Protein AF-A0A4C1SN61-F1 (afdb_monomer)

Radius of gyration: 37.7 Å; Cα contacts (8 Å, |Δi|>4): 475; chains: 1; bounding box: 75×61×116 Å

Secondary structure (DSSP, 8-state):
-HHHHHHHHHHHHHHHHHHHHHHHHH---HHHHHHHHHHHHHHHHHHTT-STTHHHHHHHHHHHHHHHHHHHHHHHH--------SSHHHHHHHHHHHHHHHHHHHHHHHHT-HHHHHHHHHHHHS--PPP--------SSTTTHHHHTTT-TTTTEEEEEEEES-STT--TT-EEEEEEEPTT-----S---PPPSSTTS-SSSSEEEEEEEPTT--HHHHHHHHHHHHHHHHT-TTEEEEEE--PPEEEEEEEEE-HHHHHHTT--HHHHHHHHIIIII-EEEEEEEETTEEEEEEE---GGGSSSGGGGGG-EEE-TTS-EEEGGGTEEEEEEEEES---EETTEEEEEEEEEEPTT--HHHHHHHHHHHHHTSPBTEEEEE-HHHHHHHHHTTHHHHHHHHHHHHHHHHHHHHTT-SHHHHHHHTTHHHHHHHHHS------

Structure (mmCIF, N/CA/C/O backbone):
data_AF-A0A4C1SN61-F1
#
_entry.id   AF-A0A4C1SN61-F1
#
loop_
_atom_site.group_PDB
_atom_site.id
_atom_site.type_symbol
_atom_site.label_atom_id
_atom_site.label_alt_id
_atom_site.label_comp_id
_atom_site.label_asym_id
_atom_site.label_entity_id
_atom_site.label_seq_id
_atom_site.pdbx_PDB_ins_code
_atom_site.Cartn_x
_atom_site.Cartn_y
_atom_site.Cartn_z
_atom_site.occupancy
_atom_site.B_iso_or_equiv
_atom_site.auth_seq_id
_atom_site.auth_comp_id
_atom_site.auth_asym_id
_atom_site.auth_atom_id
_atom_site.pdbx_PDB_model_num
ATOM 1 N N . MET A 1 1 ? 7.044 -10.941 -28.744 1.00 46.88 1 MET A N 1
ATOM 2 C CA . MET A 1 1 ? 7.014 -11.462 -30.129 1.00 46.88 1 MET A CA 1
ATOM 3 C C . MET A 1 1 ? 7.074 -10.361 -31.181 1.00 46.88 1 MET A C 1
ATOM 5 O O . MET A 1 1 ? 7.943 -10.457 -32.026 1.00 46.88 1 MET A O 1
ATOM 9 N N . VAL A 1 2 ? 6.263 -9.295 -31.115 1.00 47.88 2 VAL A N 1
ATOM 10 C CA . VAL A 1 2 ? 6.293 -8.207 -32.125 1.00 47.88 2 VAL A CA 1
ATOM 11 C C . VAL A 1 2 ? 7.685 -7.571 -32.291 1.00 47.88 2 VAL A C 1
ATOM 13 O O . VAL A 1 2 ? 8.157 -7.429 -33.411 1.00 47.88 2 VAL A O 1
ATOM 16 N N . LEU A 1 3 ? 8.395 -7.298 -31.190 1.00 53.03 3 LEU A N 1
ATOM 17 C CA . LEU A 1 3 ? 9.774 -6.780 -31.227 1.00 53.03 3 LEU A CA 1
ATOM 18 C C . LEU A 1 3 ? 10.793 -7.742 -31.876 1.00 53.03 3 LEU A C 1
ATOM 20 O O . LEU A 1 3 ? 11.819 -7.290 -32.366 1.00 53.03 3 LEU A O 1
ATOM 24 N N . ALA A 1 4 ? 10.521 -9.052 -31.900 1.00 57.16 4 ALA A N 1
ATOM 25 C CA . ALA A 1 4 ? 11.433 -10.055 -32.457 1.00 57.16 4 ALA A CA 1
ATOM 26 C C . ALA A 1 4 ? 11.289 -10.220 -33.979 1.00 57.16 4 ALA A C 1
ATOM 28 O O . ALA A 1 4 ? 12.190 -10.762 -34.605 1.00 57.16 4 ALA A O 1
ATOM 29 N N . ILE A 1 5 ? 10.190 -9.742 -34.580 1.00 64.12 5 ILE A N 1
ATOM 30 C CA . ILE A 1 5 ? 9.959 -9.837 -36.031 1.00 64.12 5 ILE A CA 1
ATOM 31 C C . ILE A 1 5 ? 10.995 -9.001 -36.790 1.00 64.12 5 ILE A C 1
ATOM 33 O O . ILE A 1 5 ? 11.575 -9.489 -37.750 1.00 64.12 5 ILE A O 1
ATOM 37 N N . GLY A 1 6 ? 11.260 -7.772 -36.332 1.00 61.22 6 GLY A N 1
ATOM 38 C CA . GLY A 1 6 ? 12.258 -6.898 -36.956 1.00 61.22 6 GLY A CA 1
ATOM 39 C C . GLY A 1 6 ? 13.666 -7.487 -36.891 1.00 61.22 6 GLY A C 1
ATOM 40 O O . GLY A 1 6 ? 14.353 -7.508 -37.900 1.00 61.22 6 GLY A O 1
ATOM 41 N N . LEU A 1 7 ? 14.047 -8.044 -35.738 1.00 64.44 7 LEU A N 1
ATOM 42 C CA . LEU A 1 7 ? 15.359 -8.672 -35.547 1.00 64.44 7 LEU A CA 1
ATOM 43 C C . LEU A 1 7 ? 15.520 -9.964 -36.367 1.00 64.44 7 LEU A C 1
ATOM 45 O O . LEU A 1 7 ? 16.570 -10.194 -36.946 1.00 64.44 7 LEU A O 1
ATOM 49 N N . LEU A 1 8 ? 14.475 -10.795 -36.456 1.00 64.94 8 LEU A N 1
ATOM 50 C CA . LEU A 1 8 ? 14.521 -12.065 -37.192 1.00 64.94 8 LEU A CA 1
ATOM 51 C C . LEU A 1 8 ? 14.574 -11.866 -38.716 1.00 64.94 8 LEU A C 1
ATOM 53 O O . LEU A 1 8 ? 15.151 -12.680 -39.432 1.00 64.94 8 LEU A O 1
ATOM 57 N N . VAL A 1 9 ? 13.961 -10.792 -39.219 1.00 66.88 9 VAL A N 1
ATOM 58 C CA . VAL A 1 9 ? 13.998 -10.447 -40.646 1.00 66.88 9 VAL A CA 1
ATOM 59 C C . VAL A 1 9 ? 15.330 -9.790 -41.026 1.00 66.88 9 VAL A C 1
ATOM 61 O O . VAL A 1 9 ? 15.804 -10.028 -42.133 1.00 66.88 9 VAL A O 1
ATOM 64 N N . ASP A 1 10 ? 15.956 -9.031 -40.122 1.00 72.75 10 ASP A N 1
ATOM 65 C CA . ASP A 1 10 ? 17.230 -8.340 -40.373 1.00 72.75 10 ASP A CA 1
ATOM 66 C C . ASP A 1 10 ? 18.362 -9.329 -40.711 1.00 72.75 10 ASP A C 1
ATOM 68 O O . ASP A 1 10 ? 19.001 -9.206 -41.755 1.00 72.75 10 ASP A O 1
ATOM 72 N N . ASP A 1 11 ? 18.516 -10.401 -39.922 1.00 68.94 11 ASP A N 1
ATOM 73 C CA . ASP A 1 11 ? 19.511 -11.459 -40.171 1.00 68.94 11 ASP A CA 1
ATOM 74 C C . ASP A 1 11 ? 19.337 -12.109 -41.554 1.00 68.94 11 ASP A C 1
ATOM 76 O O . ASP A 1 11 ? 20.301 -12.346 -42.286 1.00 68.94 11 ASP A O 1
ATOM 80 N N . ALA A 1 12 ? 18.087 -12.394 -41.932 1.00 70.56 12 ALA A N 1
ATOM 81 C CA . ALA A 1 12 ? 17.770 -13.006 -43.215 1.00 70.56 12 ALA A CA 1
ATOM 82 C C . ALA A 1 12 ? 18.030 -12.048 -44.388 1.00 70.56 12 ALA A C 1
ATOM 84 O O . ALA A 1 12 ? 18.524 -12.487 -45.429 1.00 70.56 12 ALA A O 1
ATOM 85 N N . ILE A 1 13 ? 17.738 -10.752 -44.222 1.00 77.88 13 ILE A N 1
ATOM 86 C CA . ILE A 1 13 ? 18.025 -9.724 -45.231 1.00 77.88 13 ILE A CA 1
ATOM 87 C C . ILE A 1 13 ? 19.534 -9.597 -45.440 1.00 77.88 13 ILE A C 1
ATOM 89 O O . ILE A 1 13 ? 19.975 -9.633 -46.585 1.00 77.88 13 ILE A O 1
ATOM 93 N N . VAL A 1 14 ? 20.328 -9.538 -44.365 1.00 77.12 14 VAL A N 1
ATOM 94 C CA . VAL A 1 14 ? 21.796 -9.439 -44.452 1.00 77.12 14 VAL A CA 1
ATOM 95 C C . VAL A 1 14 ? 22.390 -10.614 -45.233 1.00 77.12 14 VAL A C 1
ATOM 97 O O . VAL A 1 14 ? 23.270 -10.420 -46.075 1.00 77.12 14 VAL A O 1
ATOM 100 N N . VAL A 1 15 ? 21.890 -11.835 -45.005 1.00 77.62 15 VAL A N 1
ATOM 101 C CA . VAL A 1 15 ? 22.321 -13.023 -45.760 1.00 77.62 15 VAL A CA 1
ATOM 102 C C . VAL A 1 15 ? 21.963 -12.891 -47.240 1.00 77.62 15 VAL A C 1
ATOM 104 O O . VAL A 1 15 ? 22.829 -13.092 -48.092 1.00 77.62 15 VAL A O 1
ATOM 107 N N . VAL A 1 16 ? 20.713 -12.544 -47.561 1.00 79.62 16 VAL A N 1
ATOM 108 C CA . VAL A 1 16 ? 20.244 -12.428 -48.952 1.00 79.62 16 VAL A CA 1
ATOM 109 C C . VAL A 1 16 ? 20.999 -11.330 -49.703 1.00 79.62 16 VAL A C 1
ATOM 111 O O . VAL A 1 16 ? 21.496 -11.582 -50.798 1.00 79.62 16 VAL A O 1
ATOM 114 N N . GLU A 1 17 ? 21.160 -10.152 -49.103 1.00 81.44 17 GLU A N 1
ATOM 115 C CA . GLU A 1 17 ? 21.843 -9.012 -49.719 1.00 81.44 17 GLU A CA 1
ATOM 116 C C . GLU A 1 17 ? 23.329 -9.312 -49.964 1.00 81.44 17 GLU A C 1
ATOM 118 O O . GLU A 1 17 ? 23.858 -9.006 -51.035 1.00 81.44 17 GLU A O 1
ATOM 123 N N . ASN A 1 18 ? 24.004 -9.991 -49.026 1.00 78.25 18 ASN A N 1
ATOM 124 C CA . ASN A 1 18 ? 25.403 -10.368 -49.225 1.00 78.25 18 ASN A CA 1
ATOM 125 C C . ASN A 1 18 ? 25.570 -11.458 -50.301 1.00 78.25 18 ASN A C 1
ATOM 127 O O . ASN A 1 18 ? 26.538 -11.421 -51.061 1.00 78.25 18 ASN A O 1
ATOM 131 N N . VAL A 1 19 ? 24.622 -12.400 -50.414 1.00 80.12 19 VAL A N 1
ATOM 132 C CA . VAL A 1 19 ? 24.604 -13.391 -51.506 1.00 80.12 19 VAL A CA 1
ATOM 133 C C . VAL A 1 19 ? 24.383 -12.711 -52.857 1.00 80.12 19 VAL A C 1
ATOM 135 O O . VAL A 1 19 ? 25.134 -12.983 -53.795 1.00 80.12 19 VAL A O 1
ATOM 138 N N . GLU A 1 20 ? 23.416 -11.796 -52.964 1.00 77.31 20 GLU A N 1
ATOM 139 C CA . GLU A 1 20 ? 23.164 -11.041 -54.197 1.00 77.31 20 GLU A CA 1
ATOM 140 C C . GLU A 1 20 ? 24.367 -10.185 -54.608 1.00 77.31 20 GLU A C 1
ATOM 142 O O . GLU A 1 20 ? 24.735 -10.177 -55.785 1.00 77.31 20 GLU A O 1
ATOM 147 N N . ARG A 1 21 ? 25.030 -9.529 -53.647 1.00 84.25 21 ARG A N 1
ATOM 148 C CA . ARG A 1 21 ? 26.265 -8.768 -53.886 1.00 84.25 21 ARG A CA 1
ATOM 149 C C . ARG A 1 21 ? 27.353 -9.644 -54.508 1.00 84.25 21 ARG A C 1
ATOM 151 O O . ARG A 1 21 ? 27.916 -9.269 -55.532 1.00 84.25 21 ARG A O 1
ATOM 158 N N . ILE A 1 22 ? 27.627 -10.821 -53.937 1.00 82.50 22 ILE A N 1
ATOM 159 C CA . ILE A 1 22 ? 28.658 -11.743 -54.452 1.00 82.50 22 ILE A CA 1
ATOM 160 C C . ILE A 1 22 ? 28.265 -12.302 -55.828 1.00 82.50 22 ILE A C 1
ATOM 162 O O . ILE A 1 22 ? 29.110 -12.393 -56.720 1.00 82.50 22 ILE A O 1
ATOM 166 N N . MET A 1 23 ? 26.986 -12.630 -56.040 1.00 79.19 23 MET A N 1
ATOM 167 C CA . MET A 1 23 ? 26.490 -13.064 -57.352 1.00 79.19 23 MET A CA 1
ATOM 168 C C . MET A 1 23 ? 26.658 -11.977 -58.421 1.00 79.19 23 MET A C 1
ATOM 170 O O . MET A 1 23 ? 26.998 -12.288 -59.562 1.00 79.19 23 MET A O 1
ATOM 174 N N . HIS A 1 24 ? 26.419 -10.713 -58.069 1.00 77.44 24 HIS A N 1
ATOM 175 C CA . HIS A 1 24 ? 26.514 -9.587 -58.993 1.00 77.44 24 HIS A CA 1
ATOM 176 C C . HIS A 1 24 ? 27.965 -9.184 -59.288 1.00 77.44 24 HIS A C 1
ATOM 178 O O . HIS A 1 24 ? 28.320 -8.984 -60.451 1.00 77.44 24 HIS A O 1
ATOM 184 N N . ASP A 1 25 ? 28.799 -9.071 -58.255 1.00 79.69 25 ASP A N 1
ATOM 185 C CA . ASP A 1 25 ? 30.155 -8.527 -58.375 1.00 79.69 25 ASP A CA 1
ATOM 186 C C . ASP A 1 25 ? 31.158 -9.561 -58.898 1.00 79.69 25 ASP A C 1
ATOM 188 O O . ASP A 1 25 ? 32.066 -9.213 -59.654 1.00 79.69 25 ASP A O 1
ATOM 192 N N . GLU A 1 26 ? 30.989 -10.835 -58.530 1.00 80.06 26 GLU A N 1
ATOM 193 C CA . GLU A 1 26 ? 31.910 -11.915 -58.904 1.00 80.06 26 GLU A CA 1
ATOM 194 C C . GLU A 1 26 ? 31.337 -12.857 -59.974 1.00 80.06 26 GLU A C 1
ATOM 196 O O . GLU A 1 26 ? 32.052 -13.714 -60.489 1.00 80.06 26 GLU A O 1
ATOM 201 N N . GLY A 1 27 ? 30.059 -12.700 -60.343 1.00 79.44 27 GLY A N 1
ATOM 202 C CA . GLY A 1 27 ? 29.407 -13.502 -61.385 1.00 79.44 27 GLY A CA 1
ATOM 203 C C . GLY A 1 27 ? 29.234 -14.981 -61.025 1.00 79.44 27 GLY A C 1
ATOM 204 O O . GLY A 1 27 ? 29.029 -15.808 -61.916 1.00 79.44 27 GLY A O 1
ATOM 205 N N . LEU A 1 28 ? 29.346 -15.327 -59.741 1.00 82.38 28 LEU A N 1
ATOM 206 C CA . LEU A 1 28 ? 29.281 -16.706 -59.268 1.00 82.38 28 LEU A CA 1
ATOM 207 C C . LEU A 1 28 ? 27.846 -17.261 -59.335 1.00 82.38 28 LEU A C 1
ATOM 209 O O . LEU A 1 28 ? 26.879 -16.534 -59.079 1.00 82.38 28 LEU A O 1
ATOM 213 N N . PRO A 1 29 ? 27.674 -18.563 -59.630 1.00 79.88 29 PRO A N 1
ATOM 214 C CA . PRO A 1 29 ? 26.375 -19.214 -59.523 1.00 79.88 29 PRO A CA 1
ATOM 215 C C . PRO A 1 29 ? 25.876 -19.191 -58.069 1.00 79.88 29 PRO A C 1
ATOM 217 O O . PRO A 1 29 ? 26.663 -19.278 -57.127 1.00 79.88 29 PRO A O 1
ATOM 220 N N . ALA A 1 30 ? 24.551 -19.116 -57.884 1.00 75.88 30 ALA A N 1
ATOM 221 C CA . ALA A 1 30 ? 23.910 -18.860 -56.585 1.00 75.88 30 ALA A CA 1
ATOM 222 C C . ALA A 1 30 ? 24.409 -19.765 -55.446 1.00 75.88 30 ALA A C 1
ATOM 224 O O . ALA A 1 30 ? 24.593 -19.309 -54.320 1.00 75.88 30 ALA A O 1
ATOM 225 N N . ARG A 1 31 ? 24.687 -21.039 -55.740 1.00 76.69 31 ARG A N 1
ATOM 226 C CA . ARG A 1 31 ? 25.205 -22.000 -54.760 1.00 76.69 31 ARG A CA 1
ATOM 227 C C . ARG A 1 31 ? 26.603 -21.636 -54.243 1.00 76.69 31 ARG A C 1
ATOM 229 O O . ARG A 1 31 ? 26.831 -21.689 -53.039 1.00 76.69 31 ARG A O 1
ATOM 236 N N . GLU A 1 32 ? 27.515 -21.257 -55.133 1.00 80.50 32 GLU A N 1
ATOM 237 C CA . GLU A 1 32 ? 28.896 -20.901 -54.774 1.00 80.50 32 GLU A CA 1
ATOM 238 C C . GLU A 1 32 ? 28.957 -19.532 -54.088 1.00 80.50 32 GLU A C 1
ATOM 240 O O . GLU A 1 32 ? 29.646 -19.371 -53.080 1.00 80.50 32 GLU A O 1
ATOM 245 N N . ALA A 1 33 ? 28.161 -18.569 -54.569 1.00 81.50 33 ALA A N 1
ATOM 246 C CA . ALA A 1 33 ? 28.018 -17.262 -53.930 1.00 81.50 33 ALA A CA 1
ATOM 247 C C . ALA A 1 33 ? 27.473 -17.380 -52.499 1.00 81.50 33 ALA A C 1
ATOM 249 O O . ALA A 1 33 ? 27.935 -16.690 -51.591 1.00 81.50 33 ALA A O 1
ATOM 250 N N . THR A 1 34 ? 26.536 -18.305 -52.284 1.00 79.62 34 THR A N 1
ATOM 251 C CA . THR A 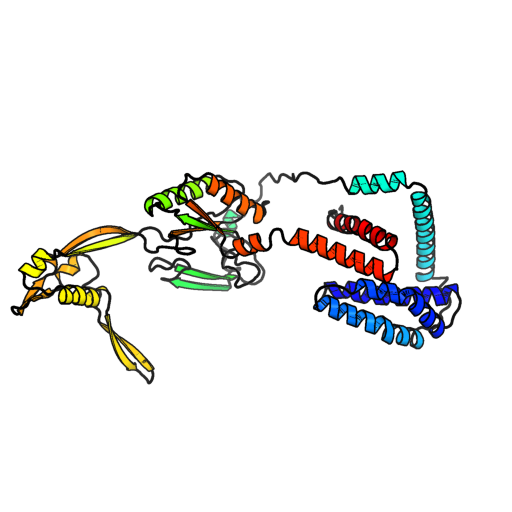1 34 ? 25.988 -18.596 -50.960 1.00 79.62 34 THR A CA 1
ATOM 252 C C . THR A 1 34 ? 27.040 -19.193 -50.029 1.00 79.62 34 THR A C 1
ATOM 254 O O . THR A 1 34 ? 27.203 -18.705 -48.914 1.00 79.62 34 THR A O 1
ATOM 257 N N . GLU A 1 35 ? 27.808 -20.196 -50.469 1.00 81.94 35 GLU A N 1
ATOM 258 C CA . GLU A 1 35 ? 28.860 -20.798 -49.635 1.00 81.94 35 GLU A CA 1
ATOM 259 C C . GLU A 1 35 ? 29.915 -19.767 -49.202 1.00 81.94 35 GLU A C 1
ATOM 261 O O . GLU A 1 35 ? 30.353 -19.756 -48.047 1.00 81.94 35 GLU A O 1
ATOM 266 N N . LYS A 1 36 ? 30.299 -18.872 -50.117 1.00 80.88 36 LYS A N 1
ATOM 267 C CA . LYS A 1 36 ? 31.247 -17.795 -49.831 1.00 80.88 36 LYS A CA 1
ATOM 268 C C . LYS A 1 36 ? 30.655 -16.749 -48.883 1.00 80.88 36 LYS A C 1
ATOM 270 O O . LYS A 1 36 ? 31.304 -16.407 -47.898 1.00 80.88 36 LYS A O 1
ATOM 275 N N . SER A 1 37 ? 29.412 -16.324 -49.120 1.00 80.50 37 SER A N 1
ATOM 276 C CA . SER A 1 37 ? 28.688 -15.388 -48.252 1.00 80.50 37 SER A CA 1
ATOM 277 C C . SER A 1 37 ? 28.643 -15.884 -46.807 1.00 80.50 37 SER A C 1
ATOM 279 O O . SER A 1 37 ? 29.009 -15.150 -45.891 1.00 80.50 37 SER A O 1
ATOM 281 N N . MET A 1 38 ? 28.307 -17.163 -46.595 1.00 79.88 38 MET A N 1
ATOM 282 C CA . MET A 1 38 ? 28.225 -17.738 -45.249 1.00 79.88 38 MET A CA 1
ATOM 283 C C . MET A 1 38 ? 29.569 -17.720 -44.515 1.00 79.88 38 MET A C 1
ATOM 285 O O . MET A 1 38 ? 29.591 -17.474 -43.311 1.00 79.88 38 MET A O 1
ATOM 289 N N . LYS A 1 39 ? 30.698 -17.912 -45.208 1.00 79.62 39 LYS A N 1
ATOM 290 C CA . LYS A 1 39 ? 32.030 -17.811 -44.582 1.00 79.62 39 LYS A CA 1
ATOM 291 C C . LYS A 1 39 ? 32.364 -16.381 -44.139 1.00 79.62 39 LYS A C 1
ATOM 293 O O . LYS A 1 39 ? 33.102 -16.220 -43.174 1.00 79.62 39 LYS A O 1
ATOM 298 N N . GLU A 1 40 ? 31.809 -15.366 -44.801 1.00 76.69 40 GLU A N 1
ATOM 299 C CA . GLU A 1 40 ? 32.051 -13.951 -44.486 1.00 76.69 40 GLU A CA 1
ATOM 300 C C . GLU A 1 40 ? 31.196 -13.443 -43.310 1.00 76.69 40 GLU A C 1
ATOM 302 O O . GLU A 1 40 ? 31.696 -12.690 -42.476 1.00 76.69 40 GLU A O 1
ATOM 307 N N . ILE A 1 41 ? 29.925 -13.858 -43.213 1.00 73.69 41 ILE A N 1
ATOM 308 C CA . ILE A 1 41 ? 28.946 -13.226 -42.299 1.00 73.69 41 ILE A CA 1
ATOM 309 C C . ILE A 1 41 ? 28.550 -14.069 -41.078 1.00 73.69 41 ILE A C 1
ATOM 311 O O . ILE A 1 41 ? 27.955 -13.532 -40.144 1.00 73.69 41 ILE A O 1
ATOM 315 N N . SER A 1 42 ? 28.910 -15.359 -41.030 1.00 69.00 42 SER A N 1
ATOM 316 C CA . SER A 1 42 ? 28.527 -16.250 -39.914 1.00 69.00 42 SER A CA 1
ATOM 317 C C . SER A 1 42 ? 28.994 -15.741 -38.547 1.00 69.00 42 SER A C 1
ATOM 319 O O . SER A 1 42 ? 28.269 -15.877 -37.566 1.00 69.00 42 SER A O 1
ATOM 321 N N . GLY A 1 43 ? 30.177 -15.120 -38.477 1.00 64.94 43 GLY A N 1
ATOM 322 C CA . GLY A 1 43 ? 30.688 -14.535 -37.234 1.00 64.94 43 GLY A CA 1
ATOM 323 C C . GLY A 1 43 ? 29.820 -13.379 -36.729 1.00 64.94 43 GLY A C 1
ATOM 324 O O . GLY A 1 43 ? 29.457 -13.353 -35.559 1.00 64.94 43 GLY A O 1
ATOM 325 N N . ALA A 1 44 ? 29.423 -12.463 -37.617 1.00 60.78 44 ALA A N 1
ATOM 326 C CA . ALA A 1 44 ? 28.626 -11.287 -37.263 1.00 60.78 44 ALA A CA 1
ATOM 327 C C . ALA A 1 44 ? 27.206 -11.647 -36.780 1.00 60.78 44 ALA A C 1
ATOM 329 O O . ALA A 1 44 ? 26.718 -11.045 -35.827 1.00 60.78 44 ALA A O 1
ATOM 330 N N . LEU A 1 45 ? 26.578 -12.665 -37.382 1.00 64.12 45 LEU A N 1
ATOM 331 C CA . LEU A 1 45 ? 25.222 -13.117 -37.030 1.00 64.12 45 LEU A CA 1
ATOM 332 C C . LEU A 1 45 ? 25.150 -13.762 -35.633 1.00 64.12 45 LEU A C 1
ATOM 334 O O . LEU A 1 45 ? 24.176 -13.584 -34.908 1.00 64.12 45 LEU A O 1
ATOM 338 N N . VAL A 1 46 ? 26.203 -14.469 -35.208 1.00 62.50 46 VAL A N 1
ATOM 339 C CA . VAL A 1 46 ? 26.264 -15.097 -33.873 1.00 62.50 46 VAL A CA 1
ATOM 340 C C . VAL A 1 46 ? 26.363 -14.053 -32.747 1.00 62.50 46 VAL A C 1
ATOM 342 O O . VAL A 1 46 ? 25.870 -14.289 -31.644 1.00 62.50 46 VAL A O 1
ATOM 345 N N . ALA A 1 47 ? 26.943 -12.879 -33.016 1.00 59.50 47 ALA A N 1
ATOM 346 C CA . ALA A 1 47 ? 27.144 -11.812 -32.029 1.00 59.50 47 ALA A CA 1
ATOM 347 C C . ALA A 1 47 ? 25.839 -11.165 -31.528 1.00 59.50 47 ALA A C 1
ATOM 349 O O . ALA A 1 47 ? 25.773 -10.696 -30.393 1.00 59.50 47 ALA A O 1
ATOM 350 N N . ILE A 1 48 ? 24.812 -11.114 -32.383 1.00 57.16 48 ILE A N 1
ATOM 351 C CA . ILE A 1 48 ? 23.581 -10.329 -32.175 1.00 57.16 48 ILE A CA 1
ATOM 352 C C . ILE A 1 48 ? 22.588 -11.061 -31.243 1.00 57.16 48 ILE A C 1
ATOM 354 O O . ILE A 1 48 ? 21.684 -10.452 -30.673 1.00 57.16 48 ILE A O 1
ATOM 358 N N . ALA A 1 49 ? 22.784 -12.362 -31.008 1.00 52.56 49 ALA A N 1
ATOM 359 C CA . ALA A 1 49 ? 21.764 -13.256 -30.455 1.00 52.56 49 ALA A CA 1
ATOM 360 C C . ALA A 1 49 ? 21.583 -13.266 -28.918 1.00 52.56 49 ALA A C 1
ATOM 362 O O . ALA A 1 49 ? 20.735 -14.001 -28.402 1.00 52.56 49 ALA A O 1
ATOM 363 N N . LEU A 1 50 ? 22.347 -12.492 -28.145 1.00 53.25 50 LEU A N 1
ATOM 364 C CA . LEU A 1 50 ? 22.369 -12.627 -26.681 1.00 53.25 50 LEU A CA 1
ATOM 365 C C . LEU A 1 50 ? 21.472 -11.592 -25.973 1.00 53.25 50 LEU A C 1
ATOM 367 O O . LEU A 1 50 ? 21.927 -10.480 -25.758 1.00 53.25 50 LEU A O 1
ATOM 371 N N . PHE A 1 51 ? 20.236 -11.962 -25.569 1.00 55.25 51 PHE A N 1
ATOM 372 C CA . PHE A 1 51 ? 19.609 -11.627 -24.257 1.00 55.25 51 PHE A CA 1
ATOM 373 C C . PHE A 1 51 ? 18.203 -12.245 -24.024 1.00 55.25 51 PHE A C 1
ATOM 375 O O . PHE A 1 51 ? 17.421 -12.412 -24.949 1.00 55.25 51 PHE A O 1
ATOM 382 N N . SER A 1 52 ? 17.885 -12.553 -22.753 1.00 56.69 52 SER A N 1
ATOM 383 C CA . SER A 1 52 ? 16.568 -12.886 -22.152 1.00 56.69 52 SER A CA 1
ATOM 384 C C . SER A 1 52 ? 15.695 -13.933 -22.875 1.00 56.69 52 SER A C 1
ATOM 386 O O . SER A 1 52 ? 14.819 -13.593 -23.665 1.00 56.69 52 SER A O 1
ATOM 388 N N . VAL A 1 53 ? 15.945 -15.214 -22.567 1.00 55.97 53 VAL A N 1
ATOM 389 C CA . VAL A 1 53 ? 15.253 -16.490 -22.900 1.00 55.97 53 VAL A CA 1
ATOM 390 C C . VAL A 1 53 ? 14.352 -16.532 -24.141 1.00 55.97 53 VAL A C 1
ATOM 392 O O . VAL A 1 53 ? 14.596 -17.345 -25.021 1.00 55.97 53 VAL A O 1
ATOM 395 N N . THR A 1 54 ? 13.316 -15.699 -24.240 1.00 59.69 54 THR A N 1
ATOM 396 C CA . THR A 1 54 ? 12.451 -15.634 -25.432 1.00 59.69 54 THR A CA 1
ATOM 397 C C . THR A 1 54 ? 13.163 -14.997 -26.624 1.00 59.69 54 THR A C 1
ATOM 399 O O . THR A 1 54 ? 13.037 -15.493 -27.740 1.00 59.69 54 THR A O 1
ATOM 402 N N . ILE A 1 55 ? 13.920 -13.917 -26.403 1.00 65.12 55 ILE A N 1
ATOM 403 C CA . ILE A 1 55 ? 14.727 -13.301 -27.461 1.00 65.12 55 ILE A CA 1
ATOM 404 C C . ILE A 1 55 ? 15.906 -14.221 -27.787 1.00 65.12 55 ILE A C 1
ATOM 406 O O . ILE A 1 55 ? 16.109 -14.493 -28.959 1.00 65.12 55 ILE A O 1
ATOM 410 N N . ILE A 1 56 ? 16.584 -14.815 -26.793 1.00 68.69 56 ILE A N 1
ATOM 411 C CA . ILE A 1 56 ? 17.620 -15.841 -27.041 1.00 68.69 56 ILE A CA 1
ATOM 412 C C . ILE A 1 56 ? 17.068 -17.002 -27.868 1.00 68.69 56 ILE A C 1
ATOM 414 O O . ILE A 1 56 ? 17.694 -17.383 -28.848 1.00 68.69 56 ILE A O 1
ATOM 418 N N . ALA A 1 57 ? 15.910 -17.566 -27.517 1.00 72.88 57 ALA A N 1
ATOM 419 C CA . ALA A 1 57 ? 15.330 -18.676 -28.268 1.00 72.88 57 ALA A CA 1
ATOM 420 C C . ALA A 1 57 ? 14.970 -18.261 -29.701 1.00 72.88 57 ALA A C 1
ATOM 422 O O . ALA A 1 57 ? 15.279 -18.990 -30.640 1.00 72.88 57 ALA A O 1
ATOM 423 N N . ALA A 1 58 ? 14.379 -17.074 -29.878 1.00 70.00 58 ALA A N 1
ATOM 424 C CA . ALA A 1 58 ? 14.048 -16.540 -31.195 1.00 70.00 58 ALA A CA 1
ATOM 425 C C . ALA A 1 58 ? 15.299 -16.246 -32.041 1.00 70.00 58 ALA A C 1
ATOM 427 O O . ALA A 1 58 ? 15.324 -16.607 -33.211 1.00 70.00 58 ALA A O 1
ATOM 428 N N . MET A 1 59 ? 16.341 -15.649 -31.459 1.00 72.38 59 MET A N 1
ATOM 429 C CA . MET A 1 59 ? 17.603 -15.344 -32.138 1.00 72.38 59 MET A CA 1
ATOM 430 C C . MET A 1 59 ? 18.406 -16.612 -32.432 1.00 72.38 59 MET A C 1
ATOM 432 O O . MET A 1 59 ? 18.920 -16.770 -33.528 1.00 72.38 59 MET A O 1
ATOM 436 N N . THR A 1 60 ? 18.461 -17.568 -31.503 1.00 73.62 60 THR A N 1
ATOM 437 C CA . THR A 1 60 ? 19.125 -18.863 -31.731 1.00 73.62 60 THR A CA 1
ATOM 438 C C . THR A 1 60 ? 18.428 -19.624 -32.856 1.00 73.62 60 THR A C 1
ATOM 440 O O . THR A 1 60 ? 19.085 -20.150 -33.749 1.00 73.62 60 THR A O 1
ATOM 443 N N . PHE A 1 61 ? 17.092 -19.645 -32.855 1.00 78.81 61 PHE A N 1
ATOM 444 C CA . PHE A 1 61 ? 16.320 -20.228 -33.948 1.00 78.81 61 PHE A CA 1
ATOM 445 C C . PHE A 1 61 ? 16.530 -19.464 -35.267 1.00 78.81 61 PHE A C 1
ATOM 447 O O . PHE A 1 61 ? 16.742 -20.105 -36.292 1.00 78.81 61 PHE A O 1
ATOM 454 N N . SER A 1 62 ? 16.552 -18.125 -35.238 1.00 78.69 62 SER A N 1
ATOM 455 C CA . SER A 1 62 ? 16.868 -17.265 -36.392 1.00 78.69 62 SER A CA 1
ATOM 456 C C . SER A 1 62 ? 18.222 -17.622 -36.998 1.00 78.69 62 SER A C 1
ATOM 458 O O . SER A 1 62 ? 18.292 -17.938 -38.180 1.00 78.69 62 SER A O 1
ATOM 460 N N . VAL A 1 63 ? 19.277 -17.693 -36.180 1.00 79.62 63 VAL A N 1
ATOM 461 C CA . VAL A 1 63 ? 20.628 -18.062 -36.619 1.00 79.62 63 VAL A CA 1
ATOM 462 C C . VAL A 1 63 ? 20.637 -19.464 -37.221 1.00 79.62 63 VAL A C 1
ATOM 464 O O . VAL A 1 63 ? 21.202 -19.662 -38.291 1.00 79.62 63 VAL A O 1
ATOM 467 N N . VAL A 1 64 ? 19.971 -20.443 -36.602 1.00 81.44 64 VAL A N 1
ATOM 468 C CA . VAL A 1 64 ? 19.873 -21.794 -37.179 1.00 81.44 64 VAL A CA 1
ATOM 469 C C . VAL A 1 64 ? 19.200 -21.751 -38.551 1.00 81.44 64 VAL A C 1
ATOM 471 O O . VAL A 1 64 ? 19.715 -22.354 -39.492 1.00 81.44 64 VAL A O 1
ATOM 474 N N . VAL A 1 65 ? 18.098 -21.013 -38.708 1.00 81.94 65 VAL A N 1
ATOM 475 C CA . VAL A 1 65 ? 17.411 -20.842 -39.999 1.00 81.94 65 VAL A CA 1
ATOM 476 C C . VAL A 1 65 ? 18.314 -20.133 -41.016 1.00 81.94 65 VAL A C 1
ATOM 478 O O . VAL A 1 65 ? 18.452 -20.617 -42.138 1.00 81.94 65 VAL A O 1
ATOM 481 N N . ALA A 1 66 ? 18.986 -19.053 -40.618 1.00 79.50 66 ALA A N 1
ATOM 482 C CA . ALA A 1 66 ? 19.889 -18.266 -41.453 1.00 79.50 66 ALA A CA 1
ATOM 483 C C . ALA A 1 66 ? 21.147 -19.036 -41.883 1.00 79.50 66 ALA A C 1
ATOM 485 O O . ALA A 1 66 ? 21.660 -18.796 -42.971 1.00 79.50 66 ALA A O 1
ATOM 486 N N . LEU A 1 67 ? 21.632 -19.980 -41.069 1.00 77.00 67 LEU A N 1
ATOM 487 C CA . LEU A 1 67 ? 22.792 -20.815 -41.391 1.00 77.00 67 LEU A CA 1
ATOM 488 C C . LEU A 1 67 ? 22.431 -22.086 -42.178 1.00 77.00 67 LEU A C 1
ATOM 490 O O . LEU A 1 67 ? 23.302 -22.663 -42.825 1.00 77.00 67 LEU A O 1
ATOM 494 N N . THR A 1 68 ? 21.174 -22.542 -42.131 1.00 80.94 68 THR A N 1
ATOM 495 C CA . THR A 1 68 ? 20.763 -23.825 -42.734 1.00 80.94 68 THR A CA 1
ATOM 496 C C . THR A 1 68 ? 19.754 -23.652 -43.863 1.00 80.94 68 THR A C 1
ATOM 498 O O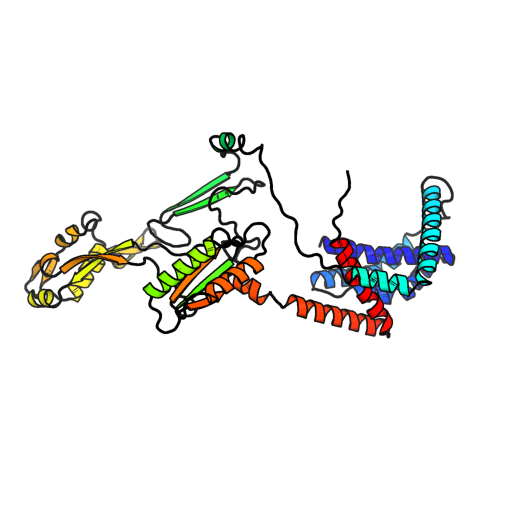 . THR A 1 68 ? 20.044 -23.959 -45.020 1.00 80.94 68 THR A O 1
ATOM 501 N N . LEU A 1 69 ? 18.566 -23.145 -43.542 1.00 78.69 69 LEU A N 1
ATOM 502 C CA . LEU A 1 69 ? 17.432 -23.084 -44.450 1.00 78.69 69 LEU A CA 1
ATOM 503 C C . LEU A 1 69 ? 17.582 -21.945 -45.460 1.00 78.69 69 LEU A C 1
ATOM 505 O O . LEU A 1 69 ? 17.343 -22.161 -46.645 1.00 78.69 69 LEU A O 1
ATOM 509 N N . THR A 1 70 ? 18.006 -20.755 -45.027 1.00 85.88 70 THR A N 1
ATOM 510 C CA . THR A 1 70 ? 18.129 -19.583 -45.909 1.00 85.88 70 THR A CA 1
ATOM 511 C C . THR A 1 70 ? 19.139 -19.820 -47.042 1.00 85.88 70 THR A C 1
ATOM 513 O O . THR A 1 70 ? 18.764 -19.635 -48.198 1.00 85.88 70 THR A O 1
ATOM 516 N N . PRO A 1 71 ? 20.357 -20.344 -46.792 1.00 79.56 71 PRO A N 1
ATOM 517 C CA . PRO A 1 71 ? 21.320 -20.681 -47.840 1.00 79.56 71 PRO A CA 1
ATOM 518 C C . PRO A 1 71 ? 20.793 -21.747 -48.807 1.00 79.56 71 PRO A C 1
ATOM 520 O O . PRO A 1 71 ? 20.956 -21.632 -50.023 1.00 79.56 71 PRO A O 1
ATOM 523 N N . ALA A 1 72 ? 20.122 -22.774 -48.276 1.00 81.25 72 ALA A N 1
ATOM 524 C CA . ALA A 1 72 ? 19.535 -23.840 -49.081 1.00 81.25 72 ALA A CA 1
ATOM 525 C C . ALA A 1 72 ? 18.424 -23.306 -49.998 1.00 81.25 72 ALA A C 1
ATOM 527 O O . ALA A 1 72 ? 18.392 -23.630 -51.184 1.00 81.25 72 ALA A O 1
ATOM 528 N N . LEU A 1 73 ? 17.540 -22.453 -49.473 1.00 77.56 73 LEU A N 1
ATOM 529 C CA . LEU A 1 73 ? 16.480 -21.816 -50.248 1.00 77.56 73 LEU A CA 1
ATOM 530 C C . LEU A 1 73 ? 17.049 -20.845 -51.282 1.00 77.56 73 LEU A C 1
ATOM 532 O O . LEU A 1 73 ? 16.635 -20.913 -52.434 1.00 77.56 73 LEU A O 1
ATOM 536 N N . CYS A 1 74 ? 18.032 -20.013 -50.928 1.00 78.12 74 CYS A N 1
ATOM 537 C CA . CYS A 1 74 ? 18.713 -19.123 -51.869 1.00 78.12 74 CYS A CA 1
ATOM 538 C C . CYS A 1 74 ? 19.333 -19.908 -53.032 1.00 78.12 74 CYS A C 1
ATOM 540 O O . CYS A 1 74 ? 19.093 -19.581 -54.192 1.00 78.12 74 CYS A O 1
ATOM 542 N N . GLY A 1 75 ? 20.045 -21.000 -52.743 1.00 77.38 75 GLY A N 1
ATOM 543 C CA . GLY A 1 75 ? 20.640 -21.859 -53.769 1.00 77.38 75 GLY A CA 1
ATOM 544 C C . GLY A 1 75 ? 19.629 -22.606 -54.653 1.00 77.38 75 GLY A C 1
ATOM 545 O O . GLY A 1 75 ? 19.985 -22.993 -55.764 1.00 77.38 75 GLY A O 1
ATOM 546 N N . MET A 1 76 ? 18.390 -22.813 -54.188 1.00 77.06 76 MET A N 1
ATOM 547 C CA . MET A 1 76 ? 17.335 -23.519 -54.935 1.00 77.06 76 MET A CA 1
ATOM 548 C C . MET A 1 76 ? 16.367 -22.588 -55.682 1.00 77.06 76 MET A C 1
ATOM 550 O O . MET A 1 76 ? 15.895 -22.940 -56.763 1.00 77.06 76 MET A O 1
ATOM 554 N N . LEU A 1 77 ? 16.028 -21.433 -55.104 1.00 78.88 77 LEU A N 1
ATOM 555 C CA . LEU A 1 77 ? 14.980 -20.533 -55.599 1.00 78.88 77 LEU A CA 1
ATOM 556 C C . LEU A 1 77 ? 15.525 -19.344 -56.393 1.00 78.88 77 LEU A C 1
ATOM 558 O O . LEU A 1 77 ? 14.843 -18.890 -57.316 1.00 78.88 77 LEU A O 1
ATOM 562 N N . LEU A 1 78 ? 16.719 -18.832 -56.069 1.00 77.38 78 LEU A N 1
ATOM 563 C CA . LEU A 1 78 ? 17.262 -17.667 -56.767 1.00 77.38 78 LEU A CA 1
ATOM 564 C C . LEU A 1 78 ? 17.715 -18.057 -58.173 1.00 77.38 78 LEU A C 1
ATOM 566 O O . LEU A 1 78 ? 18.536 -18.954 -58.370 1.00 77.38 78 LEU A O 1
ATOM 570 N N . ARG A 1 79 ? 17.184 -17.349 -59.171 1.00 73.75 79 ARG A N 1
ATOM 571 C CA . ARG A 1 79 ? 17.607 -17.476 -60.566 1.00 73.75 79 ARG A CA 1
ATOM 572 C C . ARG A 1 79 ? 18.507 -16.299 -60.925 1.00 73.75 79 ARG A C 1
ATOM 574 O O . ARG A 1 79 ? 18.167 -15.171 -60.577 1.00 73.75 79 ARG A O 1
ATOM 581 N N . PRO A 1 80 ? 19.602 -16.520 -61.665 1.00 64.94 80 PRO A N 1
ATOM 582 C CA . PRO A 1 80 ? 20.423 -15.424 -62.156 1.00 64.94 80 PRO A CA 1
ATOM 583 C C . PRO A 1 80 ? 19.604 -14.573 -63.137 1.00 64.94 80 PRO A C 1
ATOM 585 O O . PRO A 1 80 ? 19.248 -15.022 -64.227 1.00 64.94 80 PRO A O 1
ATOM 588 N N . THR A 1 81 ? 19.281 -13.343 -62.743 1.00 64.00 81 THR A N 1
ATOM 589 C CA . THR A 1 81 ? 18.592 -12.362 -63.590 1.00 64.00 81 THR A CA 1
ATOM 590 C C . THR A 1 81 ? 19.548 -11.256 -64.003 1.00 64.00 81 THR A C 1
ATOM 592 O O . THR A 1 81 ? 20.263 -10.702 -63.171 1.00 64.00 81 THR A O 1
ATOM 595 N N . ALA A 1 82 ? 19.539 -10.891 -65.286 1.00 68.06 82 ALA A N 1
ATOM 596 C CA . ALA A 1 82 ? 20.299 -9.741 -65.759 1.00 68.06 82 ALA A CA 1
ATOM 597 C C . ALA A 1 82 ? 19.748 -8.443 -65.127 1.00 68.06 82 ALA A C 1
ATOM 599 O O . ALA A 1 82 ? 18.527 -8.298 -65.009 1.00 68.06 82 ALA A O 1
ATOM 600 N N . PRO A 1 83 ? 20.606 -7.475 -64.758 1.00 64.81 83 PRO A N 1
ATOM 601 C CA . PRO A 1 83 ? 20.178 -6.269 -64.057 1.00 64.81 83 PRO A CA 1
ATOM 602 C C . PRO A 1 83 ? 19.143 -5.486 -64.876 1.00 64.81 83 PRO A C 1
ATOM 604 O O . PRO A 1 83 ? 19.360 -5.173 -66.051 1.00 64.81 83 PRO A O 1
ATOM 607 N N . HIS A 1 84 ? 18.009 -5.139 -64.260 1.00 65.06 84 HIS A N 1
ATOM 608 C CA . HIS A 1 84 ? 16.944 -4.381 -64.919 1.00 65.06 84 HIS A CA 1
ATOM 609 C C . HIS A 1 84 ? 17.414 -2.955 -65.264 1.00 65.06 84 HIS A C 1
ATOM 611 O O . HIS A 1 84 ? 17.556 -2.096 -64.397 1.00 65.06 84 HIS A O 1
ATOM 617 N N . ARG A 1 85 ? 17.648 -2.684 -66.558 1.00 61.47 85 ARG A N 1
ATOM 618 C CA . ARG A 1 85 ? 18.164 -1.387 -67.056 1.00 61.47 85 ARG A CA 1
ATOM 619 C C . ARG A 1 85 ? 17.089 -0.397 -67.537 1.00 61.47 85 ARG A C 1
ATOM 621 O O . ARG A 1 85 ? 17.417 0.758 -67.807 1.00 61.47 85 ARG A O 1
ATOM 628 N N . LYS A 1 86 ? 15.821 -0.808 -67.669 1.00 65.56 86 LYS A N 1
ATOM 629 C CA . LYS A 1 86 ? 14.707 0.021 -68.187 1.00 65.56 86 LYS A CA 1
ATOM 630 C C . LYS A 1 86 ? 13.424 -0.187 -67.361 1.00 65.56 86 LYS A C 1
ATOM 632 O O . LYS A 1 86 ? 13.266 -1.234 -66.746 1.00 65.56 86 LYS A O 1
ATOM 637 N N . GLY A 1 87 ? 12.523 0.802 -67.351 1.00 76.75 87 GLY A N 1
ATOM 638 C CA . GLY A 1 87 ? 11.280 0.793 -66.556 1.00 76.75 87 GLY A CA 1
ATOM 639 C C . GLY A 1 87 ? 11.437 1.374 -65.141 1.00 76.75 87 GLY A C 1
ATOM 640 O O . GLY A 1 87 ? 12.483 1.942 -64.823 1.00 76.75 87 GLY A O 1
ATOM 641 N N . PHE A 1 88 ? 10.406 1.229 -64.297 1.00 79.56 88 PHE A N 1
ATOM 642 C CA . PHE A 1 88 ? 10.369 1.743 -62.914 1.00 79.56 88 PHE A CA 1
ATOM 643 C C . PHE A 1 88 ? 11.580 1.284 -62.084 1.00 79.56 88 PHE A C 1
ATOM 645 O O . PHE A 1 88 ? 12.320 2.120 -61.571 1.00 79.56 88 PHE A O 1
ATOM 652 N N . PHE A 1 89 ? 11.865 -0.024 -62.060 1.00 73.94 89 PHE A N 1
ATOM 653 C CA . PHE A 1 89 ? 13.006 -0.596 -61.332 1.00 73.94 89 PHE A CA 1
ATOM 654 C C . PHE A 1 89 ? 14.371 -0.133 -61.874 1.00 73.94 89 PHE A C 1
ATOM 656 O O . PHE A 1 89 ? 15.296 0.097 -61.106 1.00 73.94 89 PHE A O 1
ATOM 663 N N . GLY A 1 90 ? 14.498 0.116 -63.184 1.00 77.06 90 GLY A N 1
ATOM 664 C CA . GLY A 1 90 ? 15.712 0.714 -63.758 1.00 77.06 90 GLY A CA 1
ATOM 665 C C . GLY A 1 90 ? 15.872 2.212 -63.445 1.00 77.06 90 GLY A C 1
ATOM 666 O O . GLY A 1 90 ? 16.985 2.743 -63.443 1.00 77.06 90 GLY A O 1
ATOM 667 N N . GLY A 1 91 ? 14.768 2.925 -63.198 1.00 79.81 91 GLY A N 1
ATOM 668 C CA . GLY A 1 91 ? 14.766 4.287 -62.655 1.00 79.81 91 GLY A CA 1
ATOM 669 C C . GLY A 1 91 ? 15.182 4.306 -61.184 1.00 79.81 91 GLY A C 1
ATOM 670 O O . GLY A 1 91 ? 16.101 5.042 -60.827 1.00 79.81 91 GLY A O 1
ATOM 671 N N . PHE A 1 92 ? 14.584 3.429 -60.374 1.00 80.56 92 PHE A N 1
ATOM 672 C CA . PHE A 1 92 ? 14.930 3.232 -58.966 1.00 80.56 92 PHE A CA 1
ATOM 673 C C . PHE A 1 92 ? 16.405 2.853 -58.787 1.00 80.56 92 PHE A C 1
ATOM 675 O O . PHE A 1 92 ? 17.099 3.518 -58.031 1.00 80.56 92 PHE A O 1
ATOM 682 N N . ASN A 1 93 ? 16.934 1.902 -59.565 1.00 80.06 93 ASN A N 1
ATOM 683 C CA . ASN A 1 93 ? 18.349 1.511 -59.493 1.00 80.06 93 ASN A CA 1
ATOM 684 C C . ASN A 1 93 ? 19.306 2.669 -59.804 1.00 80.06 93 ASN A C 1
ATOM 686 O O . ASN A 1 93 ? 20.353 2.798 -59.177 1.00 80.06 93 ASN A O 1
ATOM 690 N N . ARG A 1 94 ? 18.959 3.548 -60.755 1.00 80.38 94 ARG A N 1
ATOM 691 C CA . ARG A 1 94 ? 19.780 4.732 -61.066 1.00 80.38 94 ARG A CA 1
ATOM 692 C C . ARG A 1 94 ? 19.707 5.788 -59.972 1.00 80.38 94 ARG A C 1
ATOM 694 O O . ARG A 1 94 ? 20.730 6.401 -59.675 1.00 80.38 94 ARG A O 1
ATOM 701 N N . PHE A 1 95 ? 18.531 5.987 -59.383 1.00 84.88 95 PHE A N 1
ATOM 702 C CA . PHE A 1 95 ? 18.349 6.864 -58.230 1.00 84.88 95 PHE A CA 1
ATOM 703 C C . PHE A 1 95 ? 19.112 6.342 -57.008 1.00 84.88 95 PHE A C 1
ATOM 705 O O . PHE A 1 95 ? 19.882 7.089 -56.411 1.00 84.88 95 PHE A O 1
ATOM 712 N N . TYR A 1 96 ? 18.975 5.054 -56.692 1.00 80.88 96 TYR A N 1
ATOM 713 C CA . TYR A 1 96 ? 19.694 4.389 -55.612 1.00 80.88 96 TYR A CA 1
ATOM 714 C C . TYR A 1 96 ? 21.208 4.492 -55.817 1.00 80.88 96 TYR A C 1
ATOM 716 O O . TYR A 1 96 ? 21.892 5.052 -54.970 1.00 80.88 96 TYR A O 1
ATOM 724 N N . ALA A 1 97 ? 21.724 4.121 -56.994 1.00 81.38 97 ALA A N 1
ATOM 725 C CA . ALA A 1 97 ? 23.153 4.217 -57.306 1.00 81.38 97 ALA A CA 1
ATOM 726 C C . ALA A 1 97 ? 23.690 5.664 -57.339 1.00 81.38 97 ALA A C 1
ATOM 728 O O . ALA A 1 97 ? 24.890 5.902 -57.172 1.00 81.38 97 ALA A O 1
ATOM 729 N N . ALA A 1 98 ? 22.846 6.664 -57.615 1.00 83.06 98 ALA A N 1
ATOM 730 C CA . ALA A 1 98 ? 23.225 8.074 -57.503 1.00 83.06 98 ALA A CA 1
ATOM 731 C C . ALA A 1 98 ? 23.296 8.513 -56.032 1.00 83.06 98 ALA A C 1
ATOM 733 O O . ALA A 1 98 ? 24.288 9.118 -55.621 1.00 83.06 98 ALA A O 1
ATOM 734 N N . THR A 1 99 ? 22.288 8.149 -55.239 1.00 80.81 99 THR A N 1
ATOM 735 C CA . THR A 1 99 ? 22.208 8.424 -53.800 1.00 80.81 99 THR A CA 1
ATOM 736 C C . THR A 1 99 ? 23.330 7.726 -53.031 1.00 80.81 99 THR A C 1
ATOM 738 O O . THR A 1 99 ? 23.991 8.359 -52.213 1.00 80.81 99 THR A O 1
ATOM 741 N N . GLU A 1 100 ? 23.634 6.471 -53.355 1.00 81.31 100 GLU A N 1
ATOM 742 C CA . GLU A 1 100 ? 24.730 5.685 -52.783 1.00 81.31 100 GLU A CA 1
ATOM 743 C C . GLU A 1 100 ? 26.092 6.329 -53.073 1.00 81.31 100 GLU A C 1
ATOM 745 O O . GLU A 1 100 ? 26.889 6.567 -52.162 1.00 81.31 100 GLU A O 1
ATOM 750 N N . ARG A 1 101 ? 26.350 6.717 -54.333 1.00 82.62 101 ARG A N 1
ATOM 751 C CA . ARG A 1 101 ? 27.583 7.434 -54.701 1.00 82.62 101 ARG A CA 1
ATOM 752 C C . ARG A 1 101 ? 27.720 8.750 -53.946 1.00 82.62 101 ARG A C 1
ATOM 754 O O . ARG A 1 101 ? 28.834 9.104 -53.546 1.00 82.62 101 ARG A O 1
ATOM 761 N N . GLN A 1 102 ? 26.617 9.466 -53.747 1.00 81.75 102 GLN A N 1
ATOM 762 C CA . GLN A 1 102 ? 26.605 10.717 -52.999 1.00 81.75 102 GLN A CA 1
ATOM 763 C C . GLN A 1 102 ? 26.824 10.486 -51.496 1.00 81.75 102 GLN A C 1
ATOM 765 O O . GLN A 1 102 ? 27.593 11.225 -50.880 1.00 81.75 102 GLN A O 1
ATOM 770 N N . TYR A 1 103 ? 26.211 9.451 -50.919 1.00 79.12 103 TYR A N 1
ATOM 771 C CA . TYR A 1 103 ? 26.410 9.033 -49.532 1.00 79.12 103 TYR A CA 1
ATOM 772 C C . TYR A 1 103 ? 27.867 8.637 -49.282 1.00 79.12 103 TYR A C 1
ATOM 774 O O . TYR A 1 103 ? 28.513 9.224 -48.416 1.00 79.12 103 TYR A O 1
ATOM 782 N N . ARG A 1 104 ? 28.439 7.762 -50.121 1.00 82.31 104 ARG A N 1
ATOM 783 C CA . ARG A 1 104 ? 29.851 7.350 -50.054 1.00 82.31 104 ARG A CA 1
ATOM 784 C C . ARG A 1 104 ? 30.796 8.550 -50.102 1.00 82.31 104 ARG A C 1
ATOM 786 O O . ARG A 1 104 ? 31.696 8.660 -49.271 1.00 82.31 104 ARG A O 1
ATOM 793 N N . HIS A 1 105 ? 30.577 9.485 -51.030 1.00 82.38 105 HIS A N 1
ATOM 794 C CA . HIS A 1 105 ? 31.392 10.702 -51.117 1.00 82.38 105 HIS A CA 1
ATOM 795 C C . HIS A 1 105 ? 31.262 11.589 -49.876 1.00 82.38 105 HIS A C 1
ATOM 797 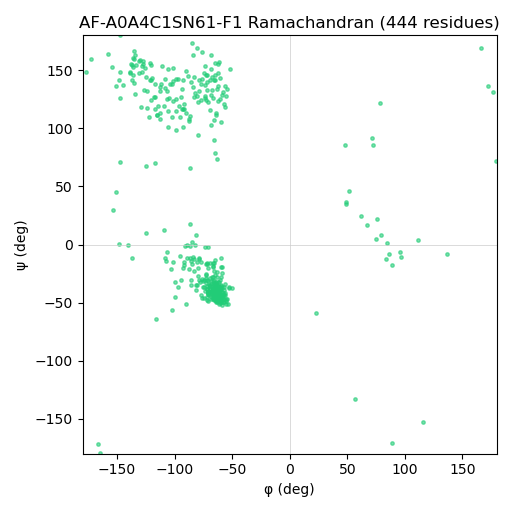O O . HIS A 1 105 ? 32.264 12.140 -49.416 1.00 82.38 105 HIS A O 1
ATOM 803 N N . LYS A 1 106 ? 30.053 11.730 -49.320 1.00 78.44 106 LYS A N 1
ATOM 804 C CA . LYS A 1 106 ? 29.825 12.495 -48.089 1.00 78.44 106 LYS A CA 1
ATOM 805 C C . LYS A 1 106 ? 30.499 11.832 -46.890 1.00 78.44 106 LYS A C 1
ATOM 807 O O . LYS A 1 106 ? 31.223 12.520 -46.184 1.00 78.44 106 LYS A O 1
ATOM 812 N N . VAL A 1 107 ? 30.350 10.522 -46.697 1.00 78.69 107 VAL A N 1
ATOM 813 C CA . VAL A 1 107 ? 30.989 9.782 -45.595 1.00 78.69 107 VAL A CA 1
ATOM 814 C C . VAL A 1 107 ? 32.511 9.903 -45.667 1.00 78.69 107 VAL A C 1
ATOM 816 O O . VAL A 1 107 ? 33.133 10.307 -44.690 1.00 78.69 107 VAL A O 1
ATOM 819 N N . VAL A 1 108 ? 33.119 9.679 -46.837 1.00 79.75 108 VAL A N 1
ATOM 820 C CA . VAL A 1 108 ? 34.579 9.807 -47.020 1.00 79.75 108 VAL A CA 1
ATOM 821 C C . VAL A 1 108 ? 35.061 11.244 -46.787 1.00 79.75 108 VAL A C 1
ATOM 823 O O . VAL A 1 108 ? 36.100 11.458 -46.162 1.00 79.75 108 VAL A O 1
ATOM 826 N N . ARG A 1 109 ? 34.311 12.252 -47.251 1.00 78.19 109 ARG A N 1
ATOM 827 C CA . ARG A 1 109 ? 34.640 13.667 -47.014 1.00 78.19 109 ARG A CA 1
ATOM 828 C C . ARG A 1 109 ? 34.563 14.032 -45.533 1.00 78.19 109 ARG A C 1
ATOM 830 O O . ARG A 1 109 ? 35.359 14.848 -45.072 1.00 78.19 109 ARG A O 1
ATOM 837 N N . THR A 1 110 ? 33.635 13.428 -44.804 1.00 72.69 110 THR A N 1
ATOM 838 C CA . THR A 1 110 ? 33.436 13.688 -43.381 1.00 72.69 110 THR A CA 1
ATOM 839 C C . THR A 1 110 ? 34.427 12.916 -42.503 1.00 72.69 110 THR A C 1
ATOM 841 O O . THR A 1 110 ? 34.943 13.485 -41.546 1.00 72.69 110 THR A O 1
ATOM 844 N N . LEU A 1 111 ? 34.817 11.695 -42.889 1.00 71.19 111 LEU A N 1
ATOM 845 C CA . LEU A 1 111 ? 35.902 10.927 -42.255 1.00 71.19 111 LEU A CA 1
ATOM 846 C C . LEU A 1 111 ? 37.258 11.650 -42.317 1.00 71.19 111 LEU A C 1
ATOM 848 O O . LEU A 1 111 ? 38.079 11.508 -41.418 1.00 71.19 111 LEU A O 1
ATOM 852 N N . ARG A 1 112 ? 37.484 12.496 -43.334 1.00 76.44 112 ARG A N 1
ATOM 853 C CA . ARG A 1 112 ? 38.678 13.361 -43.427 1.00 76.44 112 ARG A CA 1
ATOM 854 C C . ARG A 1 112 ? 38.692 14.522 -42.422 1.00 76.44 112 ARG A C 1
ATOM 856 O O . ARG A 1 112 ? 39.652 15.288 -42.405 1.00 76.44 112 ARG A O 1
ATOM 863 N N . ARG A 1 113 ? 37.647 14.691 -41.603 1.00 79.69 113 ARG A N 1
ATOM 864 C CA . ARG A 1 113 ? 37.541 15.745 -40.581 1.00 79.69 113 ARG A CA 1
ATOM 865 C C . ARG A 1 113 ? 37.265 15.144 -39.192 1.00 79.69 113 ARG A C 1
ATOM 867 O O . ARG A 1 113 ? 36.195 15.389 -38.632 1.00 79.69 113 ARG A O 1
ATOM 874 N N . PRO A 1 114 ? 38.226 14.400 -38.607 1.00 70.25 114 PRO A N 1
ATOM 875 C CA . PRO A 1 114 ? 38.023 13.686 -37.344 1.00 70.25 114 PRO A CA 1
ATOM 876 C C . PRO A 1 114 ? 37.666 14.625 -36.184 1.00 70.25 114 PRO A C 1
ATOM 878 O O . PRO A 1 114 ? 36.796 14.303 -35.384 1.00 70.25 114 PRO A O 1
ATOM 881 N N . LEU A 1 115 ? 38.240 15.832 -36.145 1.00 73.56 115 LEU A N 1
ATOM 882 C CA . LEU A 1 115 ? 37.941 16.825 -35.108 1.00 73.56 115 LEU A CA 1
ATOM 883 C C . LEU A 1 115 ? 36.496 17.344 -35.162 1.00 73.56 115 LEU A C 1
ATOM 885 O O . LEU A 1 115 ? 35.906 17.573 -34.112 1.00 73.56 115 LEU A O 1
ATOM 889 N N . ILE A 1 116 ? 35.900 17.493 -36.354 1.00 73.19 116 ILE A N 1
ATOM 890 C CA . ILE A 1 116 ? 34.493 17.920 -36.499 1.00 73.19 116 ILE A CA 1
ATOM 891 C C . ILE A 1 116 ? 33.546 16.792 -36.081 1.00 73.19 116 ILE A C 1
ATOM 893 O O . ILE A 1 116 ? 32.531 17.032 -35.441 1.00 73.19 116 ILE A O 1
ATOM 897 N N . MET A 1 117 ? 33.893 15.550 -36.412 1.00 67.31 117 MET A N 1
ATOM 898 C CA . MET A 1 117 ? 33.112 14.376 -36.026 1.00 67.31 117 MET A CA 1
ATOM 899 C C . MET A 1 117 ? 33.130 14.140 -34.512 1.00 67.31 117 MET A C 1
ATOM 901 O O . MET A 1 117 ? 32.073 13.970 -33.911 1.00 67.31 117 MET A O 1
ATOM 905 N N . VAL A 1 118 ? 34.305 14.213 -33.881 1.00 72.62 118 VAL A N 1
ATOM 906 C CA . VAL A 1 118 ? 34.438 14.082 -32.422 1.00 72.62 118 VAL A CA 1
ATOM 907 C C . VAL A 1 118 ? 33.752 15.239 -31.696 1.00 72.62 118 VAL A C 1
ATOM 909 O O . VAL A 1 118 ? 33.115 15.008 -30.676 1.00 72.62 118 VAL A O 1
ATOM 912 N N . SER A 1 119 ? 33.812 16.466 -32.224 1.00 67.31 119 SER A N 1
ATOM 913 C CA . SER A 1 119 ? 33.114 17.612 -31.620 1.00 67.31 119 SER A CA 1
ATOM 914 C C . SER A 1 119 ? 31.597 17.566 -31.802 1.00 67.31 119 SER A C 1
ATOM 916 O O . SER A 1 119 ? 30.892 17.912 -30.864 1.00 67.31 119 SER A O 1
ATOM 918 N N . LEU A 1 120 ? 31.073 17.084 -32.935 1.00 68.75 120 LEU A N 1
ATOM 919 C CA . LEU A 1 120 ? 29.635 16.826 -33.100 1.00 68.75 120 LEU A CA 1
ATOM 920 C C . LEU A 1 120 ? 29.154 15.704 -32.175 1.00 68.75 120 LEU A C 1
ATOM 922 O O . LEU A 1 120 ? 28.127 15.857 -31.525 1.00 68.75 120 LEU A O 1
ATOM 926 N N . TYR A 1 121 ? 29.912 14.612 -32.057 1.00 65.31 121 TYR A N 1
ATOM 927 C CA . TYR A 1 121 ? 29.594 13.521 -31.135 1.00 65.31 121 TYR A CA 1
ATOM 928 C C . TYR A 1 121 ? 29.657 13.977 -29.666 1.00 65.31 121 TYR A C 1
ATOM 930 O O . TYR A 1 121 ? 28.760 13.673 -28.885 1.00 65.31 121 TYR A O 1
ATOM 938 N N . ALA A 1 122 ? 30.659 14.780 -29.294 1.00 65.31 122 ALA A N 1
ATOM 939 C CA . ALA A 1 122 ? 30.759 15.387 -27.967 1.00 65.31 122 ALA A CA 1
ATOM 940 C C . ALA A 1 122 ? 29.644 16.416 -27.704 1.00 65.31 122 ALA A C 1
ATOM 942 O O . ALA A 1 122 ? 29.110 16.455 -26.602 1.00 65.31 122 ALA A O 1
ATOM 943 N N . ALA A 1 123 ? 29.238 17.198 -28.710 1.00 63.34 123 ALA A N 1
ATOM 944 C CA . ALA A 1 123 ? 28.103 18.118 -28.615 1.00 63.34 123 ALA A CA 1
ATOM 945 C C . ALA A 1 123 ? 26.759 17.378 -28.490 1.00 63.34 123 ALA A C 1
ATOM 947 O O . ALA A 1 123 ? 25.860 17.861 -27.812 1.00 63.34 123 ALA A O 1
ATOM 948 N N . MET A 1 124 ? 26.629 16.187 -29.083 1.00 56.75 124 MET A N 1
ATOM 949 C CA . MET A 1 124 ? 25.477 15.298 -28.881 1.00 56.75 124 MET A CA 1
ATOM 950 C C . MET A 1 124 ? 25.510 14.597 -27.511 1.00 56.75 124 MET A C 1
ATOM 952 O O . MET A 1 124 ? 24.457 14.332 -26.940 1.00 56.75 124 MET A O 1
ATOM 956 N N . GLY A 1 125 ? 26.704 14.331 -26.966 1.00 48.16 125 GLY A N 1
ATOM 957 C CA . GLY A 1 125 ? 26.912 13.788 -25.617 1.00 48.16 125 GLY A CA 1
ATOM 958 C C . GLY A 1 125 ? 26.746 14.810 -24.484 1.00 48.16 125 GLY A C 1
ATOM 959 O O . GLY A 1 125 ? 26.588 14.417 -23.331 1.00 48.16 125 GLY A O 1
ATOM 960 N N . VAL A 1 126 ? 26.736 16.109 -24.798 1.00 44.06 126 VAL A N 1
ATOM 961 C CA . VAL A 1 126 ? 26.493 17.212 -23.854 1.00 44.06 126 VAL A CA 1
ATOM 962 C C . VAL A 1 126 ? 25.222 17.948 -24.276 1.00 44.06 126 VAL A C 1
ATOM 964 O O . VAL A 1 126 ? 25.246 19.076 -24.757 1.00 44.06 126 VAL A O 1
ATOM 967 N N . ALA A 1 127 ? 24.083 17.282 -24.112 1.00 33.78 127 ALA A N 1
ATOM 968 C CA . ALA A 1 127 ? 22.770 17.903 -24.236 1.00 33.78 127 ALA A CA 1
ATOM 969 C C . ALA A 1 127 ? 21.778 17.223 -23.283 1.00 33.78 127 ALA A C 1
ATOM 971 O O . ALA A 1 127 ? 20.879 16.498 -23.696 1.00 33.78 127 ALA A O 1
ATOM 972 N N . THR A 1 128 ? 21.942 17.460 -21.983 1.00 32.59 128 THR A N 1
ATOM 973 C CA . THR A 1 128 ? 20.829 17.366 -21.032 1.00 32.59 128 THR A CA 1
ATOM 974 C C . THR A 1 128 ? 20.125 18.716 -21.007 1.00 32.59 128 THR A C 1
ATOM 976 O O . THR A 1 128 ? 20.687 19.707 -20.540 1.00 32.59 128 THR A O 1
ATOM 979 N N . LEU A 1 129 ? 18.907 18.763 -21.539 1.00 29.41 129 LEU A N 1
ATOM 980 C CA . LEU A 1 129 ? 18.004 19.895 -21.352 1.00 29.41 129 LEU A CA 1
ATOM 981 C C . LEU A 1 129 ? 17.493 19.889 -19.899 1.00 29.41 129 LEU A C 1
ATOM 983 O O . LEU A 1 129 ? 17.172 18.814 -19.387 1.00 29.41 129 LEU A O 1
ATOM 987 N N . PRO A 1 130 ? 17.366 21.049 -19.234 1.00 32.81 130 PRO A N 1
ATOM 988 C CA . PRO A 1 130 ? 16.525 21.161 -18.051 1.00 32.81 130 PRO A CA 1
ATOM 989 C C . PRO A 1 130 ? 15.070 20.873 -18.443 1.00 32.81 130 PRO A C 1
ATOM 991 O O . PRO A 1 130 ? 14.593 21.366 -19.468 1.00 32.81 130 PRO A O 1
ATOM 994 N N . ALA A 1 131 ? 14.364 20.085 -17.631 1.00 31.30 131 ALA A N 1
ATOM 995 C CA . ALA A 1 131 ? 12.923 19.916 -17.759 1.00 31.30 131 ALA A CA 1
ATOM 996 C C . ALA A 1 131 ? 12.236 21.278 -17.569 1.00 31.30 131 ALA A C 1
ATOM 998 O O . ALA A 1 131 ? 12.463 21.965 -16.575 1.00 31.30 131 ALA A O 1
ATOM 999 N N . GLY A 1 132 ? 11.426 21.683 -18.545 1.00 30.05 132 GLY A N 1
ATOM 1000 C CA . GLY A 1 132 ? 10.784 22.991 -18.528 1.00 30.05 132 GLY A CA 1
ATOM 1001 C C . GLY A 1 132 ? 9.925 23.236 -19.759 1.00 30.05 132 GLY A C 1
ATOM 1002 O O . GLY A 1 132 ? 10.282 24.039 -20.614 1.00 30.05 132 GLY A O 1
ATOM 1003 N N . ALA A 1 133 ? 8.787 22.550 -19.843 1.00 22.91 133 ALA A N 1
ATOM 1004 C CA . ALA A 1 133 ? 7.654 23.008 -20.637 1.00 22.91 133 ALA A CA 1
ATOM 1005 C C . ALA A 1 133 ? 6.508 23.300 -19.666 1.00 22.91 133 ALA A C 1
ATOM 1007 O O . ALA A 1 133 ? 5.976 22.395 -19.028 1.00 22.91 133 ALA A O 1
ATOM 1008 N N . THR A 1 134 ? 6.169 24.577 -19.517 1.00 27.61 134 THR A N 1
ATOM 1009 C CA . THR A 1 134 ? 4.996 25.018 -18.772 1.00 27.61 134 THR A CA 1
ATOM 1010 C C . THR A 1 134 ? 3.746 24.794 -19.617 1.00 27.61 134 THR A C 1
ATOM 1012 O O . THR A 1 134 ? 3.627 25.298 -20.734 1.00 27.61 134 THR A O 1
ATOM 1015 N N . ALA A 1 135 ? 2.792 24.056 -19.058 1.00 35.88 135 ALA A N 1
ATOM 1016 C CA . ALA A 1 135 ? 1.402 24.075 -19.480 1.00 35.88 135 ALA A CA 1
ATOM 1017 C C . ALA A 1 135 ? 0.657 25.121 -18.640 1.00 35.88 135 ALA A C 1
ATOM 1019 O O . ALA A 1 135 ? 0.596 25.019 -17.419 1.00 35.88 135 ALA A O 1
ATOM 1020 N N . SER A 1 136 ? 0.146 26.163 -19.286 1.00 28.36 136 SER A N 1
ATOM 1021 C CA . SER A 1 136 ? -1.059 26.932 -18.921 1.00 28.36 136 SER A CA 1
ATOM 1022 C C . SER A 1 136 ? -1.101 28.131 -19.872 1.00 28.36 136 SER A C 1
ATOM 1024 O O . SER A 1 136 ? -0.072 28.734 -20.151 1.00 28.36 136 SER A O 1
ATOM 1026 N N . ARG A 1 137 ? -2.213 28.541 -20.478 1.00 31.70 137 ARG A N 1
ATOM 1027 C CA . ARG A 1 137 ? -3.629 28.597 -20.075 1.00 31.70 137 ARG A CA 1
ATOM 1028 C C . ARG A 1 137 ? -4.376 29.007 -21.381 1.00 31.70 137 ARG A C 1
ATOM 1030 O O . ARG A 1 137 ? -3.734 29.549 -22.275 1.00 31.70 137 ARG A O 1
ATOM 1037 N N . THR A 1 138 ? -5.667 28.839 -21.661 1.00 30.59 138 THR A N 1
ATOM 1038 C CA . THR A 1 138 ? -6.917 29.030 -20.896 1.00 30.59 138 THR A CA 1
ATOM 1039 C C . THR A 1 138 ? -8.033 28.704 -21.925 1.00 30.59 138 THR A C 1
ATOM 1041 O O . THR A 1 138 ? -7.905 29.067 -23.090 1.00 30.59 138 THR A O 1
ATOM 1044 N N . GLU A 1 139 ? -9.028 27.870 -21.623 1.00 36.09 139 GLU A N 1
ATOM 1045 C CA . GLU A 1 139 ? -10.351 28.290 -21.119 1.00 36.09 139 GLU A CA 1
ATOM 1046 C C . GLU A 1 139 ? -11.266 28.959 -22.168 1.00 36.09 139 GLU A C 1
ATOM 1048 O O . GLU A 1 139 ? -11.357 30.177 -22.278 1.00 36.09 139 GLU A O 1
ATOM 1053 N N . ALA A 1 140 ? -11.998 28.119 -22.907 1.00 31.89 140 ALA A N 1
ATOM 1054 C CA . ALA A 1 140 ? -13.282 28.473 -23.530 1.00 31.89 140 ALA A CA 1
ATOM 1055 C C . ALA A 1 140 ? -14.266 27.282 -23.642 1.00 31.89 140 ALA A C 1
ATOM 1057 O O . ALA A 1 140 ? -15.383 27.456 -24.117 1.00 31.89 140 ALA A O 1
ATOM 1058 N N . VAL A 1 141 ? -13.897 26.077 -23.184 1.00 37.06 141 VAL A N 1
ATOM 1059 C CA . VAL A 1 141 ? -14.696 24.846 -23.397 1.00 37.06 141 VAL A CA 1
ATOM 1060 C C . VAL A 1 141 ? -15.390 24.349 -22.115 1.00 37.06 141 VAL A C 1
ATOM 1062 O O . VAL A 1 141 ? -16.372 23.614 -22.171 1.00 37.06 141 VAL A O 1
ATOM 1065 N N . ASN A 1 142 ? -14.993 24.853 -20.943 1.00 33.38 142 ASN A N 1
ATOM 1066 C CA . ASN A 1 142 ? -15.516 24.398 -19.647 1.00 33.38 142 ASN A CA 1
ATOM 1067 C C . ASN A 1 142 ? -16.950 24.843 -19.314 1.00 33.38 142 ASN A C 1
ATOM 1069 O O . ASN A 1 142 ? -17.481 24.433 -18.287 1.00 33.38 142 ASN A O 1
ATOM 1073 N N . LYS A 1 143 ? -17.612 25.633 -20.171 1.00 37.22 143 LYS A N 1
ATOM 1074 C CA . LYS A 1 143 ? -19.021 26.011 -19.965 1.00 37.22 143 LYS A CA 1
ATOM 1075 C C . LYS A 1 143 ? -20.022 25.069 -20.650 1.00 37.22 143 LYS A C 1
ATOM 1077 O O . LYS A 1 143 ? -21.186 25.096 -20.288 1.00 37.22 143 LYS A O 1
ATOM 1082 N N . GLN A 1 144 ? -19.582 24.218 -21.585 1.00 39.72 144 GLN A N 1
ATOM 1083 C CA . GLN A 1 144 ? -20.429 23.188 -22.221 1.00 39.72 144 GLN A CA 1
ATOM 1084 C C . GLN A 1 144 ? -20.355 21.824 -21.517 1.00 39.72 144 GLN A C 1
ATOM 1086 O O . GLN A 1 144 ? -21.262 21.011 -21.649 1.00 39.72 144 GLN A O 1
ATOM 1091 N N . ILE A 1 145 ? -19.299 21.588 -20.736 1.00 40.25 145 ILE A N 1
ATOM 1092 C CA . ILE A 1 145 ? -19.061 20.316 -20.039 1.00 40.25 145 ILE A CA 1
ATOM 1093 C C . ILE A 1 145 ? -19.986 20.164 -18.817 1.00 40.25 145 ILE A C 1
ATOM 1095 O O . ILE A 1 145 ? -20.431 19.065 -18.509 1.00 40.25 145 ILE A O 1
ATOM 1099 N N . VAL A 1 146 ? -20.358 21.267 -18.162 1.00 42.38 146 VAL A N 1
ATOM 1100 C CA . VAL A 1 146 ? -21.191 21.241 -16.945 1.00 42.38 146 VAL A CA 1
ATOM 1101 C C . VAL A 1 146 ? -22.655 20.869 -17.232 1.00 42.38 146 VAL A C 1
ATOM 1103 O O . VAL A 1 146 ? -23.273 20.194 -16.412 1.00 42.38 146 VAL A O 1
ATOM 1106 N N . ASP A 1 147 ? -23.184 21.213 -18.410 1.00 41.91 147 ASP A N 1
ATOM 1107 C CA . ASP A 1 147 ? -24.562 20.865 -18.792 1.00 41.91 147 ASP A CA 1
ATOM 1108 C C . ASP A 1 147 ? -24.681 19.432 -19.357 1.00 41.91 147 ASP A C 1
ATOM 1110 O O . ASP A 1 147 ? -25.744 18.821 -19.257 1.00 41.91 147 ASP A O 1
ATOM 1114 N N . TRP A 1 148 ? -23.587 18.854 -19.876 1.00 41.69 148 TRP A N 1
ATOM 1115 C CA . TRP A 1 148 ? -23.534 17.467 -20.372 1.00 41.69 148 TRP A CA 1
ATOM 1116 C C . TRP A 1 148 ? -23.520 16.423 -19.235 1.00 41.69 148 TRP A C 1
ATOM 1118 O O . TRP A 1 148 ? -24.172 15.381 -19.314 1.00 41.69 148 TRP A O 1
ATOM 1128 N N . PHE A 1 149 ? -22.843 16.724 -18.120 1.00 41.59 149 PHE A N 1
ATOM 1129 C CA . PHE A 1 149 ? -22.687 15.794 -16.991 1.00 41.59 149 PHE A CA 1
ATOM 1130 C C . PHE A 1 149 ? -23.954 15.576 -16.146 1.00 41.59 149 PHE A C 1
ATOM 1132 O O . PHE A 1 149 ? -24.028 14.599 -15.402 1.00 41.59 149 PHE A O 1
ATOM 1139 N N . LEU A 1 150 ? -24.970 16.439 -16.249 1.00 47.91 150 LEU A N 1
ATOM 1140 C CA . LEU A 1 150 ? -26.153 16.364 -15.382 1.00 47.91 150 LEU A CA 1
ATOM 1141 C C . LEU A 1 150 ? -27.301 15.499 -15.942 1.00 47.91 150 LEU A C 1
ATOM 1143 O O . LEU A 1 150 ? -28.300 15.323 -15.243 1.00 47.91 150 LEU A O 1
ATOM 1147 N N . MET A 1 151 ? -27.173 14.909 -17.145 1.00 52.28 151 MET A N 1
ATOM 1148 C CA . MET A 1 151 ? -28.224 14.047 -17.728 1.00 52.28 151 MET A CA 1
ATOM 1149 C C . MET A 1 151 ? -27.775 12.728 -18.417 1.00 52.28 151 MET A C 1
ATOM 1151 O O . MET A 1 151 ? -28.644 11.892 -18.668 1.00 52.28 151 MET A O 1
ATOM 1155 N N . GLU A 1 152 ? -26.485 12.462 -18.700 1.00 50.56 152 GLU A N 1
ATOM 1156 C CA . GLU A 1 152 ? -26.114 11.564 -19.828 1.00 50.56 152 GLU A CA 1
ATOM 1157 C C . GLU A 1 152 ? -25.198 10.335 -19.547 1.00 50.56 152 GLU A C 1
ATOM 1159 O O . GLU A 1 152 ? -24.809 9.627 -20.473 1.00 50.56 152 GLU A O 1
ATOM 1164 N N . GLU A 1 153 ? -24.895 9.959 -18.297 1.00 50.25 153 GLU A N 1
ATOM 1165 C CA . GLU A 1 153 ? -23.903 8.888 -18.006 1.00 50.25 153 GLU A CA 1
ATOM 1166 C C . GLU A 1 153 ? -24.414 7.424 -17.994 1.00 50.25 153 GLU A C 1
ATOM 1168 O O . GLU A 1 153 ? -23.734 6.502 -17.539 1.00 50.25 153 GLU A O 1
ATOM 1173 N N . LYS A 1 154 ? -25.586 7.135 -18.575 1.00 50.69 154 LYS A N 1
ATOM 1174 C CA . LYS A 1 154 ? -26.074 5.743 -18.740 1.00 50.69 154 LYS A CA 1
ATOM 1175 C C . LYS A 1 154 ? -25.261 4.938 -19.771 1.00 50.69 154 LYS A C 1
ATOM 1177 O O . LYS A 1 154 ? -25.388 3.716 -19.865 1.00 50.69 154 LYS A O 1
ATOM 1182 N N . GLN A 1 155 ? -24.470 5.620 -20.599 1.00 51.56 155 GLN A N 1
ATOM 1183 C CA . GLN A 1 155 ? -23.788 5.006 -21.737 1.00 51.56 155 GLN A CA 1
ATOM 1184 C C . GLN A 1 155 ? -22.445 4.362 -21.366 1.00 51.56 155 GLN A C 1
ATOM 1186 O O . GLN A 1 155 ? -22.141 3.318 -21.941 1.00 51.56 155 GLN A O 1
ATOM 1191 N N . ASN A 1 156 ? -21.724 4.878 -20.364 1.00 54.94 156 ASN A N 1
ATOM 1192 C CA . ASN A 1 156 ? -20.357 4.448 -20.022 1.00 54.94 156 ASN A CA 1
ATOM 1193 C C . ASN A 1 156 ? -20.288 3.323 -18.976 1.00 54.94 156 ASN A C 1
ATOM 1195 O O . ASN A 1 156 ? -19.269 2.643 -18.858 1.00 54.94 156 ASN A O 1
ATOM 1199 N N . ILE A 1 157 ? -21.371 3.095 -18.232 1.00 53.31 157 ILE A N 1
ATOM 1200 C CA . ILE A 1 157 ? -21.437 2.106 -17.151 1.00 53.31 157 ILE A CA 1
ATOM 1201 C C . ILE A 1 157 ? -22.230 0.884 -17.632 1.00 53.31 157 ILE A C 1
ATOM 1203 O O . ILE A 1 157 ? -23.350 1.009 -18.127 1.00 53.31 157 ILE A O 1
ATOM 1207 N N . ASP A 1 158 ? -21.632 -0.302 -17.519 1.00 53.84 158 ASP A N 1
ATOM 1208 C CA . ASP A 1 158 ? -22.253 -1.585 -17.873 1.00 53.84 158 ASP A CA 1
ATOM 1209 C C . ASP A 1 158 ? -22.984 -2.179 -16.661 1.00 53.84 158 ASP A C 1
ATOM 1211 O O . ASP A 1 158 ? -24.167 -2.505 -16.722 1.00 53.84 158 ASP A O 1
ATOM 1215 N N . VAL A 1 159 ? -22.285 -2.269 -15.523 1.00 50.38 159 VAL A N 1
ATOM 1216 C CA . VAL A 1 159 ? -22.800 -2.858 -14.277 1.00 50.38 159 VAL A CA 1
ATOM 1217 C C . VAL A 1 159 ? -22.243 -2.100 -13.074 1.00 50.38 159 VAL A C 1
ATOM 1219 O O . VAL A 1 159 ? -21.043 -1.827 -13.015 1.00 50.38 159 VAL A O 1
ATOM 1222 N N . VAL A 1 160 ? -23.101 -1.825 -12.089 1.00 48.44 160 VAL A N 1
ATOM 1223 C CA . VAL A 1 160 ? -22.698 -1.378 -10.749 1.00 48.44 160 VAL A CA 1
ATOM 1224 C C . VAL A 1 160 ? -23.093 -2.456 -9.748 1.00 48.44 160 VAL A C 1
ATOM 1226 O O . VAL A 1 160 ? -24.272 -2.777 -9.610 1.00 48.44 160 VAL A O 1
ATOM 1229 N N . PHE A 1 161 ? -22.109 -3.021 -9.054 1.00 49.25 161 PHE A N 1
ATOM 1230 C CA . PHE A 1 161 ? -22.319 -3.991 -7.984 1.00 49.25 161 PHE A CA 1
ATOM 1231 C C . PHE A 1 161 ? -21.894 -3.375 -6.653 1.00 49.25 161 PHE A C 1
ATOM 1233 O O . PHE A 1 161 ? -20.714 -3.094 -6.451 1.00 49.25 161 PHE A O 1
ATOM 1240 N N . THR A 1 162 ? -22.847 -3.138 -5.755 1.00 43.47 162 THR A N 1
ATOM 1241 C CA . THR A 1 162 ? -22.587 -2.543 -4.441 1.00 43.47 162 THR A CA 1
ATOM 1242 C C . THR A 1 162 ? -22.572 -3.604 -3.346 1.00 43.47 162 THR A C 1
ATOM 1244 O O . THR A 1 162 ? -23.373 -4.536 -3.340 1.00 43.47 162 THR A O 1
ATOM 1247 N N . ILE A 1 163 ? -21.652 -3.450 -2.396 1.00 46.41 163 ILE A N 1
ATOM 1248 C CA . ILE A 1 163 ? -21.578 -4.237 -1.168 1.00 46.41 163 ILE A CA 1
ATOM 1249 C C . ILE A 1 163 ? -21.690 -3.264 0.006 1.00 46.41 163 ILE A C 1
ATOM 1251 O O . ILE A 1 163 ? -20.903 -2.323 0.112 1.00 46.41 163 ILE A O 1
ATOM 1255 N N . ASN A 1 164 ? -22.661 -3.505 0.885 1.00 39.72 164 ASN A N 1
ATOM 1256 C CA . ASN A 1 164 ? -22.859 -2.746 2.119 1.00 39.72 164 ASN A CA 1
ATOM 1257 C C . ASN A 1 164 ? -22.255 -3.508 3.307 1.00 39.72 164 ASN A C 1
ATOM 1259 O O . ASN A 1 164 ? -22.349 -4.733 3.365 1.00 39.72 164 ASN A O 1
ATOM 1263 N N . GLY A 1 165 ? -21.653 -2.788 4.255 1.00 37.69 165 GLY A N 1
ATOM 1264 C CA . GLY A 1 165 ? -20.954 -3.360 5.412 1.00 37.69 165 GLY A CA 1
ATOM 1265 C C . GLY A 1 165 ? -19.545 -3.880 5.101 1.00 37.69 165 GLY A C 1
ATOM 1266 O O . GLY A 1 165 ? -18.929 -4.531 5.943 1.00 37.69 165 GLY A O 1
ATOM 1267 N N . PHE A 1 166 ? -19.036 -3.626 3.892 1.00 44.78 166 PHE A N 1
ATOM 1268 C CA . PHE A 1 166 ? -17.707 -4.041 3.463 1.00 44.78 166 PHE A CA 1
ATOM 1269 C C . PHE A 1 166 ? -17.099 -3.025 2.493 1.00 44.78 166 PHE A C 1
ATOM 1271 O O . PHE A 1 166 ? -17.662 -2.711 1.445 1.00 44.78 166 PHE A O 1
ATOM 1278 N N . ASN A 1 167 ? -15.900 -2.555 2.824 1.00 51.31 167 ASN A N 1
ATOM 1279 C CA . ASN A 1 167 ? -14.971 -1.900 1.909 1.00 51.31 167 ASN A CA 1
ATOM 1280 C C . ASN A 1 167 ? -13.535 -2.242 2.342 1.00 51.31 167 ASN A C 1
ATOM 1282 O O . ASN A 1 167 ? -13.344 -2.932 3.341 1.00 51.31 167 ASN A O 1
ATOM 1286 N N . GLN A 1 168 ? -12.522 -1.740 1.633 1.00 59.28 168 GLN A N 1
ATOM 1287 C CA . GLN A 1 168 ? -11.111 -2.049 1.923 1.00 59.28 168 GLN A CA 1
ATOM 1288 C C . GLN A 1 168 ? -10.639 -1.641 3.339 1.00 59.28 168 GLN A C 1
ATOM 1290 O O . GLN A 1 168 ? -9.558 -2.046 3.752 1.00 59.28 168 GLN A O 1
ATOM 1295 N N . ARG A 1 169 ? -11.428 -0.848 4.081 1.00 54.44 169 ARG A N 1
ATOM 1296 C CA . ARG A 1 169 ? -11.134 -0.382 5.448 1.00 54.44 169 ARG A CA 1
ATOM 1297 C C . ARG A 1 169 ? -11.909 -1.137 6.533 1.00 54.44 169 ARG A C 1
ATOM 1299 O O . ARG A 1 169 ? -11.453 -1.143 7.666 1.00 54.44 169 ARG A O 1
ATOM 1306 N N . GLY A 1 170 ? -13.025 -1.782 6.174 1.00 48.81 170 GLY A N 1
ATOM 1307 C CA . GLY A 1 170 ? -13.786 -2.721 7.005 1.00 48.81 170 GLY A CA 1
ATOM 1308 C C . GLY A 1 170 ? -14.566 -2.101 8.169 1.00 48.81 170 GLY A C 1
ATOM 1309 O O . GLY A 1 170 ? -14.048 -2.027 9.270 1.00 48.81 170 GLY A O 1
ATOM 1310 N N . ALA A 1 171 ? -15.837 -1.744 7.961 1.00 41.28 171 ALA A N 1
ATOM 1311 C CA . ALA A 1 171 ? -16.766 -1.367 9.035 1.00 41.28 171 ALA A CA 1
ATOM 1312 C C . ALA A 1 171 ? -18.234 -1.532 8.601 1.00 41.28 171 ALA A C 1
ATOM 1314 O O . ALA A 1 171 ? -18.533 -1.618 7.408 1.00 41.28 171 ALA A O 1
ATOM 1315 N N . GLN A 1 172 ? -19.173 -1.551 9.556 1.00 42.00 172 GLN A N 1
ATOM 1316 C CA . GLN A 1 172 ? -20.614 -1.618 9.252 1.00 42.00 172 GLN A CA 1
ATOM 1317 C C . GLN A 1 172 ? -21.122 -0.384 8.494 1.00 42.00 172 GLN A C 1
ATOM 1319 O O . GLN A 1 172 ? -22.013 -0.499 7.658 1.00 42.00 172 GLN A O 1
ATOM 1324 N N . ASN A 1 173 ? -20.535 0.786 8.755 1.00 38.53 173 ASN A N 1
ATOM 1325 C CA . ASN A 1 173 ? -20.823 2.039 8.050 1.00 38.53 173 ASN A CA 1
ATOM 1326 C C . ASN A 1 173 ? -20.078 2.155 6.703 1.00 38.53 173 ASN A C 1
ATOM 1328 O O . ASN A 1 173 ? -20.081 3.218 6.081 1.00 38.53 173 ASN A O 1
ATOM 1332 N N . ALA A 1 174 ? -19.422 1.083 6.260 1.00 40.72 174 ALA A N 1
ATOM 1333 C CA . ALA A 1 174 ? -18.557 1.078 5.098 1.00 40.72 174 ALA A CA 1
ATOM 1334 C C . ALA A 1 174 ? -19.242 0.405 3.903 1.00 40.72 174 ALA A C 1
ATOM 1336 O O . ALA A 1 174 ? -19.879 -0.638 4.039 1.00 40.72 174 ALA A O 1
ATOM 1337 N N . GLY A 1 175 ? -19.093 0.982 2.713 1.00 36.44 175 GLY A N 1
ATOM 1338 C CA . GLY A 1 175 ? -19.625 0.419 1.474 1.00 36.44 175 GLY A CA 1
ATOM 1339 C C . GLY A 1 175 ? -18.614 0.508 0.340 1.00 36.44 175 GLY A C 1
ATOM 1340 O O . GLY A 1 175 ? -17.739 1.380 0.338 1.00 36.44 175 GLY A O 1
ATOM 1341 N N . MET A 1 176 ? -18.722 -0.409 -0.616 1.00 51.03 176 MET A N 1
ATOM 1342 C CA . MET A 1 176 ? -17.896 -0.438 -1.819 1.00 51.03 176 MET A CA 1
ATOM 1343 C C . MET A 1 176 ? -18.766 -0.716 -3.039 1.00 51.03 176 MET A C 1
ATOM 1345 O O . MET A 1 176 ? -19.661 -1.557 -2.995 1.00 51.03 176 MET A O 1
ATOM 1349 N N . ALA A 1 177 ? -18.486 -0.019 -4.136 1.00 44.38 177 ALA A N 1
ATOM 1350 C CA . ALA A 1 177 ? -19.130 -0.237 -5.419 1.00 44.38 177 ALA A CA 1
ATOM 1351 C C . ALA A 1 177 ? -18.083 -0.678 -6.442 1.00 44.38 177 ALA A C 1
ATOM 1353 O O . ALA A 1 177 ? -17.072 -0.005 -6.633 1.00 44.38 177 ALA A O 1
ATOM 1354 N N . PHE A 1 178 ? -18.334 -1.798 -7.109 1.00 55.81 178 PHE A N 1
ATOM 1355 C CA . PHE A 1 178 ? -17.589 -2.219 -8.284 1.00 55.81 178 PHE A CA 1
ATOM 1356 C C . PHE A 1 178 ? -18.318 -1.712 -9.517 1.00 55.81 178 PHE A C 1
ATOM 1358 O O . PHE A 1 178 ? -19.459 -2.099 -9.779 1.00 55.81 178 PHE A O 1
ATOM 1365 N N . ILE A 1 179 ? -17.651 -0.838 -10.261 1.00 56.34 179 ILE A N 1
ATOM 1366 C CA . ILE A 1 179 ? -18.183 -0.249 -11.484 1.00 56.34 179 ILE A CA 1
ATOM 1367 C C . ILE A 1 179 ? -17.467 -0.912 -12.654 1.00 56.34 179 ILE A C 1
ATOM 1369 O O . ILE A 1 179 ? -16.255 -0.770 -12.818 1.00 56.34 179 ILE A O 1
ATOM 1373 N N . LYS A 1 180 ? -18.216 -1.652 -13.472 1.00 55.75 180 LYS A N 1
ATOM 1374 C CA . LYS A 1 180 ? -17.726 -2.156 -14.752 1.00 55.75 180 LYS A CA 1
ATOM 1375 C C . LYS A 1 180 ? -18.044 -1.118 -15.820 1.00 55.75 180 LYS A C 1
ATOM 1377 O O . LYS A 1 180 ? -19.214 -0.880 -16.123 1.00 55.75 180 LYS A O 1
ATOM 1382 N N . LEU A 1 181 ? -17.006 -0.513 -16.381 1.00 61.81 181 LEU A N 1
ATOM 1383 C CA . LEU A 1 181 ? -17.135 0.385 -17.524 1.00 61.81 181 LEU A CA 1
ATOM 1384 C C . LEU A 1 181 ? -17.410 -0.422 -18.798 1.00 61.81 181 LEU A C 1
ATOM 1386 O O . LEU A 1 181 ? -16.923 -1.549 -18.948 1.00 61.81 181 LEU A O 1
ATOM 1390 N N . LYS A 1 182 ? -18.171 0.156 -19.731 1.00 58.34 182 LYS A N 1
ATOM 1391 C CA . LYS A 1 182 ? -18.192 -0.337 -21.111 1.00 58.34 182 LYS A CA 1
ATOM 1392 C C . LYS A 1 182 ? -16.828 -0.067 -21.743 1.00 58.34 182 LYS A C 1
ATOM 1394 O O . LYS A 1 182 ? -16.147 0.903 -21.423 1.00 58.34 182 LYS A O 1
ATOM 1399 N N . THR A 1 183 ? -16.386 -0.991 -22.581 1.00 43.38 183 THR A N 1
ATOM 1400 C CA . THR A 1 183 ? -15.022 -1.048 -23.106 1.00 43.38 183 THR A CA 1
ATOM 1401 C C . THR A 1 183 ? -14.647 0.255 -23.828 1.00 43.38 183 THR A C 1
ATOM 1403 O O . THR A 1 183 ? -15.292 0.600 -24.812 1.00 43.38 183 THR A O 1
ATOM 1406 N N . GLY A 1 184 ? -13.591 0.947 -23.379 1.00 47.47 184 GLY A N 1
ATOM 1407 C CA . GLY A 1 184 ? -12.947 2.027 -24.147 1.00 47.47 184 GLY A CA 1
ATOM 1408 C C . GLY A 1 184 ? -13.073 3.468 -23.635 1.00 47.47 184 GLY A C 1
ATOM 1409 O O . GLY A 1 184 ? -12.554 4.354 -24.303 1.00 47.47 184 GLY A O 1
ATOM 1410 N N . THR A 1 185 ? -13.681 3.736 -22.479 1.00 38.62 185 THR A N 1
ATOM 1411 C CA . THR A 1 185 ? -13.722 5.097 -21.904 1.00 38.62 185 THR A CA 1
ATOM 1412 C C . THR A 1 185 ? -12.959 5.166 -20.589 1.00 38.62 185 THR A C 1
ATOM 1414 O O . THR A 1 185 ? -13.377 4.588 -19.588 1.00 38.62 185 THR A O 1
ATOM 1417 N N . SER A 1 186 ? -11.836 5.878 -20.604 1.00 41.09 186 SER A N 1
ATOM 1418 C CA . SER A 1 186 ? -11.109 6.324 -19.420 1.00 41.09 186 SER A CA 1
ATOM 1419 C C . SER A 1 186 ? -11.359 7.818 -19.245 1.00 41.09 186 SER A C 1
ATOM 1421 O O . SER A 1 186 ? -10.729 8.602 -19.946 1.00 41.09 186 SER A O 1
ATOM 1423 N N . ASP A 1 187 ? -12.256 8.209 -18.339 1.00 36.84 187 ASP A N 1
ATOM 1424 C CA . ASP A 1 187 ? -12.201 9.553 -17.758 1.00 36.84 187 ASP A CA 1
ATOM 1425 C C . ASP A 1 187 ? -12.715 9.561 -16.303 1.00 36.84 187 ASP A C 1
ATOM 1427 O O . ASP A 1 187 ? -13.645 8.806 -15.991 1.00 36.84 187 ASP A O 1
ATOM 1431 N N . PRO A 1 188 ? -12.099 10.335 -15.383 1.00 39.16 188 PRO A N 1
ATOM 1432 C CA . PRO A 1 188 ? -12.295 10.183 -13.947 1.00 39.16 188 PRO A CA 1
ATOM 1433 C C . PRO A 1 188 ? -13.098 11.342 -13.339 1.00 39.16 188 PRO A C 1
ATOM 1435 O O . PRO A 1 188 ? -12.638 12.479 -13.303 1.00 39.16 188 PRO A O 1
ATOM 1438 N N . ALA A 1 189 ? -14.261 11.055 -12.753 1.00 32.12 189 ALA A N 1
ATOM 1439 C CA . ALA A 1 189 ? -14.915 11.990 -11.829 1.00 32.12 189 ALA A CA 1
ATOM 1440 C C . ALA A 1 189 ? -15.780 11.284 -10.773 1.00 32.12 189 ALA A C 1
ATOM 1442 O O . A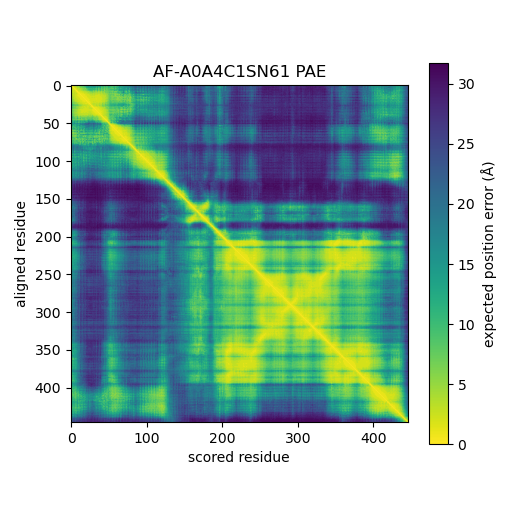LA A 1 189 ? -16.898 11.675 -10.467 1.00 32.12 189 ALA A O 1
ATOM 1443 N N . ILE A 1 190 ? -15.229 10.231 -10.181 1.00 34.03 190 ILE A N 1
ATOM 1444 C CA . ILE A 1 190 ? -15.574 9.707 -8.851 1.00 34.03 190 ILE A CA 1
ATOM 1445 C C . ILE A 1 190 ? -14.204 9.439 -8.205 1.00 34.03 190 ILE A C 1
ATOM 1447 O O . ILE A 1 190 ? -13.224 9.347 -8.943 1.00 34.03 190 ILE A O 1
ATOM 1451 N N . PHE A 1 191 ? -14.054 9.336 -6.879 1.00 43.81 191 PHE A N 1
ATOM 1452 C CA . PHE A 1 191 ? -12.809 8.808 -6.285 1.00 43.81 191 PHE A CA 1
ATOM 1453 C C . PHE A 1 191 ? -12.612 7.340 -6.726 1.00 43.81 191 PHE A C 1
ATOM 1455 O O . PHE A 1 191 ? -12.861 6.396 -5.981 1.00 43.81 191 PHE A O 1
ATOM 1462 N N . ALA A 1 192 ? -12.233 7.156 -7.986 1.00 50.47 192 ALA A N 1
ATOM 1463 C CA . ALA A 1 192 ? -12.048 5.912 -8.685 1.00 50.47 192 ALA A CA 1
ATOM 1464 C C . ALA A 1 192 ? -10.581 5.563 -8.508 1.00 50.47 192 ALA A C 1
ATOM 1466 O O . ALA A 1 192 ? -9.690 6.136 -9.132 1.00 50.47 192 ALA A O 1
ATOM 1467 N N . LEU A 1 193 ? -10.330 4.648 -7.584 1.00 56.59 193 LEU A N 1
ATOM 1468 C CA . LEU A 1 193 ? -9.017 4.057 -7.438 1.00 56.59 193 LEU A CA 1
ATOM 1469 C C . LEU A 1 193 ? -8.787 3.207 -8.683 1.00 56.59 193 LEU A C 1
ATOM 1471 O O . LEU A 1 193 ? -9.384 2.145 -8.838 1.00 56.59 193 LEU A O 1
ATOM 1475 N N . THR A 1 194 ? -7.984 3.716 -9.614 1.00 59.41 194 THR A N 1
ATOM 1476 C CA . THR A 1 194 ? -7.576 2.937 -10.779 1.00 59.41 194 THR A CA 1
ATOM 1477 C C . THR A 1 194 ? -6.604 1.860 -10.299 1.00 59.41 194 THR A C 1
ATOM 1479 O O . THR A 1 194 ? -5.588 2.214 -9.683 1.00 59.41 194 THR A O 1
ATOM 1482 N N . PRO A 1 195 ? -6.882 0.569 -10.543 1.00 60.94 195 PRO A N 1
ATOM 1483 C CA . PRO A 1 195 ? -5.958 -0.493 -10.179 1.00 60.94 195 PRO A CA 1
ATOM 1484 C C . PRO A 1 195 ? -4.655 -0.368 -10.984 1.00 60.94 195 PRO A C 1
ATOM 1486 O O . PRO A 1 195 ? -4.656 0.214 -12.074 1.00 60.94 195 PRO A O 1
ATOM 1489 N N . PRO A 1 196 ? -3.536 -0.908 -10.475 1.00 59.53 196 PRO A N 1
ATOM 1490 C CA . PRO A 1 196 ? -2.289 -0.947 -11.226 1.00 59.53 196 PRO A CA 1
ATOM 1491 C C . PRO A 1 196 ? -2.440 -1.776 -12.508 1.00 59.53 196 PRO A C 1
ATOM 1493 O O . PRO A 1 196 ? -3.243 -2.708 -12.580 1.00 59.53 196 PRO A O 1
ATOM 1496 N N . SER A 1 197 ? -1.592 -1.491 -13.498 1.00 66.56 197 SER A N 1
ATOM 1497 C CA . SER A 1 197 ? -1.558 -2.205 -14.785 1.00 66.56 197 SER A CA 1
ATOM 1498 C C . SER A 1 197 ? -1.303 -3.712 -14.649 1.00 66.56 197 SER A C 1
ATOM 1500 O O . SER A 1 197 ? -1.602 -4.470 -15.570 1.00 66.56 197 SER A O 1
ATOM 1502 N N . VAL A 1 198 ? -0.752 -4.151 -13.510 1.00 66.31 198 VAL A N 1
ATOM 1503 C CA . VAL A 1 198 ? -0.554 -5.562 -13.161 1.00 66.31 198 VAL A CA 1
ATOM 1504 C C . VAL A 1 198 ? -1.459 -5.919 -11.976 1.00 66.31 198 VAL A C 1
ATOM 1506 O O . VAL A 1 198 ? -1.181 -5.506 -10.844 1.00 66.31 198 VAL A O 1
ATOM 1509 N N . PRO A 1 199 ? -2.527 -6.705 -12.203 1.00 55.09 199 PRO A N 1
ATOM 1510 C CA . PRO A 1 199 ? -3.377 -7.202 -11.129 1.00 55.09 199 PRO A CA 1
ATOM 1511 C C . PRO A 1 199 ? -2.567 -7.982 -10.083 1.00 55.09 199 PRO A C 1
ATOM 1513 O O . PRO A 1 199 ? -1.722 -8.803 -10.429 1.00 55.09 199 PRO A O 1
ATOM 1516 N N . GLY A 1 200 ? -2.839 -7.740 -8.798 1.00 58.97 200 GLY A N 1
ATOM 1517 C CA . GLY A 1 200 ? -2.192 -8.437 -7.677 1.00 58.97 200 GLY A CA 1
ATOM 1518 C C . GLY A 1 200 ? -1.008 -7.705 -7.034 1.00 58.97 200 GLY A C 1
ATOM 1519 O O . GLY A 1 200 ? -0.595 -8.101 -5.949 1.00 58.97 200 GLY A O 1
ATOM 1520 N N . LEU A 1 201 ? -0.503 -6.618 -7.632 1.00 63.22 201 LEU A N 1
ATOM 1521 C CA . LEU A 1 201 ? 0.555 -5.794 -7.021 1.00 63.22 201 LEU A CA 1
ATOM 1522 C C . LEU A 1 201 ? 0.024 -4.697 -6.084 1.00 63.22 201 LEU A C 1
ATOM 1524 O O . LEU A 1 201 ? 0.777 -4.098 -5.326 1.00 63.22 201 LEU A O 1
ATOM 1528 N N . GLY A 1 202 ? -1.281 -4.452 -6.115 1.00 62.91 202 GLY A N 1
ATOM 1529 C CA . GLY A 1 202 ? -1.973 -3.457 -5.309 1.00 62.91 202 GLY A CA 1
ATOM 1530 C C . GLY A 1 202 ? -3.376 -3.238 -5.859 1.00 62.91 202 GLY A C 1
ATOM 1531 O O . GLY A 1 202 ? -3.705 -3.721 -6.941 1.00 62.91 202 GLY A O 1
ATOM 1532 N N . GLN A 1 203 ? -4.216 -2.530 -5.111 1.00 60.53 203 GLN A N 1
ATOM 1533 C CA . GLN A 1 203 ? -5.559 -2.144 -5.569 1.00 60.53 203 GLN A CA 1
ATOM 1534 C C . GLN A 1 203 ? -5.618 -0.682 -6.028 1.00 60.53 203 GLN A C 1
ATOM 1536 O O . GLN A 1 203 ? -6.554 -0.301 -6.723 1.00 60.53 203 GLN A O 1
ATOM 1541 N N . ASN A 1 204 ? -4.601 0.117 -5.685 1.00 65.69 204 ASN A N 1
ATOM 1542 C CA . ASN A 1 204 ? -4.548 1.548 -5.959 1.00 65.69 204 ASN A CA 1
ATOM 1543 C C . ASN A 1 204 ? -3.254 1.875 -6.700 1.00 65.69 204 ASN A C 1
ATOM 1545 O O . ASN A 1 204 ? -2.180 1.448 -6.279 1.00 65.69 204 ASN A O 1
ATOM 1549 N N . ASN A 1 205 ? -3.359 2.649 -7.776 1.00 67.19 205 ASN A N 1
ATOM 1550 C CA . ASN A 1 205 ? -2.206 3.284 -8.399 1.00 67.19 205 ASN A CA 1
ATOM 1551 C C . ASN A 1 205 ? -1.678 4.432 -7.515 1.00 67.19 205 ASN A C 1
ATOM 1553 O O . ASN A 1 205 ? -2.482 5.115 -6.869 1.00 67.19 205 ASN A O 1
ATOM 1557 N N . GLY A 1 206 ? -0.361 4.651 -7.511 1.00 82.38 206 GLY A N 1
ATOM 1558 C CA . GLY A 1 206 ? 0.323 5.667 -6.703 1.00 82.38 206 GLY A CA 1
ATOM 1559 C C . GLY A 1 206 ? 1.278 5.078 -5.665 1.00 82.38 206 GLY A C 1
AT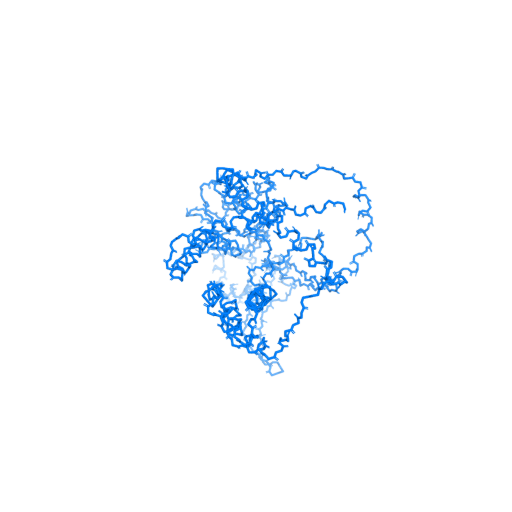OM 1560 O O . GLY A 1 206 ? 1.808 3.981 -5.844 1.00 82.38 206 GLY A O 1
ATOM 1561 N N . PHE A 1 207 ? 1.494 5.814 -4.573 1.00 90.06 207 PHE A N 1
ATOM 1562 C CA . PHE A 1 207 ? 2.392 5.410 -3.499 1.00 90.06 207 PHE A CA 1
ATOM 1563 C C . PHE A 1 207 ? 1.646 4.939 -2.245 1.00 90.06 207 PHE A C 1
ATOM 1565 O O . PHE A 1 207 ? 0.538 5.390 -1.944 1.00 90.06 207 PHE A O 1
ATOM 1572 N N . THR A 1 208 ? 2.276 4.032 -1.497 1.00 91.88 208 THR A N 1
ATOM 1573 C CA . THR A 1 208 ? 1.821 3.571 -0.177 1.00 91.88 208 THR A CA 1
ATOM 1574 C C . THR A 1 208 ? 2.970 3.664 0.819 1.00 91.88 208 THR A C 1
ATOM 1576 O O . THR A 1 208 ? 4.011 3.027 0.651 1.00 91.88 208 THR A O 1
ATOM 1579 N N . TYR A 1 209 ? 2.777 4.483 1.847 1.00 94.50 209 TYR A N 1
ATOM 1580 C CA . TYR A 1 209 ? 3.769 4.818 2.859 1.00 94.50 209 TYR A CA 1
ATOM 1581 C C . TYR A 1 209 ? 3.238 4.496 4.257 1.00 94.50 209 TYR A C 1
ATOM 1583 O O . TYR A 1 209 ? 2.130 4.883 4.613 1.00 94.50 209 TYR A O 1
ATOM 1591 N N . GLU A 1 210 ? 4.033 3.815 5.069 1.00 95.06 210 GLU A N 1
ATOM 1592 C CA . GLU A 1 210 ? 3.711 3.482 6.454 1.00 95.06 210 GLU A CA 1
ATOM 1593 C C . GLU A 1 210 ? 4.396 4.472 7.392 1.00 95.06 210 GLU A C 1
ATOM 1595 O O . GLU A 1 210 ? 5.625 4.494 7.505 1.00 95.06 210 GLU A O 1
ATOM 1600 N N . LEU A 1 211 ? 3.593 5.266 8.103 1.00 95.00 211 LEU A N 1
ATOM 1601 C CA . LEU A 1 211 ? 4.074 6.100 9.198 1.00 95.00 211 LEU A CA 1
ATOM 1602 C C . LEU A 1 211 ? 4.061 5.280 10.491 1.00 95.00 211 LEU A C 1
ATOM 1604 O O . LEU A 1 211 ? 2.998 4.982 11.040 1.00 95.00 211 LEU A O 1
ATOM 1608 N N . LEU A 1 212 ? 5.242 4.908 10.970 1.00 94.56 212 LEU A N 1
ATOM 1609 C CA . LEU A 1 212 ? 5.446 4.032 12.119 1.00 94.56 212 LEU A CA 1
ATOM 1610 C C . LEU A 1 212 ? 5.706 4.847 13.386 1.00 94.56 212 LEU A C 1
ATOM 1612 O O . LEU A 1 212 ? 6.435 5.838 13.356 1.00 94.56 212 LEU A O 1
ATOM 1616 N N . ALA A 1 213 ? 5.175 4.390 14.517 1.00 94.12 213 ALA A N 1
ATOM 1617 C CA . ALA A 1 213 ? 5.559 4.912 15.826 1.00 94.12 213 ALA A CA 1
ATOM 1618 C C . ALA A 1 213 ? 6.972 4.446 16.205 1.00 94.12 213 ALA A C 1
ATOM 1620 O O . ALA A 1 213 ? 7.288 3.255 16.120 1.00 94.12 213 ALA A O 1
ATOM 1621 N N . SER A 1 214 ? 7.796 5.378 16.678 1.00 90.12 214 SER A N 1
ATOM 1622 C CA . SER A 1 214 ? 9.074 5.069 17.320 1.00 90.12 214 SER A CA 1
ATOM 1623 C C . SER A 1 214 ? 8.873 4.655 18.784 1.00 90.12 214 SER A C 1
ATOM 1625 O O . SER A 1 214 ? 7.787 4.790 19.354 1.00 90.12 214 SER A O 1
ATOM 1627 N N . GLY A 1 215 ? 9.927 4.128 19.416 1.00 82.88 215 GLY A N 1
ATOM 1628 C CA . GLY A 1 215 ? 9.880 3.718 20.821 1.00 82.88 215 GLY A CA 1
ATOM 1629 C C . GLY A 1 215 ? 9.457 4.870 21.740 1.00 82.88 215 GLY A C 1
ATOM 1630 O O . GLY A 1 215 ? 10.144 5.883 21.811 1.00 82.88 215 GLY A O 1
ATOM 1631 N N . GLY A 1 216 ? 8.330 4.702 22.438 1.00 83.81 216 GLY A N 1
ATOM 1632 C CA . GLY A 1 216 ? 7.779 5.688 23.378 1.00 83.81 216 GLY A CA 1
ATOM 1633 C C . GLY A 1 216 ? 6.702 6.619 22.808 1.00 83.81 216 GLY A C 1
ATOM 1634 O O . GLY A 1 216 ? 6.089 7.353 23.578 1.00 83.81 216 GLY A O 1
ATOM 1635 N N . THR A 1 217 ? 6.423 6.580 21.503 1.00 91.94 217 THR A N 1
ATOM 1636 C CA . THR A 1 217 ? 5.374 7.407 20.888 1.00 91.94 217 THR A CA 1
ATOM 1637 C C . THR A 1 217 ? 3.990 6.805 21.123 1.00 91.94 217 THR A C 1
ATOM 1639 O O . THR A 1 217 ? 3.730 5.658 20.750 1.00 91.94 217 THR A O 1
ATOM 1642 N N . THR A 1 218 ? 3.085 7.576 21.732 1.00 91.62 218 THR A N 1
ATOM 1643 C CA . THR A 1 218 ? 1.706 7.123 21.977 1.00 91.62 218 THR A CA 1
ATOM 1644 C C . THR A 1 218 ? 0.863 7.158 20.702 1.00 91.62 218 THR A C 1
ATOM 1646 O O . THR A 1 218 ? 1.228 7.771 19.694 1.00 91.62 218 THR A O 1
ATOM 1649 N N . ARG A 1 219 ? -0.304 6.505 20.726 1.00 86.94 219 ARG A N 1
ATOM 1650 C CA . ARG A 1 219 ? -1.207 6.458 19.568 1.00 86.94 219 ARG A CA 1
ATOM 1651 C C . ARG A 1 219 ? -1.751 7.840 19.207 1.00 86.94 219 ARG A C 1
ATOM 1653 O O . ARG A 1 219 ? -1.916 8.139 18.025 1.00 86.94 219 ARG A O 1
ATOM 1660 N N . GLU A 1 220 ? -2.001 8.664 20.216 1.00 88.06 220 GLU A N 1
ATOM 1661 C CA . GLU A 1 220 ? -2.491 10.035 20.096 1.00 88.06 220 GLU A CA 1
ATOM 1662 C C . GLU A 1 220 ? -1.415 10.922 19.467 1.00 88.06 220 GLU A C 1
ATOM 1664 O O . GLU A 1 220 ? -1.690 11.617 18.491 1.00 88.06 220 GLU A O 1
ATOM 1669 N N . GLN A 1 221 ? -0.171 10.815 19.951 1.00 92.25 221 GLN A N 1
ATOM 1670 C CA . GLN A 1 221 ? 0.980 11.526 19.387 1.00 92.25 221 GLN A CA 1
ATOM 1671 C C . GLN A 1 221 ? 1.233 11.126 17.929 1.00 92.25 221 GLN A C 1
ATOM 1673 O O . GLN A 1 221 ? 1.420 11.981 17.062 1.00 92.25 221 GLN A O 1
ATOM 1678 N N . LEU A 1 222 ? 1.176 9.826 17.625 1.00 92.69 222 LEU A N 1
ATOM 1679 C CA . LEU A 1 222 ? 1.289 9.343 16.251 1.00 92.69 222 LEU A CA 1
ATOM 1680 C C . LEU A 1 222 ? 0.144 9.880 15.373 1.00 92.69 222 LEU A C 1
ATOM 1682 O O . LEU A 1 222 ? 0.353 10.178 14.201 1.00 92.69 222 LEU A O 1
ATOM 1686 N N . GLY A 1 223 ? -1.062 10.020 15.936 1.00 91.50 223 GLY A N 1
ATOM 1687 C CA . GLY A 1 223 ? -2.218 10.614 15.264 1.00 91.50 223 GLY A CA 1
ATOM 1688 C C . GLY A 1 223 ? -1.983 12.074 14.884 1.00 91.50 223 GLY A C 1
ATOM 1689 O O . GLY A 1 223 ? -2.205 12.434 13.731 1.00 91.50 223 GLY A O 1
ATOM 1690 N N . SER A 1 224 ? -1.449 12.886 15.802 1.00 93.06 224 SER A N 1
ATOM 1691 C CA . SER A 1 224 ? -1.104 14.280 15.495 1.00 93.06 224 SER A CA 1
ATOM 1692 C C . SER A 1 224 ? -0.001 14.399 14.442 1.00 93.06 224 SER A C 1
ATOM 1694 O O . SER A 1 224 ? -0.080 15.261 13.571 1.00 93.06 224 SER A O 1
ATOM 1696 N N . LEU A 1 225 ? 0.996 13.507 14.469 1.00 94.62 225 LEU A N 1
ATOM 1697 C CA . LEU A 1 225 ? 2.092 13.499 13.490 1.00 94.62 225 LEU A CA 1
ATOM 1698 C C . LEU A 1 225 ? 1.603 13.081 12.098 1.00 94.62 225 LEU A C 1
ATOM 1700 O O . LEU A 1 225 ? 2.009 13.669 11.098 1.00 94.62 225 LEU A O 1
ATOM 1704 N N . ARG A 1 226 ? 0.674 12.119 12.025 1.00 93.88 226 ARG A N 1
ATOM 1705 C CA . ARG A 1 226 ? -0.039 11.777 10.786 1.00 93.88 226 ARG A CA 1
ATOM 1706 C C . ARG A 1 226 ? -0.778 12.991 10.233 1.00 93.88 226 ARG A C 1
ATOM 1708 O O . ARG A 1 226 ? -0.660 13.268 9.046 1.00 93.88 226 ARG A O 1
ATOM 1715 N N . ASP A 1 227 ? -1.544 13.693 11.062 1.00 93.44 227 ASP A N 1
ATOM 1716 C CA . ASP A 1 227 ? -2.342 14.834 10.601 1.00 93.44 227 ASP A CA 1
ATOM 1717 C C . ASP A 1 227 ? -1.457 15.981 10.111 1.00 93.44 227 ASP A C 1
ATOM 1719 O O . ASP A 1 227 ? -1.740 16.569 9.068 1.00 93.44 227 ASP A O 1
ATOM 1723 N N . GLN A 1 228 ? -0.331 16.220 10.786 1.00 95.00 228 GLN A N 1
ATOM 1724 C CA . GLN A 1 228 ? 0.688 17.160 10.330 1.00 95.00 228 GLN A CA 1
ATOM 1725 C C . GLN A 1 228 ? 1.285 16.745 8.976 1.00 95.00 228 GLN A C 1
ATOM 1727 O O . GLN A 1 228 ? 1.387 17.575 8.075 1.00 95.00 228 GLN A O 1
ATOM 1732 N N . LEU A 1 229 ? 1.619 15.463 8.792 1.00 95.38 229 LEU A N 1
ATOM 1733 C CA . LEU A 1 229 ? 2.126 14.949 7.517 1.00 95.38 229 LEU A CA 1
ATOM 1734 C C . LEU A 1 229 ? 1.106 15.114 6.387 1.00 95.38 229 LEU A C 1
ATOM 1736 O O . LEU A 1 229 ? 1.463 15.561 5.300 1.00 95.38 229 LEU A O 1
ATOM 1740 N N . LEU A 1 230 ? -0.163 14.783 6.639 1.00 93.38 230 LEU A N 1
ATOM 1741 C CA . LEU A 1 230 ? -1.240 14.942 5.661 1.00 93.38 230 LEU A CA 1
ATOM 1742 C C . LEU A 1 230 ? -1.469 16.414 5.308 1.00 93.38 230 LEU A C 1
ATOM 1744 O O . LEU A 1 230 ? -1.689 16.730 4.141 1.00 93.38 230 LEU A O 1
ATOM 1748 N N . GLN A 1 231 ? -1.382 17.315 6.288 1.00 94.25 231 GLN A N 1
ATOM 1749 C CA . GLN A 1 231 ? -1.511 18.750 6.059 1.00 94.25 231 GLN A CA 1
ATOM 1750 C C . GLN A 1 231 ? -0.369 19.288 5.190 1.00 94.25 231 GLN A C 1
ATOM 1752 O O . GLN A 1 231 ? -0.630 20.022 4.239 1.00 94.25 231 GLN A O 1
ATOM 1757 N N . SER A 1 232 ? 0.876 18.896 5.470 1.00 94.12 232 SER A N 1
ATOM 1758 C CA . SER A 1 232 ? 2.027 19.281 4.646 1.00 94.12 232 SER A CA 1
ATOM 1759 C C . SER A 1 232 ? 1.960 18.663 3.247 1.00 94.12 232 SER A C 1
ATOM 1761 O O . SER A 1 232 ? 2.259 19.330 2.259 1.00 94.12 232 SER A O 1
ATOM 1763 N N . ALA A 1 233 ? 1.510 17.410 3.136 1.00 93.50 233 ALA A N 1
ATOM 1764 C CA . ALA A 1 233 ? 1.334 16.736 1.853 1.00 93.50 233 ALA A CA 1
ATOM 1765 C C . ALA A 1 233 ? 0.250 17.399 0.993 1.00 93.50 233 ALA A C 1
ATOM 1767 O O . ALA A 1 233 ? 0.432 17.529 -0.212 1.00 93.50 233 ALA A O 1
ATOM 1768 N N . ALA A 1 234 ? -0.836 17.883 1.602 1.00 90.31 234 ALA A N 1
ATOM 1769 C CA . ALA A 1 234 ? -1.895 18.613 0.904 1.00 90.31 234 ALA A CA 1
ATOM 1770 C C . ALA A 1 234 ? -1.444 19.980 0.352 1.00 90.31 234 ALA A C 1
ATOM 1772 O O . ALA A 1 234 ? -2.102 20.524 -0.531 1.00 90.31 234 ALA A O 1
ATOM 1773 N N . GLN A 1 235 ? -0.346 20.544 0.866 1.00 93.12 235 GLN A N 1
ATOM 1774 C CA . GLN A 1 235 ? 0.244 21.792 0.367 1.00 93.12 235 GLN A CA 1
ATOM 1775 C C . GLN A 1 235 ? 1.278 21.564 -0.744 1.0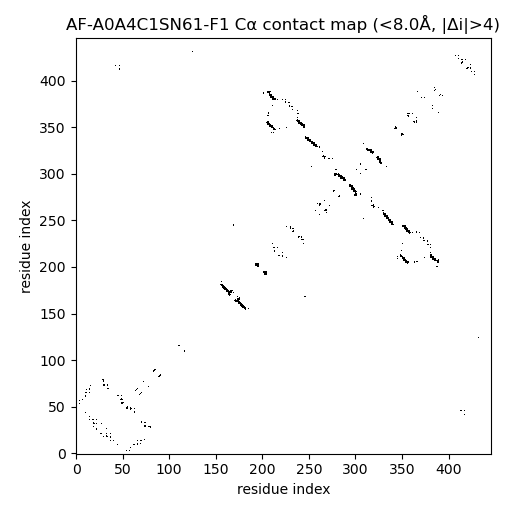0 93.12 235 GLN A C 1
ATOM 1777 O O . GLN A 1 235 ? 1.708 22.523 -1.384 1.00 93.12 235 GLN A O 1
ATOM 1782 N N . SER A 1 236 ? 1.703 20.318 -0.968 1.00 91.50 236 SER A N 1
ATOM 1783 C CA . SER A 1 236 ? 2.687 20.002 -1.997 1.00 91.50 236 SER A CA 1
ATOM 1784 C C . SER A 1 236 ? 2.034 19.970 -3.384 1.00 91.50 236 SER A C 1
ATOM 1786 O O . SER A 1 236 ? 1.018 19.298 -3.553 1.00 91.50 236 SER A O 1
ATOM 1788 N N . PRO A 1 237 ? 2.619 20.638 -4.395 1.00 90.44 237 PRO A N 1
ATOM 1789 C CA . PRO A 1 237 ? 2.127 20.561 -5.768 1.00 90.44 237 PRO A CA 1
ATOM 1790 C C . PRO A 1 237 ? 2.417 19.208 -6.437 1.00 90.44 237 PRO A C 1
ATOM 1792 O O . PRO A 1 237 ? 1.792 18.900 -7.445 1.00 90.44 237 PRO A O 1
ATOM 1795 N N . ASP A 1 238 ? 3.330 18.403 -5.883 1.00 90.56 238 ASP A N 1
ATOM 1796 C CA . ASP A 1 238 ? 3.782 17.137 -6.479 1.00 90.56 238 ASP A CA 1
ATOM 1797 C C . ASP A 1 238 ? 2.830 15.970 -6.169 1.00 90.56 238 ASP A C 1
ATOM 1799 O O . ASP A 1 238 ? 2.957 14.887 -6.744 1.00 90.56 238 ASP A O 1
ATOM 1803 N N . LEU A 1 239 ? 1.902 16.158 -5.224 1.00 89.25 239 LEU A N 1
ATOM 1804 C CA . LEU A 1 239 ? 1.072 15.102 -4.656 1.00 89.25 239 LEU A CA 1
ATOM 1805 C C . LEU A 1 239 ? -0.416 15.392 -4.858 1.00 89.25 239 LEU A C 1
ATOM 1807 O O . LEU A 1 239 ? -0.880 16.515 -4.679 1.00 89.25 239 LEU A O 1
ATOM 1811 N N . ILE A 1 240 ? -1.194 14.349 -5.142 1.00 86.12 240 ILE A N 1
ATOM 1812 C CA . ILE A 1 240 ? -2.657 14.419 -5.200 1.00 86.12 240 ILE A CA 1
ATOM 1813 C C . ILE A 1 240 ? -3.290 13.287 -4.393 1.00 86.12 240 ILE A C 1
ATOM 1815 O O . ILE A 1 240 ? -2.761 12.177 -4.291 1.00 86.12 240 ILE A O 1
ATOM 1819 N N . GLY A 1 241 ? -4.455 13.567 -3.806 1.00 82.50 241 GLY A N 1
ATOM 1820 C CA . GLY A 1 241 ? -5.283 12.548 -3.156 1.00 82.50 241 GLY A CA 1
ATOM 1821 C C . GLY A 1 241 ? -4.632 11.842 -1.960 1.00 82.50 241 GLY A C 1
ATOM 1822 O O . GLY A 1 241 ? -5.020 10.707 -1.656 1.00 82.50 241 GLY A O 1
ATOM 1823 N N . VAL A 1 242 ? -3.660 12.490 -1.302 1.00 88.50 242 VAL A N 1
ATOM 1824 C CA . VAL A 1 242 ? -2.947 11.947 -0.137 1.00 88.50 242 VAL A CA 1
ATOM 1825 C C . VAL A 1 242 ? -3.897 11.821 1.049 1.00 88.50 242 VAL A C 1
ATOM 1827 O O . VAL A 1 242 ? -4.558 12.780 1.444 1.00 88.50 242 VAL A O 1
ATOM 1830 N N . ARG A 1 243 ? -3.981 10.623 1.624 1.00 87.38 243 ARG A N 1
ATOM 1831 C CA . ARG A 1 243 ? -4.907 10.298 2.711 1.00 87.38 243 ARG A CA 1
ATOM 1832 C C . ARG A 1 243 ? -4.381 9.153 3.560 1.00 87.38 243 ARG A C 1
ATOM 1834 O O . ARG A 1 243 ? -3.713 8.254 3.058 1.00 87.38 243 ARG A O 1
ATOM 1841 N N . ALA A 1 244 ? -4.778 9.122 4.826 1.00 86.75 244 ALA A N 1
ATOM 1842 C CA . ALA A 1 244 ? -4.590 7.935 5.648 1.00 86.75 244 ALA A CA 1
ATOM 1843 C C . ALA A 1 244 ? -5.642 6.864 5.311 1.00 86.75 244 ALA A C 1
ATOM 1845 O O . ALA A 1 244 ? -6.833 7.155 5.138 1.00 86.75 244 ALA A O 1
ATOM 1846 N N . ASN A 1 245 ? -5.209 5.609 5.233 1.00 83.00 245 ASN A N 1
ATOM 1847 C CA . ASN A 1 245 ? -6.072 4.450 5.066 1.00 83.00 245 ASN A CA 1
ATOM 1848 C C . ASN A 1 245 ? -6.570 3.951 6.429 1.00 83.00 245 ASN A C 1
ATOM 1850 O O . ASN A 1 245 ? -6.212 2.876 6.905 1.00 83.00 245 ASN A O 1
ATOM 1854 N N . ILE A 1 246 ? -7.383 4.782 7.080 1.00 75.31 246 ILE A N 1
ATOM 1855 C CA . ILE A 1 246 ? -7.982 4.489 8.382 1.00 75.31 246 ILE A CA 1
ATOM 1856 C C . ILE A 1 246 ? -9.479 4.759 8.387 1.00 75.31 246 ILE A C 1
ATOM 1858 O O . ILE A 1 246 ? -9.998 5.538 7.580 1.00 75.31 246 ILE A O 1
ATOM 1862 N N . LEU A 1 247 ? -10.151 4.115 9.333 1.00 70.56 247 LEU A N 1
ATOM 1863 C CA . LEU A 1 247 ? -11.507 4.456 9.726 1.00 70.56 247 LEU A CA 1
ATOM 1864 C C . LEU A 1 247 ? -11.474 5.611 10.734 1.00 70.56 247 LEU A C 1
ATOM 1866 O O . LEU A 1 247 ? -10.540 5.686 11.544 1.00 70.56 247 LEU A O 1
ATOM 1870 N N . PRO A 1 248 ? -12.458 6.522 10.685 1.00 65.81 248 PRO A N 1
ATOM 1871 C CA . PRO A 1 248 ? -12.599 7.548 11.706 1.00 65.81 248 PRO A CA 1
ATOM 1872 C C . PRO A 1 248 ? -12.843 6.906 13.077 1.00 65.81 248 PRO A C 1
ATOM 1874 O O . PRO A 1 248 ? -13.308 5.771 13.178 1.00 65.81 248 PRO A O 1
ATOM 1877 N N . GLN A 1 249 ? -12.535 7.643 14.143 1.00 73.19 249 GLN A N 1
ATOM 1878 C CA . GLN A 1 249 ? -12.961 7.228 15.476 1.00 73.19 249 GLN A CA 1
ATOM 1879 C C . GLN A 1 249 ? -14.484 7.282 15.558 1.00 73.19 249 GLN A C 1
ATOM 1881 O O . GLN A 1 249 ? -15.100 8.215 15.035 1.00 73.19 249 GLN A O 1
ATOM 1886 N N . THR A 1 250 ? -15.080 6.311 16.241 1.00 77.75 250 THR A N 1
ATOM 1887 C CA . THR A 1 250 ? -16.525 6.253 16.442 1.00 77.75 250 THR A CA 1
ATOM 1888 C C . THR A 1 250 ? -16.876 6.268 17.927 1.00 77.75 250 THR A C 1
ATOM 1890 O O . THR A 1 250 ? -16.046 5.901 18.768 1.00 77.75 250 THR A O 1
ATOM 1893 N N . PRO A 1 251 ? -18.085 6.745 18.279 1.00 82.62 251 PRO A N 1
ATOM 1894 C CA . PRO A 1 251 ? -18.588 6.634 19.638 1.00 82.62 251 PRO A CA 1
ATOM 1895 C C . PRO A 1 251 ? -18.734 5.160 20.021 1.00 82.62 251 PRO A C 1
ATOM 1897 O O . PRO A 1 251 ? -19.448 4.403 19.366 1.00 82.62 251 PRO A O 1
ATOM 1900 N N . GLN A 1 252 ? -18.076 4.768 21.102 1.00 88.00 252 GLN A N 1
ATOM 1901 C CA . GLN A 1 252 ? -18.154 3.449 21.710 1.00 88.00 252 GLN A CA 1
ATOM 1902 C C . GLN A 1 252 ? -18.844 3.576 23.069 1.00 88.00 252 GLN A C 1
ATOM 1904 O O . GLN A 1 252 ? -18.600 4.516 23.831 1.00 88.00 252 GLN A O 1
ATOM 1909 N N . LEU A 1 253 ? -19.738 2.636 23.371 1.00 90.31 253 LEU A N 1
ATOM 1910 C CA . LEU A 1 253 ? -20.386 2.561 24.674 1.00 90.31 253 LEU A CA 1
ATOM 1911 C C . LEU A 1 253 ? -19.505 1.731 25.610 1.00 90.31 253 LEU A C 1
ATOM 1913 O O . LEU A 1 253 ? -19.433 0.510 25.479 1.00 90.31 253 LEU A O 1
ATOM 1917 N N . GLN A 1 254 ? -18.837 2.388 26.554 1.00 93.44 254 GLN A N 1
ATOM 1918 C CA . GLN A 1 254 ? -18.079 1.711 27.598 1.00 93.44 254 GLN A CA 1
ATOM 1919 C C . GLN A 1 254 ? -19.019 1.311 28.741 1.00 93.44 254 GLN A C 1
ATOM 1921 O O . GLN A 1 254 ? -19.735 2.157 29.281 1.00 93.44 254 GLN A O 1
ATOM 1926 N N . ILE A 1 255 ? -18.995 0.027 29.110 1.00 93.44 255 ILE A N 1
ATOM 1927 C CA . ILE A 1 255 ? -19.727 -0.529 30.254 1.00 93.44 255 ILE A CA 1
ATOM 1928 C C . ILE A 1 255 ? -18.728 -0.718 31.396 1.00 93.44 255 ILE A C 1
ATOM 1930 O O . ILE A 1 255 ? -17.848 -1.574 31.330 1.00 93.44 255 ILE A O 1
ATOM 1934 N N . ASP A 1 256 ? -18.862 0.099 32.434 1.00 94.19 256 ASP A N 1
ATOM 1935 C CA . ASP A 1 256 ? -18.038 0.049 33.636 1.00 94.19 256 ASP A CA 1
ATOM 1936 C C . ASP A 1 256 ? -18.768 -0.778 34.707 1.00 94.19 256 ASP A C 1
ATOM 1938 O O . ASP A 1 256 ? -19.795 -0.351 35.244 1.00 94.19 256 ASP A O 1
ATOM 1942 N N . ILE A 1 257 ? -18.246 -1.971 35.004 1.00 94.44 257 ILE A N 1
ATOM 1943 C CA . ILE A 1 257 ? -18.783 -2.895 36.013 1.00 94.44 257 ILE A CA 1
ATOM 1944 C C . ILE A 1 257 ? -18.098 -2.619 37.358 1.00 94.44 257 ILE A C 1
ATOM 1946 O O . ILE A 1 257 ? -16.880 -2.747 37.485 1.00 94.44 257 ILE A O 1
ATOM 1950 N N . ASP A 1 258 ? -18.883 -2.278 38.378 1.00 95.62 258 ASP A N 1
ATOM 1951 C CA . ASP A 1 258 ? -18.426 -2.155 39.760 1.00 95.62 258 ASP A CA 1
ATOM 1952 C C . ASP A 1 258 ? -18.330 -3.552 40.385 1.00 95.62 258 ASP A C 1
ATOM 1954 O O . ASP A 1 258 ? -19.300 -4.118 40.899 1.00 95.62 258 ASP A O 1
ATOM 1958 N N . THR A 1 259 ? -17.127 -4.118 40.324 1.00 95.06 259 THR A N 1
ATOM 1959 C CA . THR A 1 259 ? -16.833 -5.455 40.852 1.00 95.06 259 THR A CA 1
ATOM 1960 C C . THR A 1 259 ? -17.096 -5.560 42.352 1.00 95.06 259 THR A C 1
ATOM 1962 O O . THR A 1 259 ? -17.508 -6.619 42.821 1.00 95.06 259 THR A O 1
ATOM 1965 N N . SER A 1 260 ? -16.931 -4.470 43.109 1.00 95.56 260 SER A N 1
ATOM 1966 C CA . SER A 1 260 ? -17.158 -4.472 44.558 1.00 95.56 260 SER A CA 1
ATOM 1967 C C . SER A 1 260 ? -18.648 -4.583 44.875 1.00 95.56 260 SER A C 1
ATOM 1969 O O . SER A 1 260 ? -19.037 -5.381 45.730 1.00 95.56 260 SER A O 1
ATOM 1971 N N . LYS A 1 261 ? -19.500 -3.847 44.146 1.00 94.75 261 LYS A N 1
ATOM 1972 C CA . LYS A 1 261 ? -20.962 -3.978 44.259 1.00 94.75 261 LYS A CA 1
ATOM 1973 C C . LYS A 1 261 ? -21.462 -5.328 43.767 1.00 94.75 261 LYS A C 1
ATOM 1975 O O . LYS A 1 261 ? -22.297 -5.926 44.437 1.00 94.75 261 LYS A O 1
ATOM 1980 N N . ALA A 1 262 ? -20.956 -5.821 42.637 1.00 94.00 262 ALA A N 1
ATOM 1981 C CA . ALA A 1 262 ? -21.377 -7.110 42.092 1.00 94.00 262 ALA A CA 1
ATOM 1982 C C . ALA A 1 262 ? -21.126 -8.255 43.092 1.00 94.00 262 ALA A C 1
ATOM 1984 O O . ALA A 1 262 ? -22.035 -9.035 43.380 1.00 94.00 262 ALA A O 1
ATOM 1985 N N . VAL A 1 263 ? -19.933 -8.292 43.698 1.00 93.88 263 VAL A N 1
ATOM 1986 C CA . VAL A 1 263 ? -19.583 -9.289 44.722 1.00 93.88 263 VAL A CA 1
ATOM 1987 C C . VAL A 1 263 ? -20.426 -9.113 45.989 1.00 93.88 263 VAL A C 1
ATOM 1989 O O . VAL A 1 263 ? -20.910 -10.103 46.534 1.00 93.88 263 VAL A O 1
ATOM 1992 N N . ALA A 1 264 ? -20.671 -7.876 46.436 1.00 94.06 264 ALA A N 1
ATOM 1993 C CA . ALA A 1 264 ? -21.533 -7.609 47.592 1.00 94.06 264 ALA A CA 1
ATOM 1994 C C . ALA A 1 264 ? -22.996 -8.048 47.376 1.00 94.06 264 ALA A C 1
ATOM 1996 O O . ALA A 1 264 ? -23.676 -8.400 48.335 1.00 94.06 264 ALA A O 1
ATOM 1997 N N . LEU A 1 265 ? -23.471 -8.060 46.125 1.00 94.38 265 LEU A N 1
ATOM 1998 C CA . LEU A 1 265 ? -24.801 -8.544 45.731 1.00 94.38 265 LEU A CA 1
ATOM 1999 C C . LEU A 1 265 ? -24.853 -10.070 45.508 1.00 94.38 265 LEU A C 1
ATOM 2001 O O . LEU A 1 265 ? -25.901 -10.601 45.127 1.00 94.38 265 LEU A O 1
ATOM 2005 N N . GLY A 1 266 ? -23.740 -10.777 45.736 1.00 94.31 266 GLY A N 1
ATOM 2006 C CA . GLY A 1 266 ? -23.634 -12.230 45.588 1.00 94.31 266 GLY A CA 1
ATOM 2007 C C . GLY A 1 266 ? -23.551 -12.714 44.137 1.00 94.31 266 GLY A C 1
ATOM 2008 O O . GLY A 1 266 ? -23.903 -13.862 43.863 1.00 94.31 266 GLY A O 1
ATOM 2009 N N . LEU A 1 267 ? -23.140 -11.850 43.201 1.00 95.62 267 LEU A N 1
ATOM 2010 C CA . LEU A 1 267 ? -22.984 -12.195 41.785 1.00 95.62 267 LEU A CA 1
ATOM 2011 C C . LEU A 1 267 ? -21.600 -12.796 41.511 1.00 95.62 267 LEU A C 1
ATOM 2013 O O . LEU A 1 267 ? -20.591 -12.301 42.020 1.00 95.62 267 LEU A O 1
ATOM 2017 N N . GLN A 1 268 ? -21.541 -13.822 40.659 1.00 94.50 268 GLN A N 1
ATOM 2018 C CA . GLN A 1 268 ? -20.279 -14.299 40.091 1.00 94.50 268 GLN A CA 1
ATOM 2019 C C . GLN A 1 268 ? -19.909 -13.448 38.870 1.00 94.50 268 GLN A C 1
ATOM 2021 O O . GLN A 1 268 ? -20.758 -13.149 38.033 1.00 94.50 268 GLN A O 1
ATOM 2026 N N . LEU A 1 269 ? -18.641 -13.041 38.761 1.00 93.00 269 LEU A N 1
ATOM 2027 C CA . LEU A 1 269 ? -18.182 -12.187 37.655 1.00 93.00 269 LEU A CA 1
ATOM 2028 C C . LEU A 1 269 ? -18.241 -12.900 36.293 1.00 93.00 269 LEU A C 1
ATOM 2030 O O . LEU A 1 269 ? -18.442 -12.242 35.269 1.00 93.00 269 LEU A O 1
ATOM 2034 N N . ASP A 1 270 ? -18.122 -14.228 36.292 1.00 94.50 270 ASP A N 1
ATOM 2035 C CA . ASP A 1 270 ? -18.266 -15.052 35.091 1.00 94.50 270 ASP A CA 1
ATOM 2036 C C . ASP A 1 270 ? -19.711 -14.996 34.574 1.00 94.50 270 ASP A C 1
ATOM 2038 O O . ASP A 1 270 ? -19.918 -14.649 33.415 1.00 94.50 270 ASP A O 1
ATOM 2042 N N . ASP A 1 271 ? -20.715 -15.157 35.448 1.00 94.12 271 ASP A N 1
ATOM 2043 C CA . ASP A 1 271 ? -22.135 -15.034 35.077 1.00 94.12 271 ASP A CA 1
ATOM 2044 C C . ASP A 1 271 ? -22.466 -13.652 34.485 1.00 94.12 271 ASP A C 1
ATOM 2046 O O . ASP A 1 271 ? -23.263 -13.533 33.548 1.00 94.12 271 ASP A O 1
ATOM 2050 N N . VAL A 1 272 ? -21.841 -12.588 35.008 1.00 93.69 272 VAL A N 1
ATOM 2051 C CA . VAL A 1 272 ? -21.977 -11.221 34.475 1.00 93.69 272 VAL A CA 1
ATOM 2052 C C . VAL A 1 272 ? -21.419 -11.129 33.059 1.00 93.69 272 VAL A C 1
ATOM 2054 O O . VAL A 1 272 ? -22.085 -10.602 32.161 1.00 93.69 272 VAL A O 1
ATOM 2057 N N . THR A 1 273 ? -20.214 -11.653 32.850 1.00 93.00 273 THR A N 1
ATOM 2058 C CA . THR A 1 273 ? -19.521 -11.598 31.558 1.00 93.00 273 THR A CA 1
ATOM 2059 C C . THR A 1 273 ? -20.218 -12.472 30.516 1.00 93.00 273 THR A C 1
ATOM 2061 O O . THR A 1 273 ? -20.419 -12.027 29.382 1.00 93.00 273 THR A O 1
ATOM 2064 N N . ASP A 1 274 ? -20.657 -13.670 30.898 1.00 93.69 274 ASP A N 1
ATOM 2065 C CA . ASP A 1 274 ? -21.360 -14.621 30.037 1.00 93.69 274 ASP A CA 1
ATOM 2066 C C . ASP A 1 274 ? -22.732 -14.100 29.624 1.00 93.69 274 ASP A C 1
ATOM 2068 O O . ASP A 1 274 ? -23.097 -14.188 28.446 1.00 93.69 274 ASP A O 1
ATOM 2072 N N . THR A 1 275 ? -23.471 -13.493 30.560 1.00 93.69 275 THR A N 1
ATOM 2073 C CA . THR A 1 275 ? -24.759 -12.857 30.259 1.00 93.69 275 THR A CA 1
ATOM 2074 C C . THR A 1 275 ? -24.567 -11.717 29.270 1.00 93.69 275 THR A C 1
ATOM 2076 O O . THR A 1 275 ? -25.265 -11.669 28.259 1.00 93.69 275 THR A O 1
ATOM 2079 N N . LEU A 1 276 ? -23.597 -10.826 29.502 1.00 92.88 276 LEU A N 1
ATOM 2080 C CA . LEU A 1 276 ? -23.333 -9.697 28.608 1.00 92.88 276 LEU A CA 1
ATOM 2081 C C . LEU A 1 276 ? -22.887 -10.166 27.212 1.00 92.88 276 LEU A C 1
ATOM 2083 O O . LEU A 1 276 ? -23.417 -9.700 26.200 1.00 92.88 276 LEU A O 1
ATOM 2087 N N . THR A 1 277 ? -21.960 -11.124 27.152 1.00 93.06 277 THR A N 1
ATOM 2088 C CA . THR A 1 277 ? -21.423 -11.671 25.896 1.00 93.06 277 THR A CA 1
ATOM 2089 C C . THR A 1 277 ? -22.507 -12.392 25.101 1.00 93.06 277 THR A C 1
ATOM 2091 O O . THR A 1 277 ? -22.672 -12.133 23.908 1.00 93.06 277 THR A O 1
ATOM 2094 N N . SER A 1 278 ? -23.299 -13.240 25.757 1.00 93.56 278 SER A N 1
ATOM 2095 C CA . SER A 1 278 ? -24.371 -13.995 25.104 1.00 93.56 278 SER A CA 1
ATOM 2096 C C . SER A 1 278 ? -25.527 -13.094 24.682 1.00 93.56 278 SER A C 1
ATOM 2098 O O . SER A 1 278 ? -26.033 -13.236 23.575 1.00 93.56 278 SER A O 1
ATOM 2100 N N . ALA A 1 279 ? -25.934 -12.132 25.513 1.00 93.25 279 ALA A N 1
ATOM 2101 C CA . ALA A 1 279 ? -27.055 -11.249 25.208 1.00 93.25 279 ALA A CA 1
ATOM 2102 C C . ALA A 1 279 ? -26.723 -10.224 24.110 1.00 93.25 279 ALA A C 1
ATOM 2104 O O . ALA A 1 279 ? -27.497 -10.076 23.163 1.00 93.25 279 ALA A O 1
ATOM 2105 N N . TRP A 1 280 ? -25.579 -9.537 24.210 1.00 92.81 280 TRP A N 1
ATOM 2106 C CA . TRP A 1 280 ? -25.231 -8.417 23.327 1.00 92.81 280 TRP A CA 1
ATOM 2107 C C . TRP A 1 280 ? -24.280 -8.817 22.192 1.00 92.81 280 TRP A C 1
ATOM 2109 O O . TRP A 1 280 ? -24.525 -8.456 21.039 1.00 92.81 280 TRP A O 1
ATOM 2119 N N . GLY A 1 281 ? -23.229 -9.588 22.491 1.00 88.94 281 GLY A N 1
ATOM 2120 C CA . GLY A 1 281 ? -22.196 -9.986 21.522 1.00 88.94 281 GLY A CA 1
ATOM 2121 C C . GLY A 1 281 ? -22.596 -11.150 20.613 1.00 88.94 281 GLY A C 1
ATOM 2122 O O . GLY A 1 281 ? -22.149 -11.223 19.470 1.00 88.94 281 GLY A O 1
ATOM 2123 N N . GLY A 1 282 ? -23.492 -12.013 21.092 1.00 92.75 282 GLY A N 1
ATOM 2124 C CA . GLY A 1 282 ? -23.845 -13.264 20.436 1.00 92.75 282 GLY A CA 1
ATOM 2125 C C . GLY A 1 282 ? -22.783 -14.336 20.690 1.00 92.75 282 GLY A C 1
ATOM 2126 O O . GLY A 1 282 ? -21.614 -14.175 20.346 1.00 92.75 282 GLY A O 1
ATOM 2127 N N . ALA A 1 283 ? -23.193 -15.456 21.275 1.00 94.31 283 ALA A N 1
ATOM 2128 C CA . ALA A 1 283 ? -22.313 -16.568 21.604 1.00 94.31 283 ALA A CA 1
ATOM 2129 C C . ALA A 1 283 ? -22.546 -17.740 20.646 1.00 94.31 283 ALA A C 1
ATOM 2131 O O . ALA A 1 283 ? -23.682 -18.153 20.408 1.00 94.31 283 ALA A O 1
ATOM 2132 N N . TYR A 1 284 ? -21.467 -18.296 20.100 1.00 96.00 284 TYR A N 1
ATOM 2133 C CA . TYR A 1 284 ? -21.528 -19.584 19.413 1.00 96.00 284 TYR A CA 1
ATOM 2134 C C . TYR A 1 284 ? -21.683 -20.697 20.454 1.00 96.00 284 TYR A C 1
ATOM 2136 O O . TYR A 1 284 ? -20.875 -20.780 21.376 1.00 96.00 284 TYR A O 1
ATOM 2144 N N . ILE A 1 285 ? -22.701 -21.546 20.297 1.00 95.31 285 ILE A N 1
ATOM 2145 C CA . ILE A 1 285 ? -22.994 -22.625 21.252 1.00 95.31 285 ILE A CA 1
ATOM 2146 C C . ILE A 1 285 ? -22.503 -23.966 20.715 1.00 95.31 285 ILE A C 1
ATOM 2148 O O . ILE A 1 285 ? -21.730 -24.664 21.366 1.00 95.31 285 ILE A O 1
ATOM 2152 N N . ASN A 1 286 ? -22.973 -24.342 19.529 1.00 96.62 286 ASN A N 1
ATOM 2153 C CA . ASN A 1 286 ? -22.668 -25.615 18.892 1.00 96.62 286 ASN A CA 1
ATOM 2154 C C . ASN A 1 286 ? -23.081 -25.591 17.414 1.00 96.62 286 ASN A C 1
ATOM 2156 O O . ASN A 1 286 ? -23.483 -24.560 16.874 1.00 96.62 286 ASN A O 1
ATOM 2160 N N . ASP A 1 287 ? -23.007 -26.752 16.774 1.00 97.75 287 ASP A N 1
ATOM 2161 C CA . ASP A 1 287 ? -23.445 -26.960 15.406 1.00 97.75 287 ASP A CA 1
ATOM 2162 C C . ASP A 1 287 ? -24.692 -27.854 15.340 1.00 97.75 287 ASP A C 1
ATOM 2164 O O . ASP A 1 287 ? -24.913 -28.723 16.184 1.00 97.75 287 ASP A O 1
ATOM 2168 N N . PHE A 1 288 ? -25.484 -27.686 14.281 1.00 97.56 288 PHE A N 1
ATOM 2169 C CA . PHE A 1 288 ? -26.613 -28.548 13.934 1.00 97.56 288 PHE A CA 1
ATOM 2170 C C . PHE A 1 288 ? -26.624 -28.860 12.432 1.00 97.56 288 PHE A C 1
ATOM 2172 O O . PHE A 1 288 ? -26.010 -28.158 11.630 1.00 97.56 288 PHE A O 1
ATOM 2179 N N . ILE A 1 289 ? -27.322 -29.920 12.023 1.00 97.19 289 ILE A N 1
ATOM 2180 C CA . ILE A 1 289 ? -27.423 -30.305 10.609 1.00 97.19 289 ILE A CA 1
ATOM 2181 C C . ILE A 1 289 ? -28.714 -29.729 10.012 1.00 97.19 289 ILE A C 1
ATOM 2183 O O . ILE A 1 289 ? -29.809 -30.098 10.427 1.00 97.19 289 ILE A O 1
ATOM 2187 N N . ASP A 1 290 ? -28.589 -28.882 8.987 1.00 96.88 290 ASP A N 1
ATOM 2188 C CA . ASP A 1 290 ? -29.696 -28.406 8.144 1.00 96.88 290 ASP A CA 1
ATOM 2189 C C . ASP A 1 290 ? -29.466 -28.870 6.701 1.00 96.88 290 ASP A C 1
ATOM 2191 O O . ASP A 1 290 ? -28.486 -28.477 6.060 1.00 96.88 290 ASP A O 1
ATOM 2195 N N . ARG A 1 291 ? -30.372 -29.708 6.177 1.00 96.19 291 ARG A N 1
ATOM 2196 C CA . ARG A 1 291 ? -30.335 -30.225 4.791 1.00 96.19 291 ARG A CA 1
ATOM 2197 C C . ARG A 1 291 ? -28.978 -30.836 4.404 1.00 96.19 291 ARG A C 1
ATOM 2199 O O . ARG A 1 291 ? -28.425 -30.542 3.348 1.00 96.19 291 ARG A O 1
ATOM 2206 N N . GLY A 1 292 ? -28.427 -31.667 5.291 1.00 96.25 292 GLY A N 1
ATOM 2207 C CA . GLY A 1 292 ? -27.152 -32.365 5.079 1.00 96.25 292 GLY A CA 1
ATOM 2208 C C . GLY A 1 292 ? -25.906 -31.482 5.212 1.00 96.25 292 GLY A C 1
ATOM 2209 O O . GLY A 1 292 ? -24.798 -31.961 4.985 1.00 96.25 292 GLY A O 1
ATOM 2210 N N . ARG A 1 293 ? -26.058 -30.207 5.591 1.00 96.50 293 ARG A N 1
ATOM 2211 C CA . ARG A 1 293 ? -24.942 -29.299 5.869 1.00 96.50 293 ARG A CA 1
ATOM 2212 C C . ARG A 1 293 ? -24.906 -28.957 7.349 1.00 96.50 293 ARG A C 1
ATOM 2214 O O . ARG A 1 293 ? -25.918 -28.567 7.925 1.00 96.50 293 ARG A O 1
ATOM 2221 N N . VAL A 1 294 ? -23.723 -29.065 7.937 1.00 97.25 294 VAL A N 1
ATOM 2222 C CA . VAL A 1 294 ? -23.466 -28.583 9.294 1.00 97.25 294 VAL A CA 1
ATOM 2223 C C . VAL A 1 294 ? -23.534 -27.053 9.286 1.00 97.25 294 VAL A C 1
ATOM 2225 O O . VAL A 1 294 ? -22.920 -26.400 8.437 1.00 97.25 294 VAL A O 1
ATOM 2228 N N . LYS A 1 295 ? -24.325 -26.488 10.195 1.00 97.56 295 LYS A N 1
ATOM 2229 C CA . LYS A 1 295 ? -24.523 -25.054 10.401 1.00 97.56 295 LYS A CA 1
ATOM 2230 C C . LYS A 1 295 ? -24.308 -24.708 11.867 1.00 97.56 295 LYS A C 1
ATOM 2232 O O . LYS A 1 295 ? -24.638 -25.500 12.740 1.00 97.56 295 LYS A O 1
ATOM 2237 N N . ARG A 1 296 ? -23.823 -23.494 12.116 1.00 96.88 296 ARG A N 1
ATOM 2238 C CA . ARG A 1 296 ? -23.583 -22.976 13.465 1.00 96.88 296 ARG A CA 1
ATOM 2239 C C . ARG A 1 296 ? -24.876 -22.509 14.124 1.00 96.88 296 ARG A C 1
ATOM 2241 O O . ARG A 1 296 ? -25.704 -21.873 13.470 1.00 96.88 296 ARG A O 1
ATOM 2248 N N . VAL A 1 297 ? -24.996 -22.763 15.420 1.00 97.19 297 VAL A N 1
ATOM 2249 C CA . VAL A 1 297 ? -26.021 -22.218 16.310 1.00 97.19 297 VAL A CA 1
ATOM 2250 C C . VAL A 1 297 ? -25.405 -21.077 17.114 1.00 97.19 297 VAL A C 1
ATOM 2252 O O . VAL A 1 297 ? -24.406 -21.258 17.813 1.00 97.19 297 VAL A O 1
ATOM 2255 N N . TYR A 1 298 ? -26.018 -19.901 17.014 1.00 95.75 298 TYR A N 1
ATOM 2256 C CA . TYR A 1 298 ? -25.673 -18.728 17.809 1.00 95.75 298 TYR A CA 1
ATOM 2257 C C . TYR A 1 298 ? -26.819 -18.401 18.766 1.00 95.75 298 TYR A C 1
ATOM 2259 O O . TYR A 1 298 ? -27.982 -18.406 18.362 1.00 95.75 298 TYR A O 1
ATOM 2267 N N . LEU A 1 299 ? -26.479 -18.100 20.017 1.00 95.31 299 LEU A N 1
ATOM 2268 C CA . LEU A 1 299 ? -27.380 -17.537 21.014 1.00 95.31 299 LEU A CA 1
ATOM 2269 C C . LEU A 1 299 ? -27.143 -16.030 21.079 1.00 95.31 299 LEU A C 1
ATOM 2271 O O . LEU A 1 299 ? -26.011 -15.598 21.277 1.00 95.31 299 LEU A O 1
ATOM 2275 N N . GLN A 1 300 ? -28.196 -15.236 20.913 1.00 94.88 300 GLN A N 1
ATOM 2276 C CA . GLN A 1 300 ? -28.139 -13.785 21.061 1.00 94.88 300 GLN A CA 1
ATOM 2277 C C . GLN A 1 300 ? -29.470 -13.259 21.594 1.00 94.88 300 GLN A C 1
ATOM 2279 O O . GLN A 1 300 ? -30.517 -13.827 21.289 1.00 94.88 300 GLN A O 1
ATOM 2284 N N . GLY A 1 301 ? -29.443 -12.169 22.363 1.00 94.12 301 GLY A N 1
ATOM 2285 C CA . GLY A 1 301 ? -30.659 -11.447 22.724 1.00 94.12 301 GLY A CA 1
ATOM 2286 C C . GLY A 1 301 ? -31.335 -10.824 21.499 1.00 94.12 301 GLY A C 1
ATOM 2287 O O . GLY A 1 301 ? -30.660 -10.360 20.571 1.00 94.12 301 GLY A O 1
ATOM 2288 N N . ASP A 1 302 ? -32.668 -10.778 21.501 1.00 93.94 302 ASP A N 1
ATOM 2289 C CA . ASP A 1 302 ? -33.427 -10.128 20.429 1.00 93.94 302 ASP A CA 1
ATOM 2290 C C . ASP A 1 302 ? -33.066 -8.642 20.325 1.00 93.94 302 ASP A C 1
ATOM 2292 O O . ASP A 1 302 ? -32.881 -7.956 21.332 1.00 93.94 302 ASP A O 1
ATOM 2296 N N . GLY A 1 303 ? -33.017 -8.119 19.094 1.00 90.50 303 GLY A N 1
ATOM 2297 C CA . GLY A 1 303 ? -32.531 -6.762 18.814 1.00 90.50 303 GLY A CA 1
ATOM 2298 C C . GLY A 1 303 ? -33.205 -5.663 19.646 1.00 90.50 303 GLY A C 1
ATOM 2299 O O . GLY A 1 303 ? -32.527 -4.754 20.117 1.00 90.50 303 GLY A O 1
ATOM 2300 N N . GLN A 1 304 ? -34.510 -5.781 19.914 1.00 92.69 304 GLN A N 1
ATOM 2301 C CA . GLN A 1 304 ? -35.290 -4.812 20.703 1.00 92.69 304 GLN A CA 1
ATOM 2302 C C . GLN A 1 304 ? -34.873 -4.687 22.184 1.00 92.69 304 GLN A C 1
ATOM 2304 O O . GLN A 1 304 ? -35.299 -3.756 22.867 1.00 92.69 304 GLN A O 1
ATOM 2309 N N . TYR A 1 305 ? -34.069 -5.624 22.692 1.00 92.62 305 TYR A N 1
ATOM 2310 C CA . TYR A 1 305 ? -33.560 -5.635 24.068 1.00 92.62 305 TYR A CA 1
ATOM 2311 C C . TYR A 1 305 ? -32.055 -5.333 24.144 1.00 92.62 305 TYR A C 1
ATOM 2313 O O . TYR A 1 305 ? -31.433 -5.563 25.179 1.00 92.62 305 TYR A O 1
ATOM 2321 N N . ARG A 1 306 ? -31.454 -4.849 23.051 1.00 92.19 306 ARG A N 1
ATOM 2322 C CA . ARG A 1 306 ? -30.022 -4.512 22.959 1.00 92.19 306 ARG A CA 1
ATOM 2323 C C . ARG A 1 306 ? -29.734 -3.425 21.916 1.00 92.19 306 ARG A C 1
ATOM 2325 O O . ARG A 1 306 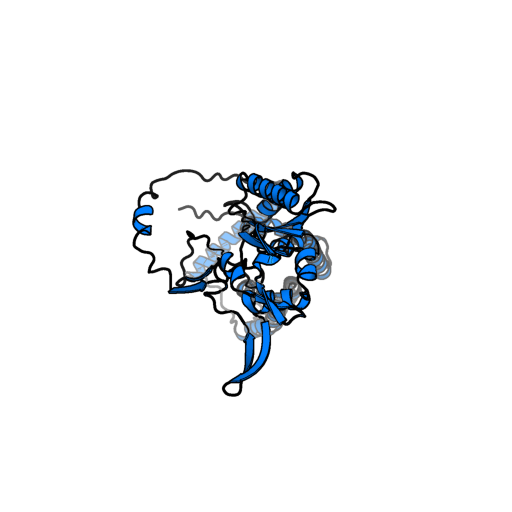? -28.694 -3.443 21.260 1.00 92.19 306 ARG A O 1
ATOM 2332 N N . SER A 1 307 ? -30.696 -2.534 21.689 1.00 89.56 307 SER A N 1
ATOM 2333 C CA . SER A 1 307 ? -30.589 -1.473 20.677 1.00 89.56 307 SER A CA 1
ATOM 2334 C C . SER A 1 307 ? -30.087 -0.158 21.269 1.00 89.56 307 SER A C 1
ATOM 2336 O O . SER A 1 307 ? -29.431 0.613 20.573 1.00 89.56 307 SER A O 1
ATOM 2338 N N . ALA A 1 308 ? -30.387 0.106 22.541 1.00 90.75 308 ALA A N 1
ATOM 2339 C CA . ALA A 1 308 ? -30.022 1.333 23.238 1.00 90.75 308 ALA A CA 1
ATOM 2340 C C . ALA A 1 308 ? -29.315 1.033 24.568 1.00 90.75 308 ALA A C 1
ATOM 2342 O O . ALA A 1 308 ? -29.604 0.007 25.180 1.00 90.75 308 ALA A O 1
ATOM 2343 N N . PRO A 1 309 ? -28.459 1.937 25.085 1.00 91.25 309 PRO A N 1
ATOM 2344 C CA . PRO A 1 309 ? -27.796 1.749 26.379 1.00 91.25 309 PRO A CA 1
ATOM 2345 C C . PRO A 1 309 ? -28.759 1.429 27.533 1.00 91.25 309 PRO A C 1
ATOM 2347 O O . PRO A 1 309 ? -28.455 0.587 28.369 1.00 91.25 309 PRO A O 1
ATOM 2350 N N . SER A 1 310 ? -29.952 2.035 27.540 1.00 91.62 310 SER A N 1
ATOM 2351 C CA . SER A 1 310 ? -30.991 1.781 28.548 1.00 91.62 310 SER A CA 1
ATOM 2352 C C . SER A 1 310 ? -31.576 0.367 28.496 1.00 91.62 310 SER A C 1
ATOM 2354 O O . SER A 1 310 ? -32.240 -0.059 29.434 1.00 91.62 310 SER A O 1
ATOM 2356 N N . ASP A 1 311 ? -31.365 -0.376 27.407 1.00 93.00 311 ASP A N 1
ATOM 2357 C CA . ASP A 1 311 ? -31.792 -1.771 27.331 1.00 93.00 311 ASP A CA 1
ATOM 2358 C C . ASP A 1 311 ? -30.938 -2.685 28.216 1.00 93.00 311 ASP A C 1
ATOM 2360 O O . ASP A 1 311 ? -31.370 -3.794 28.523 1.00 93.00 311 ASP A O 1
ATOM 2364 N N . LEU A 1 312 ? -29.762 -2.228 28.668 1.00 91.69 312 LEU A N 1
ATOM 2365 C CA . LEU A 1 312 ? -28.909 -2.990 29.578 1.00 91.69 312 LEU A CA 1
ATOM 2366 C C . LEU A 1 312 ? -29.644 -3.309 30.891 1.00 91.69 312 LEU A C 1
ATOM 2368 O O . LEU A 1 312 ? -29.525 -4.414 31.411 1.00 91.69 312 LEU A O 1
ATOM 2372 N N . ASP A 1 313 ? -30.498 -2.395 31.354 1.00 91.12 313 ASP A N 1
ATOM 2373 C CA . ASP A 1 313 ? -31.285 -2.528 32.586 1.00 91.12 313 ASP A CA 1
ATOM 2374 C C . ASP A 1 313 ? -32.336 -3.644 32.522 1.00 91.12 313 ASP A C 1
ATOM 2376 O O . ASP A 1 313 ? -32.830 -4.099 33.553 1.00 91.12 313 ASP A O 1
ATOM 2380 N N . LYS A 1 314 ? -32.684 -4.100 31.311 1.00 92.81 314 LYS A N 1
ATOM 2381 C CA . LYS A 1 314 ? -33.637 -5.196 31.089 1.00 92.81 314 LYS A CA 1
ATOM 2382 C C . LYS A 1 314 ? -33.008 -6.570 31.326 1.00 92.81 314 LYS A C 1
ATOM 2384 O O . LYS A 1 314 ? -33.734 -7.562 31.384 1.00 92.81 314 LYS A O 1
ATOM 2389 N N . TRP A 1 315 ? -31.682 -6.640 31.436 1.00 94.56 315 TRP A N 1
ATOM 2390 C CA . TRP A 1 315 ? -30.947 -7.877 31.664 1.00 94.56 315 TRP A CA 1
ATOM 2391 C C . TRP A 1 315 ? -30.703 -8.082 33.155 1.00 94.56 315 TRP A C 1
ATOM 2393 O O . TRP A 1 315 ? -30.288 -7.171 33.874 1.00 94.56 315 TRP A O 1
ATOM 2403 N N . TYR A 1 316 ? -30.956 -9.306 33.609 1.00 95.50 316 TYR A N 1
ATOM 2404 C CA . TYR A 1 316 ? -30.846 -9.690 35.009 1.00 95.50 316 TYR A CA 1
ATOM 2405 C C . TYR A 1 316 ? -29.919 -10.885 35.155 1.00 95.50 316 TYR A C 1
ATOM 2407 O O . TYR A 1 316 ? -29.943 -11.802 34.334 1.00 95.50 316 TYR A O 1
ATOM 2415 N N . ILE A 1 317 ? -29.169 -10.898 36.250 1.00 95.38 317 ILE A N 1
ATOM 2416 C CA . ILE A 1 317 ? -28.267 -11.986 36.613 1.00 95.38 317 ILE A CA 1
ATOM 2417 C C . ILE A 1 317 ? -28.755 -12.588 37.919 1.00 95.38 317 ILE A C 1
ATOM 2419 O O . ILE A 1 317 ? -29.165 -11.875 38.837 1.00 95.38 317 ILE A O 1
ATOM 2423 N N . ARG A 1 318 ? -28.728 -13.912 37.991 1.00 94.69 318 ARG A N 1
ATOM 2424 C CA . ARG A 1 318 ? -29.086 -14.642 39.199 1.00 94.69 318 ARG A CA 1
ATOM 2425 C C . ARG A 1 318 ? -27.906 -14.635 40.170 1.00 94.69 318 ARG A C 1
ATOM 2427 O O . ARG A 1 318 ? -26.808 -15.018 39.787 1.00 94.69 318 ARG A O 1
ATOM 2434 N N . ASN A 1 319 ? -28.132 -14.234 41.416 1.00 92.88 319 ASN A N 1
ATOM 2435 C CA . ASN A 1 319 ? -27.130 -14.350 42.474 1.00 92.88 319 ASN A CA 1
ATOM 2436 C C . ASN A 1 319 ? -27.149 -15.742 43.136 1.00 92.88 319 ASN A C 1
ATOM 2438 O O . ASN A 1 319 ? -28.032 -16.564 42.873 1.00 92.88 319 ASN A O 1
ATOM 2442 N N . SER A 1 320 ? -26.189 -16.005 44.025 1.00 88.88 320 SER A N 1
ATOM 2443 C CA . SER A 1 320 ? -26.084 -17.273 44.770 1.00 88.88 320 SER A CA 1
ATOM 2444 C C . SER A 1 320 ? -27.311 -17.605 45.633 1.00 88.88 320 SER A C 1
ATOM 2446 O O . SER A 1 320 ? -27.584 -18.776 45.891 1.00 88.88 320 SER A O 1
ATOM 2448 N N . GLU A 1 321 ? -28.079 -16.595 46.040 1.00 91.06 321 GLU A N 1
ATOM 2449 C CA . GLU A 1 321 ? -29.321 -16.727 46.813 1.00 91.06 321 GLU A CA 1
ATOM 2450 C C . GLU A 1 321 ? -30.559 -16.944 45.919 1.00 91.06 321 GLU A C 1
ATOM 2452 O O . GLU A 1 321 ? -31.676 -17.097 46.411 1.00 91.06 321 GLU A O 1
ATOM 2457 N N . GLY A 1 322 ? -30.382 -16.967 44.593 1.00 91.19 322 GLY A N 1
ATOM 2458 C CA . GLY A 1 322 ? -31.446 -17.166 43.609 1.00 91.19 322 GLY A CA 1
ATOM 2459 C C . GLY A 1 322 ? -32.220 -15.900 43.223 1.00 91.19 322 GLY A C 1
ATOM 2460 O O . GLY A 1 322 ? -33.120 -15.990 42.383 1.00 91.19 322 GLY A O 1
ATOM 2461 N N . THR A 1 323 ? -31.862 -14.740 43.774 1.00 93.62 323 THR A N 1
ATOM 2462 C CA . THR A 1 323 ? -32.448 -13.429 43.462 1.00 93.62 323 THR A CA 1
ATOM 2463 C C . THR A 1 323 ? -31.932 -12.911 42.118 1.00 93.62 323 THR A C 1
ATOM 2465 O O . THR A 1 323 ? -30.771 -13.112 41.768 1.00 93.62 323 THR A O 1
ATOM 2468 N N . MET A 1 324 ? -32.800 -12.250 41.347 1.00 95.69 324 MET A N 1
ATOM 2469 C CA . MET A 1 324 ? -32.448 -11.652 40.055 1.00 95.69 324 MET A CA 1
ATOM 2470 C C . MET A 1 324 ? -32.056 -10.183 40.237 1.00 95.69 324 MET A C 1
ATOM 2472 O O . MET A 1 324 ? -32.890 -9.358 40.608 1.00 95.69 324 MET A O 1
ATOM 2476 N N . THR A 1 325 ? -30.808 -9.852 39.922 1.00 95.06 325 THR A N 1
ATOM 2477 C CA . THR A 1 325 ? -30.241 -8.505 40.056 1.00 95.06 325 THR A CA 1
ATOM 2478 C C . THR A 1 325 ? -30.074 -7.866 38.672 1.00 95.06 325 THR A C 1
ATOM 2480 O O . THR A 1 325 ? -29.432 -8.476 37.814 1.00 95.06 325 THR A O 1
ATOM 2483 N N . PRO A 1 326 ? -30.627 -6.665 38.417 1.00 94.44 326 PRO A N 1
ATOM 2484 C CA . PRO A 1 326 ? -30.466 -5.980 37.135 1.00 94.44 326 PRO A CA 1
ATOM 2485 C C . PRO A 1 326 ? -29.056 -5.400 36.976 1.00 94.44 326 PRO A C 1
ATOM 2487 O O . PRO A 1 326 ? -28.420 -5.030 37.967 1.00 94.44 326 PRO A O 1
ATOM 2490 N N . PHE A 1 327 ? -28.592 -5.238 35.732 1.00 93.38 327 PHE A N 1
ATOM 2491 C CA . PHE A 1 327 ? -27.284 -4.626 35.444 1.00 93.38 327 PHE A CA 1
ATOM 2492 C C . PHE A 1 327 ? -27.112 -3.220 36.043 1.00 93.38 327 PHE A C 1
ATOM 2494 O O . PHE A 1 327 ? -26.026 -2.894 36.515 1.00 93.38 327 PHE A O 1
ATOM 2501 N N . SER A 1 328 ? -28.172 -2.410 36.120 1.00 93.31 328 SER A N 1
ATOM 2502 C CA . SER A 1 328 ? -28.125 -1.064 36.719 1.00 93.31 328 SER A CA 1
ATOM 2503 C C . SER A 1 328 ? -27.709 -1.031 38.194 1.00 93.31 328 SER A C 1
ATOM 2505 O O . SER A 1 328 ? -27.276 0.011 38.686 1.00 93.31 328 SER A O 1
ATOM 2507 N N . ALA A 1 329 ? -27.812 -2.150 38.921 1.00 93.75 329 ALA A N 1
ATOM 2508 C CA . ALA A 1 329 ? -27.434 -2.211 40.333 1.00 93.75 329 ALA A CA 1
ATOM 2509 C C . ALA A 1 329 ? -25.908 -2.184 40.550 1.00 93.75 329 ALA A C 1
ATOM 2511 O O . ALA A 1 329 ? -25.442 -1.773 41.616 1.00 93.75 329 ALA A O 1
ATOM 2512 N N . PHE A 1 330 ? -25.128 -2.617 39.556 1.00 94.00 330 PHE A N 1
ATOM 2513 C CA . PHE A 1 330 ? -23.676 -2.793 39.675 1.00 94.00 330 PHE A CA 1
ATOM 2514 C C . PHE A 1 330 ? -22.889 -2.366 38.426 1.00 94.00 330 PHE A C 1
ATOM 2516 O O . PHE A 1 330 ? -21.666 -2.454 38.435 1.00 94.00 330 PHE A O 1
ATOM 2523 N N . ALA A 1 331 ? -23.536 -1.888 37.362 1.00 94.69 331 ALA A N 1
ATOM 2524 C CA . ALA A 1 331 ? -22.876 -1.390 36.160 1.00 94.69 331 ALA A CA 1
ATOM 2525 C C . ALA A 1 331 ? -23.338 0.029 35.809 1.00 94.69 331 ALA A C 1
ATOM 2527 O O . ALA A 1 331 ? -24.454 0.449 36.108 1.00 94.69 331 ALA A O 1
ATOM 2528 N N . SER A 1 332 ? -22.453 0.768 35.150 1.00 94.31 332 SER A N 1
ATOM 2529 C CA . SER A 1 332 ? -22.723 2.095 34.602 1.00 94.31 332 SER A CA 1
ATOM 2530 C C . SER A 1 332 ? -22.207 2.174 33.173 1.00 94.31 332 SER A C 1
ATOM 2532 O O . SER A 1 332 ? -21.292 1.445 32.797 1.00 94.31 332 SER A O 1
ATOM 2534 N N . THR A 1 333 ? -22.793 3.048 32.361 1.00 94.19 333 THR A N 1
ATOM 2535 C CA . THR A 1 333 ? -22.388 3.210 30.962 1.00 94.19 333 THR A CA 1
ATOM 2536 C C . THR A 1 333 ? -21.934 4.631 30.689 1.00 94.19 333 THR A C 1
ATOM 2538 O O . THR A 1 333 ? -22.577 5.581 31.141 1.00 94.19 333 THR A O 1
ATOM 2541 N N . ARG A 1 334 ? -20.888 4.793 29.879 1.00 94.69 334 ARG A N 1
ATOM 2542 C CA . ARG A 1 334 ? -20.445 6.099 29.383 1.00 94.69 334 ARG A CA 1
ATOM 2543 C C . ARG A 1 334 ? -20.041 6.019 27.918 1.00 94.69 334 ARG A C 1
ATOM 2545 O O . ARG A 1 334 ? -19.524 5.004 27.461 1.00 94.69 334 ARG A O 1
ATOM 2552 N N . TRP A 1 335 ? -20.254 7.107 27.191 1.00 93.19 335 TRP A N 1
ATOM 2553 C CA . TRP A 1 335 ? -19.783 7.231 25.816 1.00 93.19 335 TRP A CA 1
ATOM 2554 C C . TRP A 1 335 ? -18.315 7.644 25.799 1.00 93.19 335 TRP A C 1
ATOM 2556 O O . TRP A 1 335 ? -17.928 8.612 26.455 1.00 93.19 335 TRP A O 1
ATOM 2566 N N . THR A 1 336 ? -17.508 6.922 25.032 1.00 92.44 336 THR A N 1
ATOM 2567 C CA . THR A 1 336 ? -16.105 7.246 24.767 1.00 92.44 336 THR A CA 1
ATOM 2568 C C . THR A 1 336 ? -15.860 7.252 23.262 1.00 92.44 336 THR A C 1
ATOM 2570 O O . THR A 1 336 ? -16.605 6.645 22.500 1.00 92.44 336 THR A O 1
ATOM 2573 N N . MET A 1 337 ? -14.843 7.978 22.801 1.00 84.25 337 MET A N 1
ATOM 2574 C CA . MET A 1 337 ? -14.416 7.913 21.401 1.00 84.25 337 MET A CA 1
ATOM 2575 C C . MET A 1 337 ? -13.285 6.900 21.286 1.00 84.25 337 MET A C 1
ATOM 2577 O O . MET A 1 337 ? -12.299 6.994 22.018 1.00 84.25 337 MET A O 1
ATOM 2581 N N . GLY A 1 338 ? -13.426 5.939 20.374 1.00 82.06 338 GLY A N 1
ATOM 2582 C CA . GLY A 1 338 ? -12.437 4.888 20.163 1.00 82.06 338 GLY A CA 1
ATOM 2583 C C . GLY A 1 338 ? -12.180 4.621 18.678 1.00 82.06 338 GLY A C 1
ATOM 2584 O O . GLY A 1 338 ? -13.033 4.902 17.834 1.00 82.06 338 GLY A O 1
ATOM 2585 N N . PRO A 1 339 ? -10.994 4.107 18.318 1.00 80.62 339 PRO A N 1
ATOM 2586 C CA . PRO A 1 339 ? -10.721 3.668 16.957 1.00 80.62 339 PRO A CA 1
ATOM 2587 C C . PRO A 1 339 ? -11.448 2.349 16.655 1.00 80.62 339 PRO A C 1
ATOM 2589 O O . PRO A 1 339 ? -11.424 1.429 17.469 1.00 80.62 339 PRO A O 1
ATOM 2592 N N . GLU A 1 340 ? -12.044 2.230 15.465 1.00 73.50 340 GLU A N 1
ATOM 2593 C CA . GLU A 1 340 ? -12.626 0.959 14.988 1.00 73.50 340 GLU A CA 1
ATOM 2594 C C . GLU A 1 340 ? -11.562 -0.034 14.513 1.00 73.50 340 GLU A C 1
ATOM 2596 O O . GLU A 1 340 ? -11.742 -1.244 14.608 1.00 73.50 340 GLU A O 1
ATOM 2601 N N . SER A 1 341 ? -10.437 0.481 14.012 1.00 81.19 341 SER A N 1
ATOM 2602 C CA . SER A 1 341 ? -9.314 -0.325 13.548 1.00 81.19 341 SER A CA 1
ATOM 2603 C C . SER A 1 341 ? -7.982 0.254 14.019 1.00 81.19 341 SER A C 1
ATOM 2605 O O . SER A 1 341 ? -7.771 1.473 14.064 1.00 81.19 341 SER A O 1
ATOM 2607 N N . LEU A 1 342 ? -7.067 -0.646 14.375 1.00 86.69 342 LEU A N 1
ATOM 2608 C CA . LEU A 1 342 ? -5.706 -0.342 14.792 1.00 86.69 342 LEU A CA 1
ATOM 2609 C C . LEU A 1 342 ? -4.727 -1.074 13.877 1.00 86.69 342 LEU A C 1
ATOM 2611 O O . LEU A 1 342 ? -4.575 -2.291 13.958 1.00 86.69 342 LEU A O 1
ATOM 2615 N N . ASN A 1 343 ? -4.032 -0.309 13.041 1.00 88.44 343 ASN A N 1
ATOM 2616 C CA . ASN A 1 343 ? -3.071 -0.852 12.091 1.00 88.44 343 ASN A CA 1
ATOM 2617 C C . ASN A 1 343 ? -1.680 -0.972 12.723 1.00 88.44 343 ASN A C 1
ATOM 2619 O O . ASN A 1 343 ? -1.262 -0.147 13.548 1.00 88.44 343 ASN A O 1
ATOM 2623 N N . ARG A 1 344 ? -0.960 -2.018 12.317 1.00 92.19 344 ARG A N 1
ATOM 2624 C CA . ARG A 1 344 ? 0.439 -2.243 12.670 1.00 92.19 344 ARG A CA 1
ATOM 2625 C C . ARG A 1 344 ? 1.204 -2.678 11.434 1.00 92.19 344 ARG A C 1
ATOM 2627 O O . ARG A 1 344 ? 0.685 -3.448 10.631 1.00 92.19 344 ARG A O 1
ATOM 2634 N N . TYR A 1 345 ? 2.462 -2.274 11.355 1.00 93.62 345 TYR A N 1
ATOM 2635 C CA . TYR A 1 345 ? 3.378 -2.693 10.305 1.00 93.62 345 TYR A CA 1
ATOM 2636 C C . TYR A 1 345 ? 4.719 -3.073 10.932 1.00 93.62 345 TYR A C 1
ATOM 2638 O O . TYR A 1 345 ? 5.246 -2.353 11.781 1.00 93.62 345 TYR A O 1
ATOM 2646 N N . ASN A 1 346 ? 5.228 -4.259 10.583 1.00 91.81 346 ASN A N 1
ATOM 2647 C CA . ASN A 1 346 ? 6.423 -4.867 11.188 1.00 91.81 346 ASN A CA 1
ATOM 2648 C C . ASN A 1 346 ? 6.415 -4.872 12.732 1.00 91.81 346 ASN A C 1
ATOM 2650 O O . ASN A 1 346 ? 7.442 -4.687 13.376 1.00 91.81 346 ASN A O 1
ATOM 2654 N N . GLY A 1 347 ? 5.239 -5.070 13.337 1.00 89.56 347 GLY A N 1
ATOM 2655 C CA . GLY A 1 347 ? 5.071 -5.116 14.792 1.00 89.56 347 GLY A CA 1
ATOM 2656 C C . GLY A 1 347 ? 4.928 -3.750 15.474 1.00 89.56 347 GLY A C 1
ATOM 2657 O O . GLY A 1 347 ? 4.457 -3.710 16.612 1.00 89.56 347 GLY A O 1
ATOM 2658 N N . SER A 1 348 ? 5.208 -2.638 14.794 1.00 92.06 348 SER A N 1
ATOM 2659 C CA . SER A 1 348 ? 5.008 -1.277 15.314 1.00 92.06 348 SER A CA 1
ATOM 2660 C C . SER A 1 348 ? 3.615 -0.745 14.982 1.00 92.06 348 SER A C 1
ATOM 2662 O O . SER A 1 348 ? 3.036 -1.111 13.962 1.00 92.06 348 SER A O 1
ATOM 2664 N N . ALA A 1 349 ? 3.055 0.118 15.836 1.00 93.12 349 ALA A N 1
ATOM 2665 C CA . ALA A 1 349 ? 1.812 0.821 15.511 1.00 93.12 349 ALA A CA 1
ATOM 2666 C C . ALA A 1 349 ? 2.037 1.726 14.292 1.00 93.12 349 ALA A C 1
ATOM 2668 O O . ALA A 1 349 ? 3.041 2.440 14.249 1.00 93.12 349 ALA A O 1
ATOM 2669 N N . SER A 1 350 ? 1.121 1.696 13.321 1.00 94.31 350 SER A N 1
ATOM 2670 C CA . SER A 1 350 ? 1.287 2.439 12.072 1.00 94.31 350 SER A CA 1
ATOM 2671 C C . SER A 1 350 ? 0.032 3.193 11.640 1.00 94.31 350 SER A C 1
ATOM 2673 O O . SER A 1 350 ? -1.086 2.971 12.131 1.00 94.31 350 SER A O 1
ATOM 2675 N N . TYR A 1 351 ? 0.244 4.135 10.728 1.00 92.94 351 TYR A N 1
ATOM 2676 C CA . TYR A 1 351 ? -0.779 4.671 9.848 1.00 92.94 351 TYR A CA 1
ATOM 2677 C C . TYR A 1 351 ? -0.319 4.489 8.408 1.00 92.94 351 TYR A C 1
ATOM 2679 O O . TYR A 1 351 ? 0.676 5.081 7.995 1.00 92.94 351 TYR A O 1
ATOM 2687 N N . GLU A 1 352 ? -1.077 3.705 7.650 1.00 92.12 352 GLU A N 1
ATOM 2688 C CA . GLU A 1 352 ? -0.878 3.585 6.212 1.00 92.12 352 GLU A CA 1
ATOM 2689 C C . GLU A 1 352 ? -1.379 4.869 5.538 1.00 92.12 352 GLU A C 1
ATOM 2691 O O . GLU A 1 352 ? -2.506 5.317 5.772 1.00 92.12 352 GLU A O 1
ATOM 2696 N N . ILE A 1 353 ? -0.535 5.475 4.714 1.00 92.44 353 ILE A N 1
ATOM 2697 C CA . ILE A 1 353 ? -0.785 6.698 3.959 1.00 92.44 353 ILE A CA 1
ATOM 2698 C C . ILE A 1 353 ? -0.696 6.349 2.480 1.00 92.44 353 ILE A C 1
ATOM 2700 O O . ILE A 1 353 ? 0.288 5.784 2.012 1.00 92.44 353 ILE A O 1
ATOM 2704 N N . GLN A 1 354 ? -1.736 6.699 1.738 1.00 90.06 354 GLN A N 1
ATOM 2705 C CA . GLN A 1 354 ? -1.839 6.457 0.307 1.00 90.06 354 GLN A CA 1
ATOM 2706 C C . GLN A 1 354 ? -1.982 7.784 -0.421 1.00 90.06 354 GLN A C 1
ATOM 2708 O O . GLN A 1 354 ? -2.693 8.670 0.053 1.00 90.06 354 GLN A O 1
ATOM 2713 N N . GLY A 1 355 ? -1.378 7.900 -1.596 1.00 88.81 355 GLY A N 1
ATOM 2714 C CA . GLY A 1 355 ? -1.509 9.075 -2.450 1.00 88.81 355 GLY A CA 1
ATOM 2715 C C . GLY A 1 355 ? -1.019 8.794 -3.861 1.00 88.81 355 GLY A C 1
ATOM 2716 O O . GLY A 1 355 ? -0.604 7.681 -4.176 1.00 88.81 355 GLY A O 1
ATOM 2717 N N . GLN A 1 356 ? -1.088 9.800 -4.720 1.00 87.81 356 GLN A N 1
ATOM 2718 C CA . GLN A 1 356 ? -0.633 9.725 -6.105 1.00 87.81 356 GLN A CA 1
ATOM 2719 C C . GLN A 1 356 ? 0.280 10.907 -6.420 1.00 87.81 356 GLN A C 1
ATOM 2721 O O . GLN A 1 356 ? 0.247 11.930 -5.735 1.00 87.81 356 GLN A O 1
ATOM 2726 N N . ASN A 1 357 ? 1.098 10.750 -7.454 1.00 88.38 357 ASN A N 1
ATOM 2727 C CA . ASN A 1 357 ? 1.826 11.851 -8.065 1.00 88.38 357 ASN A CA 1
ATOM 2728 C C . ASN A 1 357 ? 0.853 12.780 -8.802 1.00 88.38 357 ASN A C 1
ATOM 2730 O O . ASN A 1 357 ? -0.108 12.323 -9.425 1.00 88.38 357 ASN A O 1
ATOM 2734 N N . ALA A 1 358 ? 1.110 14.080 -8.725 1.00 85.31 358 ALA A N 1
ATOM 2735 C CA . ALA A 1 358 ? 0.413 15.075 -9.520 1.00 85.31 358 ALA A CA 1
ATOM 2736 C C . ALA A 1 358 ? 0.766 14.949 -11.009 1.00 85.31 358 ALA A C 1
ATOM 2738 O O . ALA A 1 358 ? 1.761 14.329 -11.397 1.00 85.31 358 ALA A O 1
ATOM 2739 N N . GLU A 1 359 ? -0.063 15.553 -11.856 1.00 81.25 359 GLU A N 1
ATOM 2740 C CA . GLU A 1 359 ? 0.173 15.579 -13.295 1.00 81.25 359 GLU A CA 1
ATOM 2741 C C . GLU A 1 359 ? 1.530 16.228 -13.611 1.00 81.25 359 GLU A C 1
ATOM 2743 O O . GLU A 1 359 ? 1.869 17.289 -13.089 1.00 81.25 359 GLU A O 1
ATOM 2748 N N . GLY A 1 360 ? 2.325 15.569 -14.456 1.00 79.75 360 GLY A N 1
ATOM 2749 C CA . GLY A 1 360 ? 3.675 16.017 -14.810 1.00 79.75 360 GLY A CA 1
ATOM 2750 C C . GLY A 1 360 ? 4.789 15.565 -13.856 1.00 79.75 360 GLY A C 1
ATOM 2751 O O . GLY A 1 360 ? 5.956 15.714 -14.212 1.00 79.75 360 GLY A O 1
ATOM 2752 N N . PHE A 1 361 ? 4.462 14.960 -12.710 1.00 84.38 361 PHE A N 1
ATOM 2753 C CA . PHE A 1 361 ? 5.436 14.379 -11.778 1.00 84.38 361 PHE A CA 1
ATOM 2754 C C . PHE A 1 361 ? 5.500 12.860 -11.919 1.00 84.38 361 PHE A C 1
ATOM 2756 O O . PHE A 1 361 ? 4.514 12.221 -12.290 1.00 84.38 361 PHE A O 1
ATOM 2763 N N . SER A 1 362 ? 6.653 12.261 -11.619 1.00 86.50 362 SER A N 1
ATOM 2764 C CA . SER A 1 362 ? 6.795 10.803 -11.591 1.00 86.50 362 SER A CA 1
ATOM 2765 C C . SER A 1 362 ? 6.348 10.202 -10.251 1.00 86.50 362 SER A C 1
ATOM 2767 O O . SER A 1 362 ? 6.253 10.895 -9.235 1.00 86.50 362 SER A O 1
ATOM 2769 N N . SER A 1 363 ? 6.105 8.889 -10.225 1.00 87.44 363 SER A N 1
ATOM 2770 C CA . SER A 1 363 ? 5.890 8.135 -8.979 1.00 87.44 363 SER A CA 1
ATOM 2771 C C . SER A 1 363 ? 7.073 8.279 -8.015 1.00 87.44 363 SER A C 1
ATOM 2773 O O . SER A 1 363 ? 6.870 8.483 -6.819 1.00 87.44 363 SER A O 1
ATOM 2775 N N . GLY A 1 364 ? 8.300 8.279 -8.547 1.00 88.75 364 GLY A N 1
ATOM 2776 C CA . GLY A 1 364 ? 9.523 8.508 -7.782 1.00 88.75 364 GLY A CA 1
ATOM 2777 C C . GLY A 1 364 ? 9.598 9.901 -7.153 1.00 88.75 364 GLY A C 1
ATOM 2778 O O . GLY A 1 364 ? 10.004 10.019 -5.998 1.00 88.75 364 GLY A O 1
ATOM 2779 N N . ASP A 1 365 ? 9.156 10.948 -7.857 1.00 90.88 365 ASP A N 1
ATOM 2780 C CA . ASP A 1 365 ? 9.110 12.313 -7.306 1.00 90.88 365 ASP A CA 1
ATOM 2781 C C . ASP A 1 365 ? 8.138 12.392 -6.128 1.00 90.88 365 ASP A C 1
ATOM 2783 O O . ASP A 1 365 ? 8.495 12.885 -5.059 1.00 90.88 365 ASP A O 1
ATOM 2787 N N . ALA A 1 366 ? 6.943 11.811 -6.276 1.00 91.06 366 ALA A N 1
ATOM 2788 C CA . ALA A 1 366 ? 5.973 11.736 -5.190 1.00 91.06 366 ALA A CA 1
ATOM 2789 C C . ALA A 1 366 ? 6.514 10.957 -3.979 1.00 91.06 366 ALA A C 1
ATOM 2791 O O . ALA A 1 366 ? 6.322 11.377 -2.834 1.00 91.06 366 ALA A O 1
ATOM 2792 N N . MET A 1 367 ? 7.232 9.854 -4.222 1.00 92.69 367 MET A N 1
ATOM 2793 C CA . MET A 1 367 ? 7.866 9.069 -3.162 1.00 92.69 367 MET A CA 1
ATOM 2794 C C . MET A 1 367 ? 8.944 9.864 -2.416 1.00 92.69 367 MET A C 1
ATOM 2796 O O . MET A 1 367 ? 8.970 9.870 -1.185 1.00 92.69 367 MET A O 1
ATOM 2800 N N . ASN A 1 368 ? 9.801 10.577 -3.146 1.00 93.56 368 ASN A N 1
ATOM 2801 C CA . ASN A 1 368 ? 10.835 11.425 -2.556 1.00 93.56 368 ASN A CA 1
ATOM 2802 C C . ASN A 1 368 ? 10.223 12.584 -1.759 1.00 93.56 368 ASN A C 1
ATOM 2804 O O . ASN A 1 368 ? 10.694 12.905 -0.667 1.00 93.56 368 ASN A O 1
ATOM 2808 N N . THR A 1 369 ? 9.154 13.194 -2.275 1.00 94.75 369 THR A N 1
ATOM 2809 C CA . THR A 1 369 ? 8.469 14.301 -1.606 1.00 94.75 369 THR A CA 1
ATOM 2810 C C . THR A 1 369 ? 7.822 13.851 -0.301 1.00 94.75 369 THR A C 1
ATOM 2812 O O . THR A 1 369 ? 8.029 14.511 0.716 1.00 94.75 369 THR A O 1
ATOM 2815 N N . ILE A 1 370 ? 7.110 12.718 -0.264 1.00 94.62 370 ILE A N 1
ATOM 2816 C CA . ILE A 1 370 ? 6.523 12.238 0.998 1.00 94.62 370 ILE A CA 1
ATOM 2817 C C . ILE A 1 370 ? 7.593 11.760 1.995 1.00 94.62 370 ILE A C 1
ATOM 2819 O O . ILE A 1 370 ? 7.443 12.005 3.189 1.00 94.62 370 ILE A O 1
ATOM 2823 N N . GLU A 1 371 ? 8.700 11.160 1.534 1.00 94.38 371 GLU A N 1
ATOM 2824 C CA . GLU A 1 371 ? 9.832 10.785 2.400 1.00 94.38 371 GLU A CA 1
ATOM 2825 C C . GLU A 1 371 ? 10.490 12.028 3.016 1.00 94.38 371 GLU A C 1
ATOM 2827 O O . GLU A 1 371 ? 10.753 12.060 4.218 1.00 94.38 371 GLU A O 1
ATOM 2832 N N . ARG A 1 372 ? 10.678 13.094 2.227 1.00 95.19 372 ARG A N 1
ATOM 2833 C CA . ARG A 1 372 ? 11.159 14.390 2.722 1.00 95.19 372 ARG A CA 1
ATOM 2834 C C . ARG A 1 372 ? 10.211 14.980 3.767 1.00 95.19 372 ARG A C 1
ATOM 2836 O O . ARG A 1 372 ? 10.666 15.331 4.849 1.00 95.19 372 ARG A O 1
ATOM 2843 N N . LEU A 1 373 ? 8.912 15.049 3.470 1.00 95.06 373 LEU A N 1
ATOM 2844 C CA . LEU A 1 373 ? 7.910 15.584 4.398 1.00 95.06 373 LEU A CA 1
ATOM 2845 C C . LEU A 1 373 ? 7.829 14.768 5.694 1.00 95.06 373 LEU A C 1
ATOM 2847 O O . LEU A 1 373 ? 7.650 15.335 6.768 1.00 95.06 373 LEU A O 1
ATOM 2851 N N . ALA A 1 374 ? 7.986 13.446 5.616 1.00 93.81 374 ALA A N 1
ATOM 2852 C CA . ALA A 1 374 ? 8.018 12.596 6.799 1.00 93.81 374 ALA A CA 1
ATOM 2853 C C . ALA A 1 374 ? 9.284 12.818 7.642 1.00 93.81 374 ALA A C 1
ATOM 2855 O O . ALA A 1 374 ? 9.204 12.798 8.866 1.00 93.81 374 ALA A O 1
ATOM 2856 N N . ASN A 1 375 ? 10.431 13.082 7.009 1.00 93.25 375 ASN A N 1
ATOM 2857 C CA . ASN A 1 375 ? 11.678 13.411 7.706 1.00 93.25 375 ASN A CA 1
ATOM 2858 C C . ASN A 1 375 ? 11.662 14.810 8.354 1.00 93.25 375 ASN A C 1
ATOM 2860 O O . ASN A 1 375 ? 12.448 15.065 9.262 1.00 93.25 375 ASN A O 1
ATOM 2864 N N . GLU A 1 376 ? 10.779 15.708 7.908 1.00 94.00 376 GLU A N 1
ATOM 2865 C CA . GLU A 1 376 ? 10.552 17.027 8.522 1.00 94.00 376 GLU A CA 1
ATOM 2866 C C . GLU A 1 376 ? 9.680 16.952 9.792 1.00 94.00 376 GLU A C 1
ATOM 2868 O O . GLU A 1 376 ? 9.586 17.932 10.537 1.00 94.00 376 GLU A O 1
ATOM 2873 N N . LEU A 1 377 ? 9.045 15.806 10.068 1.00 92.31 377 LEU A N 1
ATOM 2874 C CA . LEU A 1 377 ? 8.250 15.623 11.279 1.00 92.31 377 LEU A CA 1
ATOM 2875 C C . LEU A 1 377 ? 9.136 15.592 12.537 1.00 92.31 377 LEU A C 1
ATOM 2877 O O . LEU A 1 377 ? 10.277 15.125 12.497 1.00 92.31 377 LEU A O 1
ATOM 2881 N N . PRO A 1 378 ? 8.600 16.020 13.695 1.00 88.69 378 PRO A N 1
ATOM 2882 C CA . PRO A 1 378 ? 9.267 15.847 14.979 1.00 88.69 378 PRO A CA 1
ATOM 2883 C C . PRO A 1 378 ? 9.697 14.396 15.242 1.00 88.69 378 PRO A C 1
ATOM 2885 O O . PRO A 1 378 ? 9.040 13.439 14.818 1.00 88.69 378 PRO A O 1
ATOM 2888 N N . ALA A 1 379 ? 10.776 14.234 16.014 1.00 87.38 379 ALA A N 1
ATOM 2889 C CA . ALA A 1 379 ? 11.242 12.920 16.448 1.00 87.38 379 ALA A CA 1
ATOM 2890 C C . ALA A 1 379 ? 10.111 12.143 17.150 1.00 87.38 379 ALA A C 1
ATOM 2892 O O . ALA A 1 379 ? 9.409 12.681 18.005 1.00 87.38 379 ALA A O 1
ATOM 2893 N N . GLY A 1 380 ? 9.942 10.871 16.785 1.00 87.75 380 GLY A N 1
ATOM 2894 C CA . GLY A 1 380 ? 8.825 10.040 17.256 1.00 87.75 380 GLY A CA 1
ATOM 2895 C C . GLY A 1 380 ? 8.171 9.199 16.161 1.00 87.75 380 GLY A C 1
ATOM 2896 O O . GLY A 1 380 ? 7.367 8.317 16.453 1.00 87.75 380 GLY A O 1
ATOM 2897 N N . THR A 1 381 ? 8.544 9.414 14.900 1.00 93.25 381 THR A N 1
ATOM 2898 C CA . THR A 1 381 ? 8.113 8.551 13.798 1.00 93.25 381 THR A CA 1
ATOM 2899 C C . THR A 1 381 ? 9.287 7.939 13.058 1.00 93.25 381 THR A C 1
ATOM 2901 O O . THR A 1 381 ? 10.408 8.446 13.089 1.00 93.25 381 THR A O 1
ATOM 2904 N N . THR A 1 382 ? 9.016 6.810 12.417 1.00 92.50 382 THR A N 1
ATOM 2905 C CA . THR A 1 382 ? 9.864 6.221 11.383 1.00 92.50 382 THR A CA 1
ATOM 2906 C C . THR A 1 382 ? 9.016 5.948 10.147 1.00 92.50 382 THR A C 1
ATOM 2908 O O . THR A 1 382 ? 7.788 5.872 10.220 1.00 92.50 382 THR A O 1
ATOM 2911 N N . GLY A 1 383 ? 9.672 5.842 8.998 1.00 92.62 383 GLY A N 1
ATOM 2912 C CA . GLY A 1 383 ? 9.031 5.579 7.718 1.00 92.62 383 GLY A CA 1
ATOM 2913 C C . GLY A 1 383 ? 9.308 4.181 7.208 1.00 92.62 383 GLY A C 1
ATOM 2914 O O . GLY A 1 383 ? 10.434 3.695 7.321 1.00 92.62 383 GLY A O 1
ATOM 2915 N N . ALA A 1 384 ? 8.315 3.556 6.584 1.00 94.50 384 ALA A N 1
ATOM 2916 C CA . ALA A 1 384 ? 8.541 2.376 5.764 1.00 94.50 384 ALA A CA 1
ATOM 2917 C C . ALA A 1 384 ? 7.713 2.413 4.481 1.00 94.50 384 ALA A C 1
ATOM 2919 O O . ALA A 1 384 ? 6.606 2.938 4.435 1.00 94.50 384 ALA A O 1
ATOM 2920 N N . TRP A 1 385 ? 8.260 1.812 3.431 1.00 93.56 385 TRP A N 1
ATOM 2921 C CA . TRP A 1 385 ? 7.555 1.607 2.173 1.00 93.56 385 TRP A CA 1
ATOM 2922 C C . TRP A 1 385 ? 6.878 0.237 2.172 1.00 93.56 385 TRP A C 1
ATOM 2924 O O . TRP A 1 385 ? 7.458 -0.741 2.658 1.00 93.56 385 TRP A O 1
ATOM 2934 N N . SER A 1 386 ? 5.673 0.160 1.609 1.00 90.62 386 SER A N 1
ATOM 2935 C CA . SER A 1 386 ? 4.912 -1.084 1.460 1.00 90.62 386 SER A CA 1
ATOM 2936 C C . SER A 1 386 ? 4.295 -1.193 0.058 1.00 90.62 386 SER A C 1
ATOM 2938 O O . SER A 1 386 ? 4.307 -0.241 -0.727 1.00 90.62 386 SER A O 1
ATOM 2940 N N . GLY A 1 387 ? 3.823 -2.391 -0.303 1.00 85.44 387 GLY A N 1
A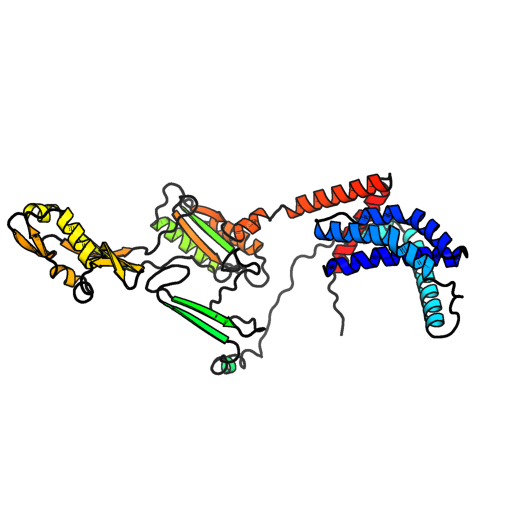TOM 2941 C CA . GLY A 1 387 ? 3.150 -2.645 -1.582 1.00 85.44 387 GLY A CA 1
ATOM 2942 C C . GLY A 1 387 ? 3.979 -2.265 -2.817 1.00 85.44 387 GLY A C 1
ATOM 2943 O O . GLY A 1 387 ? 5.162 -2.599 -2.913 1.00 85.44 387 GLY A O 1
ATOM 2944 N N . LEU A 1 388 ? 3.341 -1.556 -3.757 1.00 83.31 388 LEU A N 1
ATOM 2945 C CA . LEU A 1 388 ? 3.945 -1.085 -5.012 1.00 83.31 388 LEU A CA 1
ATOM 2946 C C . LEU A 1 388 ? 5.186 -0.221 -4.780 1.00 83.31 388 LEU A C 1
ATOM 2948 O O . LEU A 1 388 ? 6.204 -0.424 -5.435 1.00 83.31 388 LEU A O 1
ATOM 2952 N N . SER A 1 389 ? 5.135 0.692 -3.811 1.00 88.00 389 SER A N 1
ATOM 2953 C CA . SER A 1 389 ? 6.242 1.612 -3.535 1.00 88.00 389 SER A CA 1
ATOM 2954 C C . SER A 1 389 ? 7.485 0.899 -3.019 1.00 88.00 389 SER A C 1
ATOM 2956 O O . SER A 1 389 ? 8.604 1.302 -3.327 1.00 88.00 389 SER A O 1
ATOM 2958 N N . LEU A 1 390 ? 7.318 -0.190 -2.260 1.00 86.56 390 LEU A N 1
ATOM 2959 C CA . LEU A 1 390 ? 8.454 -1.007 -1.838 1.00 86.56 390 LEU A CA 1
ATOM 2960 C C . LEU A 1 390 ? 9.120 -1.693 -3.037 1.00 86.56 390 LEU A C 1
ATOM 2962 O O . LEU A 1 390 ? 10.345 -1.690 -3.134 1.00 86.56 390 LEU A O 1
ATOM 2966 N N . GLN A 1 391 ? 8.325 -2.251 -3.955 1.00 82.12 391 GLN A N 1
ATOM 2967 C CA . GLN A 1 391 ? 8.841 -2.884 -5.173 1.00 82.12 391 GLN A CA 1
ATOM 2968 C C . GLN A 1 391 ? 9.533 -1.867 -6.082 1.00 82.12 391 GLN A C 1
ATOM 2970 O O . GLN A 1 391 ? 10.607 -2.149 -6.606 1.00 82.12 391 GLN A O 1
ATOM 2975 N N . GLU A 1 392 ? 8.964 -0.669 -6.212 1.00 82.69 392 GLU A N 1
ATOM 2976 C CA . GLU A 1 392 ? 9.572 0.436 -6.947 1.00 82.69 392 GLU A CA 1
ATOM 2977 C C . GLU A 1 392 ? 10.908 0.855 -6.324 1.00 82.69 392 GLU A C 1
ATOM 2979 O O . GLU A 1 392 ? 11.899 0.963 -7.042 1.00 82.69 392 GLU A O 1
ATOM 2984 N N . LYS A 1 393 ? 10.992 0.984 -4.991 1.00 82.38 393 LYS A N 1
ATOM 2985 C CA . LYS A 1 393 ? 12.250 1.308 -4.294 1.00 82.38 393 LYS A CA 1
ATOM 2986 C C . LYS A 1 393 ? 13.300 0.198 -4.417 1.00 82.38 393 LYS A C 1
ATOM 2988 O O . LYS A 1 393 ? 14.485 0.499 -4.494 1.00 82.38 393 LYS A O 1
ATOM 2993 N N . GLN A 1 394 ? 12.888 -1.071 -4.446 1.00 79.06 394 GLN A N 1
ATOM 2994 C CA . GLN A 1 394 ? 13.794 -2.215 -4.618 1.00 79.06 394 GLN A CA 1
ATOM 2995 C C . GLN A 1 394 ? 14.282 -2.382 -6.062 1.00 79.06 394 GLN A C 1
ATOM 2997 O O . GLN A 1 394 ? 15.431 -2.771 -6.277 1.00 79.06 394 GLN A O 1
ATOM 3002 N N . ALA A 1 395 ? 13.422 -2.113 -7.046 1.00 73.62 395 ALA A N 1
ATOM 3003 C CA . ALA A 1 395 ? 13.791 -2.089 -8.460 1.00 73.62 395 ALA A CA 1
ATOM 3004 C C . ALA A 1 395 ? 14.630 -0.842 -8.797 1.00 73.62 395 ALA A C 1
ATOM 3006 O O . ALA A 1 395 ? 15.537 -0.895 -9.634 1.00 73.62 395 ALA A O 1
ATOM 3007 N N . GLY A 1 396 ? 14.352 0.268 -8.109 1.00 66.31 396 GLY A N 1
ATOM 3008 C CA . GLY A 1 396 ? 15.087 1.521 -8.179 1.00 66.31 396 GLY A CA 1
ATOM 3009 C C . GLY A 1 396 ? 16.572 1.317 -7.885 1.00 66.31 396 GLY A C 1
ATOM 3010 O O . GLY A 1 396 ? 16.959 0.701 -6.899 1.00 66.31 396 GLY A O 1
ATOM 3011 N N . GLY A 1 397 ? 17.425 1.809 -8.783 1.00 62.56 397 GLY A N 1
ATOM 3012 C CA . GLY A 1 397 ? 18.882 1.693 -8.667 1.00 62.56 397 GLY A CA 1
ATOM 3013 C C . GLY A 1 397 ? 19.495 0.429 -9.282 1.00 62.56 397 GLY A C 1
ATOM 3014 O O . GLY A 1 397 ? 20.681 0.453 -9.607 1.00 62.56 397 GLY A O 1
ATOM 3015 N N . GLN A 1 398 ? 18.722 -0.633 -9.555 1.00 62.38 398 GLN A N 1
ATOM 3016 C CA . GLN A 1 398 ? 19.259 -1.824 -10.237 1.00 62.38 398 GLN A CA 1
ATOM 3017 C C . GLN A 1 398 ? 19.534 -1.578 -11.723 1.00 62.38 398 GLN A C 1
ATOM 3019 O O . GLN A 1 398 ? 20.445 -2.184 -12.285 1.00 62.38 398 GLN A O 1
ATOM 3024 N N . SER A 1 399 ? 18.794 -0.666 -12.362 1.00 69.56 399 SER A N 1
ATOM 3025 C CA . SER A 1 399 ? 18.928 -0.363 -13.793 1.00 69.56 399 SER A CA 1
ATOM 3026 C C . SER A 1 399 ? 20.346 0.054 -14.178 1.00 69.56 399 SER A C 1
ATOM 3028 O O . SER A 1 399 ? 20.866 -0.410 -15.188 1.00 69.56 399 SER A O 1
ATOM 3030 N N . THR A 1 400 ? 21.011 0.874 -13.360 1.00 75.56 400 THR A N 1
ATOM 3031 C CA . THR A 1 400 ? 22.386 1.321 -13.630 1.00 75.56 400 THR A CA 1
ATOM 3032 C C . THR A 1 400 ? 23.362 0.149 -13.609 1.00 75.56 400 THR A C 1
ATOM 3034 O O . THR A 1 400 ? 24.163 -0.005 -14.529 1.00 75.56 400 THR A O 1
ATOM 3037 N N . THR A 1 401 ? 23.266 -0.715 -12.596 1.00 73.12 401 THR A N 1
ATOM 3038 C CA . THR A 1 401 ? 24.098 -1.920 -12.486 1.00 73.12 401 THR A CA 1
ATOM 3039 C C . THR A 1 401 ? 23.802 -2.905 -13.614 1.00 73.12 401 THR A C 1
ATOM 3041 O O . THR A 1 401 ? 24.730 -3.447 -14.211 1.00 73.12 401 THR A O 1
ATOM 3044 N N . LEU A 1 402 ? 22.527 -3.096 -13.964 1.00 73.81 402 LEU A N 1
ATOM 3045 C CA . LEU A 1 402 ? 22.109 -3.946 -15.077 1.00 73.81 402 LEU A CA 1
ATOM 3046 C C . LEU A 1 402 ? 22.660 -3.443 -16.411 1.00 73.81 402 LEU A C 1
ATOM 3048 O O . LEU A 1 402 ? 23.210 -4.241 -17.168 1.00 73.81 402 LEU A O 1
ATOM 3052 N N . TYR A 1 403 ? 22.569 -2.141 -16.698 1.00 78.56 403 TYR A N 1
ATOM 3053 C CA . TYR A 1 403 ? 23.138 -1.568 -17.918 1.00 78.56 403 TYR A CA 1
ATOM 3054 C C . TYR A 1 403 ? 24.661 -1.664 -17.936 1.00 78.56 403 TYR A C 1
ATOM 3056 O O . TYR A 1 403 ? 25.221 -2.051 -18.958 1.00 78.56 403 TYR A O 1
ATOM 3064 N N . ALA A 1 404 ? 25.330 -1.394 -16.813 1.00 80.62 404 ALA A N 1
ATOM 3065 C CA . ALA A 1 404 ? 26.780 -1.529 -16.705 1.00 80.62 404 ALA A CA 1
ATOM 3066 C C . ALA A 1 404 ? 27.244 -2.969 -16.986 1.00 80.62 404 ALA A C 1
ATOM 3068 O O . ALA A 1 404 ? 28.137 -3.178 -17.806 1.00 80.62 404 ALA A O 1
ATOM 3069 N N . ILE A 1 405 ? 26.600 -3.966 -16.369 1.00 81.25 405 ILE A N 1
ATOM 3070 C CA . ILE A 1 405 ? 26.908 -5.384 -16.602 1.00 81.25 405 ILE A CA 1
ATOM 3071 C C . ILE A 1 405 ? 26.560 -5.786 -18.039 1.00 81.25 405 ILE A C 1
ATOM 3073 O O . ILE A 1 405 ? 27.341 -6.482 -18.678 1.00 81.25 405 ILE A O 1
ATOM 3077 N N . SER A 1 406 ? 25.429 -5.329 -18.581 1.00 77.06 406 SER A N 1
ATOM 3078 C CA . SER A 1 406 ? 25.018 -5.663 -19.952 1.00 77.06 406 SER A CA 1
ATOM 3079 C C . SER A 1 406 ? 25.999 -5.115 -20.985 1.00 77.06 406 SER A C 1
ATOM 3081 O O . SER A 1 406 ? 26.426 -5.849 -21.872 1.00 77.06 406 SER A O 1
ATOM 3083 N N . ILE A 1 407 ? 26.413 -3.852 -20.841 1.00 83.38 407 ILE A N 1
ATOM 3084 C CA . ILE A 1 407 ? 27.428 -3.227 -21.698 1.00 83.38 407 ILE A CA 1
ATOM 3085 C C . ILE A 1 407 ? 28.755 -3.977 -21.582 1.00 83.38 407 ILE A C 1
ATOM 3087 O O . ILE A 1 407 ? 29.380 -4.251 -22.603 1.00 83.38 407 ILE A O 1
ATOM 3091 N N . LEU A 1 408 ? 29.165 -4.356 -20.367 1.00 83.88 408 LEU A N 1
ATOM 3092 C CA . LEU A 1 408 ? 30.383 -5.134 -20.144 1.00 83.88 408 LEU A CA 1
ATOM 3093 C C . LEU A 1 408 ? 30.323 -6.500 -20.839 1.00 83.88 408 LEU A C 1
ATOM 3095 O O . LEU A 1 408 ? 31.272 -6.881 -21.516 1.00 83.88 408 LEU A O 1
ATOM 3099 N N . VAL A 1 409 ? 29.218 -7.233 -20.700 1.00 80.81 409 VAL A N 1
ATOM 3100 C CA . VAL A 1 409 ? 29.051 -8.550 -21.329 1.00 80.81 409 VAL A CA 1
ATOM 3101 C C . VAL A 1 409 ? 29.054 -8.424 -22.851 1.00 80.81 409 VAL A C 1
ATOM 3103 O O . VAL A 1 409 ? 29.807 -9.139 -23.505 1.00 80.81 409 VAL A O 1
ATOM 3106 N N . VAL A 1 410 ? 28.295 -7.480 -23.418 1.00 80.31 410 VAL A N 1
ATOM 3107 C CA . VAL A 1 410 ? 28.291 -7.220 -24.870 1.00 80.31 410 VAL A CA 1
ATOM 3108 C C . VAL A 1 410 ? 29.693 -6.860 -25.359 1.00 80.31 410 VAL A C 1
ATOM 3110 O O . VAL A 1 410 ? 30.151 -7.391 -26.369 1.00 80.31 410 VAL A O 1
ATOM 3113 N N . PHE A 1 411 ? 30.404 -6.009 -24.621 1.00 83.25 411 PHE A N 1
ATOM 3114 C CA . PHE A 1 411 ? 31.775 -5.636 -24.938 1.00 83.25 411 PHE A CA 1
ATOM 3115 C C . PHE A 1 411 ? 32.713 -6.847 -24.963 1.00 83.25 411 PHE A C 1
ATOM 3117 O O . PHE A 1 411 ? 33.441 -7.028 -25.937 1.00 83.25 411 PHE A O 1
ATOM 3124 N N . LEU A 1 412 ? 32.676 -7.694 -23.930 1.00 82.50 412 LEU A N 1
ATOM 3125 C CA . LEU A 1 412 ? 33.518 -8.888 -23.833 1.00 82.50 412 LEU A CA 1
ATOM 3126 C C . LEU A 1 412 ? 33.171 -9.931 -24.903 1.00 82.50 412 LEU A C 1
ATOM 3128 O O . LEU A 1 412 ? 34.078 -10.528 -25.479 1.00 82.50 412 LEU A O 1
ATOM 3132 N N . CYS A 1 413 ? 31.887 -10.121 -25.214 1.00 78.38 413 CYS A N 1
ATOM 3133 C CA . CYS A 1 413 ? 31.448 -11.012 -26.287 1.00 78.38 413 CYS A CA 1
ATOM 3134 C C . CYS A 1 413 ? 31.957 -10.542 -27.654 1.00 78.38 413 CYS A C 1
ATOM 3136 O O . CYS A 1 413 ? 32.524 -11.340 -28.397 1.00 78.38 413 CYS A O 1
ATOM 3138 N N . LEU A 1 414 ? 31.816 -9.250 -27.969 1.00 77.12 414 LEU A N 1
ATOM 3139 C CA . LEU A 1 414 ? 32.350 -8.685 -29.209 1.00 77.12 414 LEU A CA 1
ATOM 3140 C C . LEU A 1 414 ? 33.884 -8.757 -29.238 1.00 77.12 414 LEU A C 1
ATOM 3142 O O . LEU A 1 414 ? 34.457 -9.049 -30.285 1.00 77.12 414 LEU A O 1
ATOM 3146 N N . ALA A 1 415 ? 34.555 -8.529 -28.105 1.00 79.94 415 ALA A N 1
ATOM 3147 C CA . ALA A 1 415 ? 36.013 -8.586 -28.026 1.00 79.94 415 ALA A CA 1
ATOM 3148 C C . ALA A 1 415 ? 36.543 -10.000 -28.291 1.00 79.94 415 ALA A C 1
ATOM 3150 O O . ALA A 1 415 ? 37.498 -10.162 -29.047 1.00 79.94 415 ALA A O 1
ATOM 3151 N N . ALA A 1 416 ? 35.903 -11.014 -27.702 1.00 79.06 416 ALA A N 1
ATOM 3152 C CA . ALA A 1 416 ? 36.250 -12.416 -27.911 1.00 79.06 416 ALA A CA 1
ATOM 3153 C C . ALA A 1 416 ? 35.959 -12.878 -29.346 1.00 79.06 416 ALA A C 1
ATOM 3155 O O . ALA A 1 416 ? 36.743 -13.625 -29.920 1.00 79.06 416 ALA A O 1
ATOM 3156 N N . LEU A 1 417 ? 34.854 -12.416 -29.934 1.00 74.50 417 LEU A N 1
ATOM 3157 C CA . LEU A 1 417 ? 34.433 -12.812 -31.275 1.00 74.50 417 LEU A CA 1
ATOM 3158 C C . LEU A 1 417 ? 35.312 -12.218 -32.380 1.00 74.50 417 LEU A C 1
ATOM 3160 O O . LEU A 1 417 ? 35.671 -12.916 -33.323 1.00 74.50 417 LEU A O 1
ATOM 3164 N N . TYR A 1 418 ? 35.631 -10.927 -32.278 1.00 80.44 418 TYR A N 1
ATOM 3165 C CA . TYR A 1 418 ? 36.466 -10.231 -33.261 1.00 80.44 418 TYR A CA 1
ATOM 3166 C C . TYR A 1 418 ? 37.959 -10.312 -32.939 1.00 80.44 418 TYR A C 1
ATOM 3168 O O . TYR A 1 418 ? 38.757 -9.716 -33.661 1.00 80.44 418 TYR A O 1
ATOM 3176 N N . GLU A 1 419 ? 38.321 -10.982 -31.838 1.00 86.38 419 GLU A N 1
ATOM 3177 C CA . GLU A 1 419 ? 39.686 -11.049 -31.307 1.00 86.38 419 GLU A CA 1
ATOM 3178 C C . GLU A 1 419 ? 40.337 -9.650 -31.215 1.00 86.38 419 GLU A C 1
ATOM 3180 O O . GLU A 1 419 ? 41.523 -9.446 -31.469 1.00 86.38 419 GLU A O 1
ATOM 3185 N N . SER A 1 420 ? 39.523 -8.633 -30.910 1.00 82.56 420 SER A N 1
ATOM 3186 C CA . SER A 1 420 ? 39.903 -7.227 -31.028 1.00 82.56 420 SER A CA 1
ATOM 3187 C C . SER A 1 420 ? 39.165 -6.353 -30.026 1.00 82.56 420 SER A C 1
ATOM 3189 O O . SER A 1 420 ? 37.950 -6.437 -29.869 1.00 82.56 420 SER A O 1
ATOM 3191 N N . TRP A 1 421 ? 39.899 -5.437 -29.397 1.00 84.94 421 TRP A N 1
ATOM 3192 C CA . TRP A 1 421 ? 39.355 -4.465 -28.445 1.00 84.94 421 TRP A CA 1
ATOM 3193 C C . TRP A 1 421 ? 38.808 -3.196 -29.120 1.00 84.94 421 TRP A C 1
ATOM 3195 O O . TRP A 1 421 ? 38.076 -2.430 -28.494 1.00 84.94 421 TRP A O 1
ATOM 3205 N N . THR A 1 422 ? 39.124 -2.956 -30.399 1.00 84.44 422 THR A N 1
ATOM 3206 C CA . THR A 1 422 ? 38.741 -1.720 -31.114 1.00 84.44 422 THR A CA 1
ATOM 3207 C C . THR A 1 422 ? 37.345 -1.791 -31.733 1.00 84.44 422 THR A C 1
ATOM 3209 O O . THR A 1 422 ? 36.618 -0.792 -31.745 1.00 84.44 422 THR A O 1
ATOM 3212 N N . VAL A 1 423 ? 36.940 -2.972 -32.209 1.00 78.00 423 VAL A N 1
ATOM 3213 C CA . VAL A 1 423 ? 35.610 -3.208 -32.798 1.00 78.00 423 VAL A CA 1
ATOM 3214 C C . VAL A 1 423 ? 34.491 -3.019 -31.761 1.00 78.00 423 VAL A C 1
ATOM 3216 O O . VAL A 1 423 ? 33.586 -2.225 -32.026 1.00 78.00 423 VAL A O 1
ATOM 3219 N N . PRO A 1 424 ? 34.558 -3.611 -30.550 1.00 78.44 424 PRO A N 1
ATOM 3220 C CA . PRO A 1 424 ? 33.533 -3.428 -29.519 1.00 78.44 424 PRO A CA 1
ATOM 3221 C C . PRO A 1 424 ? 33.377 -1.968 -29.087 1.00 78.44 424 PRO A C 1
ATOM 3223 O O . PRO A 1 424 ? 32.264 -1.491 -28.886 1.00 78.44 424 PRO A O 1
ATOM 3226 N N . PHE A 1 425 ? 34.488 -1.231 -28.987 1.00 82.81 425 PHE A N 1
ATOM 3227 C CA . PHE A 1 425 ? 34.467 0.187 -28.632 1.00 82.81 425 PHE A CA 1
ATOM 3228 C C . PHE A 1 425 ? 33.740 1.028 -29.691 1.00 82.81 425 PHE A C 1
ATOM 3230 O O . PHE A 1 425 ? 32.934 1.893 -29.357 1.00 82.81 425 PHE A O 1
ATOM 3237 N N . SER A 1 426 ? 33.965 0.722 -30.972 1.00 81.31 426 SER A N 1
ATOM 3238 C CA . SER A 1 426 ? 33.286 1.383 -32.092 1.00 81.31 426 SER A CA 1
ATOM 3239 C C . SER A 1 426 ? 31.774 1.125 -32.082 1.00 81.31 426 SER A C 1
ATOM 3241 O O . SER A 1 426 ? 30.995 2.039 -32.343 1.00 81.31 426 SER A O 1
ATOM 3243 N N . VAL A 1 427 ? 31.356 -0.095 -31.728 1.00 78.69 427 VAL A N 1
ATOM 3244 C CA . VAL A 1 427 ? 29.937 -0.469 -31.603 1.00 78.69 427 VAL A CA 1
ATOM 3245 C C . VAL A 1 427 ? 29.282 0.213 -30.399 1.00 78.69 427 VAL A C 1
ATOM 3247 O O . VAL A 1 427 ? 28.185 0.753 -30.524 1.00 78.69 427 VAL A O 1
ATOM 3250 N N . LEU A 1 428 ? 29.950 0.265 -29.242 1.00 79.00 428 LEU A N 1
ATOM 3251 C CA . LEU A 1 428 ? 29.403 0.933 -28.056 1.00 79.00 428 LEU A CA 1
ATOM 3252 C C . LEU A 1 428 ? 29.213 2.442 -28.255 1.00 79.00 428 LEU A C 1
ATOM 3254 O O . LEU A 1 428 ? 28.237 3.001 -27.757 1.00 79.00 428 LEU A O 1
ATOM 3258 N N . LEU A 1 429 ? 30.082 3.099 -29.029 1.00 80.50 429 LEU A N 1
ATOM 3259 C CA . LEU A 1 429 ? 29.912 4.508 -29.403 1.00 80.50 429 LEU A CA 1
ATOM 3260 C C . LEU A 1 429 ? 28.686 4.755 -30.304 1.00 80.50 429 LEU A C 1
ATOM 3262 O O . LEU A 1 429 ? 28.231 5.888 -30.427 1.00 80.50 429 LEU A O 1
ATOM 3266 N N . ALA A 1 430 ? 28.100 3.719 -30.909 1.00 77.25 430 ALA A N 1
ATOM 3267 C CA . ALA A 1 430 ? 26.843 3.852 -31.641 1.00 77.25 430 ALA A CA 1
ATOM 3268 C C . ALA A 1 430 ? 25.606 3.863 -30.719 1.00 77.25 430 ALA A C 1
ATOM 3270 O O . ALA A 1 430 ? 24.551 4.359 -31.114 1.00 77.25 430 ALA A O 1
ATOM 3271 N N . VAL A 1 431 ? 25.712 3.364 -29.481 1.00 77.75 431 VAL A N 1
ATOM 3272 C CA . VAL A 1 431 ? 24.565 3.212 -28.563 1.00 77.75 431 VAL A CA 1
ATOM 3273 C C . VAL A 1 431 ? 23.899 4.555 -28.210 1.00 77.75 431 VAL A C 1
ATOM 3275 O O . VAL A 1 431 ? 22.672 4.644 -28.326 1.00 77.75 431 VAL A O 1
ATOM 3278 N N . PRO A 1 432 ? 24.635 5.631 -27.854 1.00 74.94 432 PRO A N 1
ATOM 3279 C CA . PRO A 1 432 ? 24.017 6.927 -27.565 1.00 74.94 432 PRO A CA 1
ATOM 3280 C C . PRO A 1 432 ? 23.280 7.531 -28.768 1.00 74.94 432 PRO A C 1
ATOM 3282 O O . PRO A 1 432 ? 22.248 8.174 -28.592 1.00 74.94 432 PRO A O 1
ATOM 3285 N N . LEU A 1 433 ? 23.762 7.283 -29.993 1.00 71.25 433 LEU A N 1
ATOM 3286 C CA . LEU A 1 433 ? 23.126 7.765 -31.224 1.00 71.25 433 LEU A CA 1
ATOM 3287 C C . LEU A 1 433 ? 21.733 7.150 -31.414 1.00 71.25 433 LEU A C 1
ATOM 3289 O O . LEU A 1 433 ? 20.787 7.860 -31.750 1.00 71.25 433 LEU A O 1
ATOM 3293 N N . VAL A 1 434 ? 21.586 5.850 -31.140 1.00 65.69 434 VAL A N 1
ATOM 3294 C CA . VAL A 1 434 ? 20.296 5.145 -31.228 1.00 65.69 434 VAL A CA 1
ATOM 3295 C C . VAL A 1 434 ? 19.310 5.661 -30.178 1.00 65.69 434 VAL A C 1
ATOM 3297 O O . VAL A 1 434 ? 18.137 5.885 -30.483 1.00 65.69 434 VAL A O 1
ATOM 3300 N N . TYR A 1 435 ? 19.783 5.892 -28.950 1.00 61.41 435 TYR A N 1
ATOM 3301 C CA . TYR A 1 435 ? 18.949 6.435 -27.876 1.00 61.41 435 TYR A CA 1
ATOM 3302 C C . TYR A 1 435 ? 18.449 7.848 -28.210 1.00 61.41 435 TYR A C 1
ATOM 3304 O O . TYR A 1 435 ? 17.275 8.166 -28.024 1.00 61.41 435 TYR A O 1
ATOM 3312 N N . TRP A 1 436 ? 19.319 8.674 -28.791 1.00 57.28 436 TRP A N 1
ATOM 3313 C CA . TRP A 1 436 ? 18.995 10.048 -29.156 1.00 57.28 436 TRP A CA 1
ATOM 3314 C C . TRP A 1 436 ? 17.997 10.140 -30.317 1.00 57.28 436 TRP A C 1
ATOM 3316 O O . TRP A 1 436 ? 17.051 10.915 -30.237 1.00 57.28 436 TRP A O 1
ATOM 3326 N N . VAL A 1 437 ? 18.126 9.299 -31.352 1.00 55.66 437 VAL A N 1
ATOM 3327 C CA . VAL A 1 437 ? 17.148 9.225 -32.460 1.00 55.66 437 VAL A CA 1
ATOM 3328 C C . VAL A 1 437 ? 15.755 8.821 -31.964 1.00 55.66 437 VAL A C 1
ATOM 3330 O O . VAL A 1 437 ? 14.752 9.281 -32.504 1.00 55.66 437 VAL A O 1
ATOM 3333 N N . ARG A 1 438 ? 15.676 7.997 -30.913 1.00 44.72 438 ARG A N 1
ATOM 3334 C CA . ARG A 1 438 ? 14.406 7.584 -30.301 1.00 44.72 438 ARG A CA 1
ATOM 3335 C C . ARG A 1 438 ? 13.804 8.644 -29.375 1.00 44.72 438 ARG A C 1
ATOM 3337 O O . ARG A 1 438 ? 12.584 8.721 -29.272 1.00 44.72 438 ARG A O 1
ATOM 3344 N N . CYS A 1 439 ? 14.638 9.453 -28.724 1.00 42.25 439 CYS A N 1
ATOM 3345 C CA . CYS A 1 439 ? 14.209 10.603 -27.923 1.00 42.25 439 CYS A CA 1
ATOM 3346 C C . CYS A 1 439 ? 13.979 11.878 -28.747 1.00 42.25 439 CYS A C 1
ATOM 3348 O O . CYS A 1 439 ? 13.414 12.834 -28.218 1.00 42.25 439 CYS A O 1
ATOM 3350 N N . TRP A 1 440 ? 14.386 11.917 -30.019 1.00 34.94 440 TRP A N 1
ATOM 3351 C CA . TRP A 1 440 ? 14.089 13.036 -30.904 1.00 34.94 440 TRP A CA 1
ATOM 3352 C C . TRP A 1 440 ? 12.587 13.037 -31.207 1.00 34.94 440 TRP A C 1
ATOM 3354 O O . TRP A 1 440 ? 12.089 12.082 -31.811 1.00 34.94 440 TRP A O 1
ATOM 3364 N N . PRO A 1 441 ? 11.832 14.072 -30.796 1.00 39.44 441 PRO A N 1
ATOM 3365 C CA . PRO A 1 441 ? 10.426 14.139 -31.127 1.00 39.44 441 PRO A CA 1
ATOM 3366 C C . PRO A 1 441 ? 10.335 14.251 -32.646 1.00 39.44 441 PRO A C 1
ATOM 3368 O O . PRO A 1 441 ? 10.738 15.260 -33.230 1.00 39.44 441 PRO A O 1
ATOM 3371 N N . TRP A 1 442 ? 9.795 13.223 -33.298 1.00 35.53 442 TRP A N 1
ATOM 3372 C CA . TRP A 1 442 ? 9.250 13.363 -34.641 1.00 35.53 442 TRP A CA 1
ATOM 3373 C C . TRP A 1 442 ? 8.053 14.313 -34.544 1.00 35.53 442 TRP A C 1
ATOM 3375 O O . TRP A 1 442 ? 6.898 13.904 -34.499 1.00 35.53 442 TRP A O 1
ATOM 3385 N N . ARG A 1 443 ? 8.340 15.617 -34.476 1.00 31.81 443 ARG A N 1
ATOM 3386 C CA . ARG A 1 443 ? 7.442 16.642 -34.987 1.00 31.81 443 ARG A CA 1
ATOM 3387 C C . ARG A 1 443 ? 7.404 16.414 -36.492 1.00 31.81 443 ARG A C 1
ATOM 3389 O O . ARG A 1 443 ? 8.243 16.937 -37.220 1.00 31.81 443 ARG A O 1
ATOM 3396 N N . CYS A 1 444 ? 6.468 15.588 -36.945 1.00 27.03 444 CYS A N 1
ATOM 3397 C CA . CYS A 1 444 ? 5.938 15.779 -38.283 1.00 27.03 444 CYS A CA 1
ATOM 3398 C C . CYS A 1 444 ? 5.330 17.183 -38.276 1.00 27.03 444 CYS A C 1
ATOM 3400 O O . CYS A 1 444 ? 4.361 17.441 -37.567 1.00 27.03 444 CYS A O 1
ATOM 3402 N N . ALA A 1 445 ? 6.031 18.109 -38.925 1.00 30.95 445 ALA A N 1
ATOM 3403 C CA . ALA A 1 445 ? 5.488 19.399 -39.287 1.00 30.95 445 ALA A CA 1
ATOM 3404 C C . ALA A 1 445 ? 4.407 19.170 -40.351 1.00 30.95 445 ALA A C 1
ATOM 3406 O O . ALA A 1 445 ? 4.660 18.439 -41.309 1.00 30.95 445 ALA A O 1
ATOM 3407 N N . ASP A 1 446 ? 3.273 19.826 -40.106 1.00 31.72 446 ASP A N 1
ATOM 3408 C CA . ASP A 1 446 ? 2.072 20.029 -40.928 1.00 31.72 446 ASP A CA 1
ATOM 3409 C C . ASP A 1 446 ? 1.188 18.816 -41.266 1.00 31.72 446 ASP A C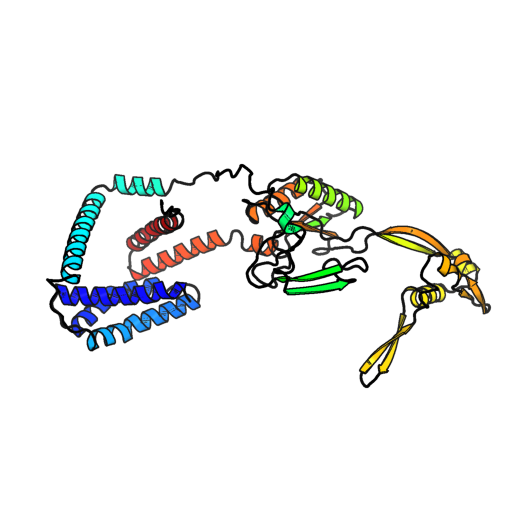 1
ATOM 3411 O O . ASP A 1 446 ? 1.583 17.936 -42.066 1.00 31.72 446 ASP A O 1
#

Sequence (446 aa):
MVLAIGLLVDDAIVVVENVERIMHDEGLPAREATEKSMKEISGALVAIALFSVTIIAAMTFSVVVALTLTPALCGMLLRPTAPHRKGFFGGFNRFYAATERQYRHKVVRTLRRPLIMVSLYAAMGVATLPAGATASRTEAVNKQIVDWFLMEEKQNIDVVFTINGFNQRGAQNAGMAFIKLKTGTSDPAIFALTPPSVPGLGQNNGFTYELLASGGTTREQLGSLRDQLLQSAAQSPDLIGVRANILPQTPQLQIDIDTSKAVALGLQLDDVTDTLTSAWGGAYINDFIDRGRVKRVYLQGDGQYRSAPSDLDKWYIRNSEGTMTPFSAFASTRWTMGPESLNRYNGSASYEIQGQNAEGFSSGDAMNTIERLANELPAGTTGAWSGLSLQEKQAGGQSTTLYAISILVVFLCLAALYESWTVPFSVLLAVPLVYWVRCWPWRCAD

Foldseek 3Di:
DVVLVVVLVVLLVQLLVQLVVCCVPVVDQSLVSNVVSCVVCLLVLVLVQDDDDVSNVSSVVSSVCSNPVSSVCSNVPDDDDDQDCDDPSVVVVVVVVVVVVVVVVVVVVVVVPVVVVVVVLVVLVPDDDDDDDDDDDDDDCVVVVVVCVPPDPPQFWDDKDKDAQDDPAGGNRDMDIDTDTDPDDDDDDDPDFDQDPDPPLDGHPFFKKKKFFDPPQDPVNSVVLVVQLQVVQVVDQFWAPKDWSFDFWDKDKDKAFQPVQCVVVQHDVVQVVCQCCQAAVWDWDAWDDDPNDIDTDIHYHDCVLHVDPVSQQVDWGQGPVRDTHGRVRGMDIDIDTDGPDWDDDPNTTIIMIGIHTHPPHDSVRSVVVSVVSSVPGPPGIDMDGDRPRVVVVVVPPVVVVVVVVVLVVSQVSVCVSVVDNVVSVVVVSCVSVVVVVVVPPPPPDD

Organism: Eumeta variegata (NCBI:txid151549)

pLDDT: mean 75.34, std 18.9, range [22.91, 97.75]

Nearest PDB structures (foldseek):
  8f4r-assembly1_B  TM=8.704E-01  e=2.377E-36  Escherichia coli
  6zoa-assembly1_B  TM=8.189E-01  e=8.204E-37  Escherichia coli K-12
  6zoh-assembly1_B  TM=8.254E-01  e=3.721E-36  Escherichia coli K-12
  3w9j-assembly2_D  TM=8.332E-01  e=3.124E-35  Pseudomonas aeruginosa PAO1
  6ows-assembly1_C  TM=8.596E-01  e=1.823E-30  Acinetobacter baumannii

Solvent-accessible surface area (backbone atoms only — not comparable to full-atom values): 26202 Å² total; per-residue (Å²): 110,78,78,50,52,63,58,51,48,48,59,47,48,55,52,51,52,45,23,51,49,38,27,67,77,69,66,39,58,52,55,61,18,33,59,53,36,50,72,72,46,53,70,65,59,64,69,73,32,81,54,72,70,69,48,26,52,52,33,50,51,37,48,52,38,51,73,50,53,49,49,54,45,45,44,71,70,60,70,96,70,80,81,65,78,66,62,69,67,21,49,50,51,52,50,49,56,48,51,50,54,50,48,54,53,50,52,56,58,48,63,75,35,58,69,60,52,52,48,51,52,49,51,66,73,64,68,83,76,77,91,80,81,86,89,83,86,82,91,86,61,75,77,62,53,62,69,52,72,77,78,60,72,76,73,53,53,70,47,79,49,75,40,79,46,38,35,103,77,64,38,77,95,26,59,36,72,48,74,42,62,39,91,89,75,90,81,87,89,62,102,67,68,51,54,41,99,54,85,84,56,47,68,54,55,54,45,37,39,34,45,27,43,33,96,89,47,49,73,66,59,47,48,53,52,50,52,51,43,48,55,56,46,72,70,38,81,49,42,37,82,66,43,68,76,68,65,70,68,41,86,38,81,45,77,49,69,42,64,68,51,32,49,74,66,43,38,57,71,62,62,54,51,50,49,50,40,28,40,69,69,46,31,80,76,51,74,44,78,55,95,92,38,83,41,82,41,70,45,58,50,60,64,93,58,62,75,51,82,77,30,51,52,76,42,66,45,67,21,82,86,68,50,74,46,41,41,66,79,31,39,47,77,46,83,43,81,40,69,81,68,84,53,64,55,98,88,30,52,36,45,46,34,37,29,29,40,20,93,96,48,48,66,66,54,30,52,52,50,53,53,51,52,57,68,69,48,72,92,47,60,45,81,45,65,38,67,53,37,34,51,52,58,67,54,51,76,46,60,62,56,51,51,52,51,49,51,48,50,53,36,52,52,40,21,65,72,66,75,30,76,63,62,30,53,58,55,57,67,48,50,64,56,58,54,48,63,70,67,48,78,81,72,76,77,132

InterPro domains:
  IPR001036 Acriflavin resistance protein [PF00873] (1-50)
  IPR001036 Acriflavin resistance protein [PF00873] (51-127)
  IPR001036 Acriflavin resistance protein [PF00873] (189-433)
  IPR001036 Acriflavin resistance protein [PTHR32063] (126-434)
  IPR027463 Multidrug efflux transporter AcrB TolC docking domain, DN/DC subdomains [G3DSA:3.30.2090.10] (253-341)
  IPR027463 Multidrug efflux transporter AcrB TolC docking domain, DN/DC subdomains [SSF82714] (251-337)

Mean predicted aligned error: 16.84 Å